Protein 5BVA (pdb70)

Secondary structure (P-SEA, 3-state):
ccccbbbccccaaaaaaaaaaaaabbbbbbbbccccccccccccccaaaaaaaaaaccaaaaaaabbbbbcbbbbbbccccbbbbbcccccccccaaaaaaaaaaaaaaaabbbbbcccccbbbbcccccccccccccbbbbbbccbbbcccccccccccccccccccccccbbbbbbcccccccccccccccccbbbbbcccccbbbbbbccccbbbbbbbbcaaaaacccccaaaaaaaaaacccaaaaaaacccccccbbbbbbbccccccccccccccccccccccccccccaaaaaaaaaaaaaaaaaaaaaacccccaaaaaaaaaaaaaaaaaaaaaaaaaacaaaaaaaaccaaaaaaaaaaaaccccccccccaaaaaaaaaaaaaaac

Sequence (398 aa):
THYDVVIIGSGPAGSLCGIECRKKGLSVLCIEKEQFPRFHIGESLTGNAGQIIRDLGLAEDMDAAGFPDKPGVNVIGSLSKNEFFIPILAPTWQVRRSDFDDMIKRKAVEHGVEYKLGMVTDVIKDGEKVVGALYKAGVEHQVRSKVLVDASGQNTFLSRKGVAGKRQIEFFSQQIASFAHYKGVERDLPPFSTNTTILYSKQYHWSWIIPISPDTDSLGVVIPKDLYYKECKNPDDAIAWGMDHISPELKRRFKNAERQGDSQSMADFSYRIEPFVGDGWMCIGDAHRFLDPIFSYGVSFAMKEGIRAAEAIAQVVAGQDWKAPFYAYRDWSNGGQQIAADLIRYFWIYPIFFGYQMQNPDLRDEVIRLLGGCCFDCEGWKAPAIFRNAIEEYDRKQ

Nearest PDB structures (foldseek):
  5bva-assembly1_A  TM=1.003E+00  e=3.932E-93  Streptomyces
  5bul-assembly1_A  TM=9.976E-01  e=1.226E-83  Streptomyces
  7fco-assembly1_B  TM=9.050E-01  e=9.499E-36  Streptomyces antibioticus
  8gu0-assembly1_B  TM=8.776E-01  e=1.333E-32  Floropilus chiversii
  3i3l-assembly1_A  TM=8.866E-01  e=2.018E-31  Streptomyces venezuelae

CATH classification: 3.50.50.60

Foldseek 3Di:
DEFQEEEEAQALLRLLLLLLLLVLVGAYEYEHQDDALDFDDFFDAAQLVAVVCVVLVCPVVCVVVFWDKAQWEWEAEAAPRFIDTAGGPHIDTGAGRRVVSVVSNVSSVVSPHHYDNWHWDAFDDDVLATFWTWIDDDDIDTYGHQAYEYAPAPVLVCQVRVNWFHKAWPQVQKKKKKKFKKFDFAADDPPRRAHWYKFFYAQQWIKIWGDHGPTMIMIMTMHHPVCCVPQPVFRVRRSVCCCVPGHVSNCVRCVPMGTDDDMHMDIQIWIAIPPQDDRRYGYAFNSGTHARCSLSQRSVRSSVLSNLVSVLSSVVSVPDGNPPSVVVSVVLSCQQVVLLNLVVVLCSVCVNVVSVCCVPVLLVVVVSCSSSSVRRDQVPRDNSVVSVVVVVVVVVVD

Structure (mmCIF, N/CA/C/O backbone):
data_5BVA
#
_entry.id   5BVA
#
_cell.length_a   82.975
_cell.length_b   90.481
_cell.length_c   57.919
_cell.angle_alpha   90.00
_cell.angle_beta   90.00
_cell.angle_gamma   90.00
#
_symmetry.space_group_name_H-M   'P 21 21 2'
#
loop_
_entity.id
_entity.type
_entity.pdbx_description
1 polymer 'flavin-dependent halogenase'
2 non-polymer 'FLAVIN-ADENINE DINUCLEOTIDE'
3 non-polymer 1,2-ETHANEDIOL
4 water water
#
loop_
_atom_site.group_PDB
_atom_site.id
_atom_site.type_symbol
_atom_site.label_atom_id
_atom_site.label_alt_id
_atom_site.label_comp_id
_atom_site.label_asym_id
_atom_site.label_entity_id
_atom_site.label_seq_id
_atom_site.pdbx_PDB_ins_code
_atom_site.Cartn_x
_atom_site.Cartn_y
_atom_site.Cartn_z
_atom_site.occupancy
_atom_site.B_iso_or_equiv
_atom_site.auth_seq_id
_atom_site.auth_comp_id
_atom_site.auth_asym_id
_atom_site.auth_atom_id
_atom_site.pdbx_PDB_model_num
ATOM 1 N N . THR A 1 8 ? 46.219 -6.819 30.019 1.00 47.10 5 THR A N 1
ATOM 2 C CA . THR A 1 8 ? 46.099 -5.363 30.098 1.00 43.60 5 THR A CA 1
ATOM 3 C C . THR A 1 8 ? 47.455 -4.660 29.949 1.00 43.80 5 THR A C 1
ATOM 4 O O . THR A 1 8 ? 48.447 -5.084 30.545 1.00 37.23 5 THR A O 1
ATOM 8 N N . HIS A 1 9 ? 47.474 -3.596 29.142 1.00 39.14 6 HIS A N 1
ATOM 9 C CA . HIS A 1 9 ? 48.701 -2.903 28.754 1.00 36.42 6 HIS A CA 1
ATOM 10 C C . HIS A 1 9 ? 48.681 -1.432 29.168 1.00 36.68 6 HIS A C 1
ATOM 11 O O . HIS A 1 9 ? 47.669 -0.745 29.019 1.00 37.21 6 HIS A O 1
ATOM 18 N N . TYR A 1 10 ? 49.815 -0.959 29.675 1.00 30.74 7 TYR A N 1
ATOM 19 C CA . TYR A 1 10 ? 50.028 0.454 29.940 1.00 27.75 7 TYR A CA 1
ATOM 20 C C . TYR A 1 10 ? 51.382 0.822 29.375 1.00 26.14 7 TYR A C 1
ATOM 21 O O . TYR A 1 10 ? 52.272 -0.028 29.298 1.00 27.94 7 TYR A O 1
ATOM 30 N N . ASP A 1 11 ? 51.556 2.081 28.987 1.00 23.11 8 ASP A N 1
ATOM 31 C CA . ASP A 1 11 ? 52.872 2.528 28.559 1.00 22.92 8 ASP A CA 1
ATOM 32 C C . ASP A 1 11 ? 53.826 2.400 29.735 1.00 23.42 8 ASP A C 1
ATOM 33 O O . ASP A 1 11 ? 54.963 1.954 29.592 1.00 23.61 8 ASP A O 1
ATOM 38 N N . VAL A 1 12 ? 53.347 2.799 30.908 1.00 22.95 9 VAL A N 1
ATOM 39 C CA . VAL A 1 12 ? 54.199 2.851 32.088 1.00 22.93 9 VAL A CA 1
ATOM 40 C C . VAL A 1 12 ? 53.510 2.240 33.291 1.00 20.73 9 VAL A C 1
ATOM 41 O O . VAL A 1 12 ? 52.380 2.583 33.610 1.00 22.57 9 VAL A O 1
ATOM 45 N N . VAL A 1 13 ? 54.211 1.354 33.979 1.00 21.96 10 VAL A N 1
ATOM 46 C CA . VAL A 1 13 ? 53.740 0.870 35.267 1.00 21.23 10 VAL A CA 1
ATOM 47 C C . VAL A 1 13 ? 54.747 1.312 36.316 1.00 18.07 10 VAL A C 1
ATOM 48 O O . VAL A 1 13 ? 55.939 1.103 36.157 1.00 18.27 10 VAL A O 1
ATOM 52 N N . ILE A 1 14 ? 54.255 1.940 37.372 1.00 18.09 11 ILE A N 1
ATOM 53 C CA . ILE A 1 14 ? 55.115 2.479 38.420 1.00 18.92 11 ILE A CA 1
ATOM 54 C C . ILE A 1 14 ? 54.885 1.750 39.729 1.00 19.71 11 ILE A C 1
ATOM 55 O O . ILE A 1 14 ? 53.750 1.648 40.200 1.00 20.49 11 ILE A O 1
ATOM 60 N N . ILE A 1 15 ? 55.966 1.246 40.316 1.00 17.12 12 ILE A N 1
ATOM 61 C CA . ILE A 1 15 ? 55.892 0.600 41.618 1.00 19.75 12 ILE A CA 1
ATOM 62 C C . ILE A 1 15 ? 56.099 1.631 42.703 1.00 19.36 12 ILE A C 1
ATOM 63 O O . ILE A 1 15 ? 57.208 2.119 42.878 1.00 19.60 12 ILE A O 1
ATOM 68 N N . GLY A 1 16 ? 55.043 1.976 43.430 1.00 19.38 13 GLY A N 1
ATOM 69 C CA . GLY A 1 16 ? 55.179 2.925 44.523 1.00 22.01 13 GLY A CA 1
ATOM 70 C C . GLY A 1 16 ? 54.753 4.348 44.223 1.00 21.23 13 GLY A C 1
ATOM 71 O O . GLY A 1 16 ? 55.040 4.879 43.147 1.00 21.95 13 GLY A O 1
ATOM 72 N N . SER A 1 17 ? 54.075 4.977 45.185 1.00 17.30 14 SER A N 1
ATOM 73 C CA . SER A 1 17 ? 53.591 6.345 45.001 1.00 20.22 14 SER A CA 1
ATOM 74 C C . SER A 1 17 ? 54.085 7.303 46.064 1.00 21.26 14 SER A C 1
ATOM 75 O O . SER A 1 17 ? 53.321 8.128 46.575 1.00 22.15 14 SER A O 1
ATOM 78 N N . GLY A 1 18 ? 55.362 7.202 46.400 1.00 18.54 15 GLY A N 1
ATOM 79 C CA . GLY A 1 18 ? 56.006 8.257 47.155 1.00 20.80 15 GLY A CA 1
ATOM 80 C C . GLY A 1 18 ? 56.262 9.415 46.205 1.00 20.96 15 GLY A C 1
ATOM 81 O O . GLY A 1 18 ? 55.741 9.440 45.093 1.00 17.51 15 GLY A O 1
ATOM 82 N N . PRO A 1 19 ? 57.068 10.389 46.640 1.00 17.03 16 PRO A N 1
ATOM 83 C CA . PRO A 1 19 ? 57.349 11.526 45.761 1.00 19.36 16 PRO A CA 1
ATOM 84 C C . PRO A 1 19 ? 57.945 11.122 44.403 1.00 18.74 16 PRO A C 1
ATOM 85 O O . PRO A 1 19 ? 57.567 11.719 43.413 1.00 17.21 16 PRO A O 1
ATOM 89 N N . ALA A 1 20 ? 58.837 10.139 44.346 1.00 15.28 17 ALA A N 1
ATOM 90 C CA . ALA A 1 20 ? 59.397 9.740 43.049 1.00 14.84 17 ALA A CA 1
ATOM 91 C C . ALA A 1 20 ? 58.309 9.198 42.108 1.00 18.86 17 ALA A C 1
ATOM 92 O O . ALA A 1 20 ? 58.193 9.644 40.963 1.00 14.35 17 ALA A O 1
ATOM 94 N N . GLY A 1 21 ? 57.523 8.233 42.594 1.00 18.27 18 GLY A N 1
ATOM 95 C CA . GLY A 1 21 ? 56.518 7.579 41.765 1.00 17.71 18 GLY A CA 1
ATOM 96 C C . GLY A 1 21 ? 55.405 8.523 41.344 1.00 18.72 18 GLY A C 1
ATOM 97 O O . GLY A 1 21 ? 54.940 8.511 40.198 1.00 18.77 18 GLY A O 1
ATOM 98 N N . SER A 1 22 ? 54.980 9.357 42.275 1.00 17.23 19 SER A N 1
ATOM 99 C CA . SER A 1 22 ? 53.936 10.331 41.998 1.00 19.79 19 SER A CA 1
ATOM 100 C C . SER A 1 22 ? 54.377 11.328 40.938 1.00 20.62 19 SER A C 1
ATOM 101 O O . SER A 1 22 ? 53.639 11.588 39.978 1.00 18.13 19 SER A O 1
ATOM 104 N N . LEU A 1 23 ? 55.582 11.879 41.086 1.00 16.24 20 LEU A N 1
ATOM 105 C CA . LEU A 1 23 ? 56.019 12.889 40.119 1.00 16.08 20 LEU A CA 1
ATOM 106 C C . LEU A 1 23 ? 56.289 12.276 38.748 1.00 18.76 20 LEU A C 1
ATOM 107 O O . LEU A 1 23 ? 56.024 12.889 37.708 1.00 18.09 20 LEU A O 1
ATOM 112 N N . CYS A 1 24 ? 56.815 11.065 38.740 1.00 16.36 21 CYS A N 1
ATOM 113 C CA . CYS A 1 24 ? 57.016 10.373 37.467 1.00 17.74 21 CYS A CA 1
ATOM 114 C C . CYS A 1 24 ? 55.676 10.160 36.754 1.00 20.48 21 CYS A C 1
ATOM 115 O O . CYS A 1 24 ? 55.550 10.415 35.559 1.00 21.08 21 CYS A O 1
ATOM 118 N N . GLY A 1 25 ? 54.674 9.698 37.486 1.00 20.65 22 GLY A N 1
ATOM 119 C CA . GLY A 1 25 ? 53.357 9.495 36.898 1.00 18.78 22 GLY A CA 1
ATOM 120 C C . GLY A 1 25 ? 52.773 10.785 36.320 1.00 19.25 22 GLY A C 1
ATOM 121 O O . GLY A 1 25 ? 52.292 10.818 35.181 1.00 20.20 22 GLY A O 1
ATOM 122 N N . ILE A 1 26 ? 52.803 11.850 37.105 1.00 20.37 23 ILE A N 1
ATOM 123 C CA . ILE A 1 26 ? 52.336 13.154 36.638 1.00 19.24 23 ILE A CA 1
ATOM 124 C C . ILE A 1 26 ? 53.042 13.572 35.346 1.00 22.49 23 ILE A C 1
ATOM 125 O O . ILE A 1 26 ? 52.404 14.004 34.377 1.00 22.81 23 ILE A O 1
ATOM 130 N N . GLU A 1 27 ? 54.363 13.434 35.323 1.00 19.30 24 GLU A N 1
ATOM 131 C CA . GLU A 1 27 ? 55.125 13.907 34.172 1.00 23.02 24 GLU A CA 1
ATOM 132 C C . GLU A 1 27 ? 54.872 13.033 32.941 1.00 23.97 24 GLU A C 1
ATOM 133 O O . GLU A 1 27 ? 54.765 13.540 31.827 1.00 23.97 24 GLU A O 1
ATOM 139 N N . CYS A 1 28 ? 54.756 11.722 33.150 1.00 19.42 25 CYS A N 1
ATOM 140 C CA . CYS A 1 28 ? 54.395 10.802 32.080 1.00 19.86 25 CYS A CA 1
ATOM 141 C C . CYS A 1 28 ? 53.021 11.125 31.508 1.00 22.13 25 CYS A C 1
ATOM 142 O O . CYS A 1 28 ? 52.808 11.033 30.298 1.00 22.19 25 CYS A O 1
ATOM 145 N N . ARG A 1 29 ? 52.083 11.493 32.377 1.00 21.96 26 ARG A N 1
ATOM 146 C CA . ARG A 1 29 ? 50.759 11.910 31.902 1.00 23.89 26 ARG A CA 1
ATOM 147 C C . ARG A 1 29 ? 50.858 13.176 31.047 1.00 24.31 26 ARG A C 1
ATOM 148 O O . ARG A 1 29 ? 50.192 13.284 30.018 1.00 22.71 26 ARG A O 1
ATOM 156 N N . LYS A 1 30 ? 51.689 14.126 31.462 1.00 23.51 27 LYS A N 1
ATOM 157 C CA . LYS A 1 30 ? 51.857 15.344 30.677 1.00 26.51 27 LYS A CA 1
ATOM 158 C C . LYS A 1 30 ? 52.421 15.032 29.290 1.00 30.78 27 LYS A C 1
ATOM 159 O O . LYS A 1 30 ? 52.214 15.806 28.348 1.00 28.87 27 LYS A O 1
ATOM 165 N N . LYS A 1 31 ? 53.127 13.904 29.165 1.00 26.68 28 LYS A N 1
ATOM 166 C CA . LYS A 1 31 ? 53.722 13.522 27.888 1.00 25.89 28 LYS A CA 1
ATOM 167 C C . LYS A 1 31 ? 52.753 12.675 27.093 1.00 27.72 28 LYS A C 1
ATOM 168 O O . LYS A 1 31 ? 53.097 12.207 26.009 1.00 31.52 28 LYS A O 1
ATOM 174 N N . GLY A 1 32 ? 51.560 12.449 27.637 1.00 25.67 29 GLY A N 1
ATOM 175 C CA . GLY A 1 32 ? 50.525 11.713 26.931 1.00 24.38 29 GLY A CA 1
ATOM 176 C C . GLY A 1 32 ? 50.643 10.205 27.024 1.00 28.99 29 GLY A C 1
ATOM 177 O O . GLY A 1 32 ? 50.120 9.482 26.173 1.00 27.76 29 GLY A O 1
ATOM 178 N N . LEU A 1 33 ? 51.331 9.716 28.054 1.00 23.54 30 LEU A N 1
ATOM 179 C CA . LEU A 1 33 ? 51.516 8.274 28.209 1.00 22.68 30 LEU A CA 1
ATOM 180 C C . LEU A 1 33 ? 50.435 7.731 29.123 1.00 22.86 30 LEU A C 1
ATOM 181 O O . LEU A 1 33 ? 49.968 8.448 30.004 1.00 23.72 30 LEU A O 1
ATOM 186 N N . SER A 1 34 ? 50.034 6.478 28.914 1.00 23.93 31 SER A N 1
ATOM 187 C CA . SER A 1 34 ? 49.144 5.800 29.862 1.00 27.52 31 SER A CA 1
ATOM 188 C C . SER A 1 34 ? 49.961 5.248 31.039 1.00 25.07 31 SER A C 1
ATOM 189 O O . SER A 1 34 ? 51.034 4.693 30.849 1.00 23.45 31 SER A O 1
ATOM 192 N N . VAL A 1 35 ? 49.450 5.409 32.253 1.00 23.88 32 VAL A N 1
ATOM 193 C CA . VAL A 1 35 ? 50.247 5.118 33.435 1.00 22.56 32 VAL A CA 1
ATOM 194 C C . VAL A 1 35 ? 49.428 4.404 34.490 1.00 22.16 32 VAL A C 1
ATOM 195 O O . VAL A 1 35 ? 48.322 4.838 34.827 1.00 22.14 32 VAL A O 1
ATOM 199 N N . LEU A 1 36 ? 49.977 3.305 34.996 1.00 20.26 33 LEU A N 1
ATOM 200 C CA . LEU A 1 36 ? 49.428 2.630 36.162 1.00 20.76 33 LEU A CA 1
ATOM 201 C C . LEU A 1 36 ? 50.407 2.728 37.326 1.00 18.37 33 LEU A C 1
ATOM 202 O O . LEU A 1 36 ? 51.575 2.388 37.187 1.00 21.40 33 LEU A O 1
ATOM 207 N N . CYS A 1 37 ? 49.940 3.204 38.472 1.00 21.95 34 CYS A N 1
ATOM 208 C CA . CYS A 1 37 ? 50.760 3.180 39.680 1.00 20.19 34 CYS A CA 1
ATOM 209 C C . CYS A 1 37 ? 50.207 2.159 40.681 1.00 22.83 34 CYS A C 1
ATOM 210 O O . CYS A 1 37 ? 49.028 2.214 41.043 1.00 25.79 34 CYS A O 1
ATOM 213 N N . ILE A 1 38 ? 51.055 1.227 41.110 1.00 19.96 35 ILE A N 1
ATOM 214 C CA . ILE A 1 38 ? 50.688 0.241 42.114 1.00 24.15 35 ILE A CA 1
ATOM 215 C C . ILE A 1 38 ? 51.357 0.584 43.440 1.00 22.50 35 ILE A C 1
ATOM 216 O O . ILE A 1 38 ? 52.578 0.604 43.530 1.00 22.42 35 ILE A O 1
ATOM 221 N N . GLU A 1 39 ? 50.554 0.866 44.460 1.00 23.33 36 GLU A N 1
ATOM 222 C CA . GLU A 1 39 ? 51.078 1.282 45.757 1.00 22.06 36 GLU A CA 1
ATOM 223 C C . GLU A 1 39 ? 50.501 0.378 46.848 1.00 25.70 36 GLU A C 1
ATOM 224 O O . GLU A 1 39 ? 49.292 0.218 46.933 1.00 25.41 36 GLU A O 1
ATOM 230 N N . LYS A 1 40 ? 51.369 -0.200 47.676 1.00 27.16 37 LYS A N 1
ATOM 231 C CA . LYS A 1 40 ? 50.950 -1.225 48.640 1.00 24.90 37 LYS A CA 1
ATOM 232 C C . LYS A 1 40 ? 50.307 -0.686 49.920 1.00 30.52 37 LYS A C 1
ATOM 233 O O . LYS A 1 40 ? 49.597 -1.415 50.609 1.00 30.83 37 LYS A O 1
ATOM 239 N N . GLU A 1 41 ? 50.558 0.577 50.246 1.00 28.40 38 GLU A N 1
ATOM 240 C CA . GLU A 1 41 ? 50.013 1.153 51.469 1.00 29.90 38 GLU A CA 1
ATOM 241 C C . GLU A 1 41 ? 48.828 2.051 51.176 1.00 32.90 38 GLU A C 1
ATOM 242 O O . GLU A 1 41 ? 48.809 2.757 50.173 1.00 32.85 38 GLU A O 1
ATOM 248 N N . GLN A 1 42 ? 47.841 2.021 52.064 1.00 29.58 39 GLN A N 1
ATOM 249 C CA . GLN A 1 42 ? 46.723 2.938 51.992 1.00 34.11 39 GLN A CA 1
ATOM 250 C C . GLN A 1 42 ? 47.192 4.305 52.460 1.00 31.86 39 GLN A C 1
ATOM 251 O O . GLN A 1 42 ? 47.729 4.438 53.557 1.00 30.10 39 GLN A O 1
ATOM 257 N N . PHE A 1 43 ? 47.014 5.326 51.627 1.00 30.04 40 PHE A N 1
ATOM 258 C CA . PHE A 1 43 ? 47.327 6.682 52.049 1.00 29.44 40 PHE A CA 1
ATOM 259 C C . PHE A 1 43 ? 46.110 7.232 52.782 1.00 31.25 40 PHE A C 1
ATOM 260 O O . PHE A 1 43 ? 44.986 6.813 52.506 1.00 38.18 40 PHE A O 1
ATOM 268 N N . PRO A 1 44 ? 46.324 8.168 53.713 1.00 29.83 41 PRO A N 1
ATOM 269 C CA . PRO A 1 44 ? 47.645 8.675 54.106 1.00 32.85 41 PRO A CA 1
ATOM 270 C C . PRO A 1 44 ? 48.376 7.708 55.033 1.00 33.80 41 PRO A C 1
ATOM 271 O O . PRO A 1 44 ? 47.718 7.033 55.827 1.00 26.18 41 PRO A O 1
ATOM 275 N N . ARG A 1 45 ? 49.707 7.652 54.934 1.00 26.59 42 ARG A N 1
ATOM 276 C CA . ARG A 1 45 ? 50.515 6.775 55.786 1.00 24.59 42 ARG A CA 1
ATOM 277 C C . ARG A 1 45 ? 51.777 7.498 56.280 1.00 31.01 42 ARG A C 1
ATOM 278 O O . ARG A 1 45 ? 52.384 8.296 55.546 1.00 23.74 42 ARG A O 1
ATOM 286 N N . PHE A 1 46 ? 52.147 7.246 57.535 1.00 25.71 43 PHE A N 1
ATOM 287 C CA . PHE A 1 46 ? 53.344 7.851 58.096 1.00 24.37 43 PHE A CA 1
ATOM 288 C C . PHE A 1 46 ? 54.589 7.555 57.265 1.00 19.59 43 PHE A C 1
ATOM 289 O O . PHE A 1 46 ? 54.779 6.446 56.780 1.00 22.34 43 PHE A O 1
ATOM 297 N N . HIS A 1 47 ? 55.449 8.554 57.129 1.00 19.09 44 HIS A N 1
ATOM 298 C CA . HIS A 1 47 ? 56.747 8.359 56.487 1.00 20.83 44 HIS A CA 1
ATOM 299 C C . HIS A 1 47 ? 57.685 9.423 57.055 1.00 21.40 44 HIS A C 1
ATOM 300 O O . HIS A 1 47 ? 57.270 10.572 57.296 1.00 19.59 44 HIS A O 1
ATOM 307 N N . ILE A 1 48 ? 58.936 9.052 57.312 1.00 20.85 45 ILE A N 1
ATOM 308 C CA . ILE A 1 48 ? 59.914 10.018 57.810 1.00 21.99 45 ILE A CA 1
ATOM 309 C C . ILE A 1 48 ? 60.476 10.815 56.618 1.00 21.47 45 ILE A C 1
ATOM 310 O O . ILE A 1 48 ? 60.367 10.378 55.478 1.00 22.84 45 ILE A O 1
ATOM 315 N N . GLY A 1 49 ? 61.061 11.982 56.877 1.00 20.26 46 GLY A N 1
ATOM 316 C CA . GLY A 1 49 ? 61.749 12.731 55.838 1.00 18.26 46 GLY A CA 1
ATOM 317 C C . GLY A 1 49 ? 60.981 13.990 55.498 1.00 18.49 46 GLY A C 1
ATOM 318 O O . GLY A 1 49 ? 60.290 14.050 54.483 1.00 18.00 46 GLY A O 1
ATOM 319 N N . GLU A 1 50 ? 61.135 15.007 56.340 1.00 16.98 47 GLU A N 1
ATOM 320 C CA . GLU A 1 50 ? 60.143 16.067 56.437 1.00 17.87 47 GLU A CA 1
ATOM 321 C C . GLU A 1 50 ? 60.582 17.419 55.923 1.00 18.64 47 GLU A C 1
ATOM 322 O O . GLU A 1 50 ? 59.746 18.287 55.646 1.00 20.30 47 GLU A O 1
ATOM 328 N N . SER A 1 51 ? 61.882 17.625 55.794 1.00 15.33 48 SER A N 1
ATOM 329 C CA . SER A 1 51 ? 62.357 18.956 55.445 1.00 17.93 48 SER A CA 1
ATOM 330 C C . SER A 1 51 ? 62.703 19.021 53.964 1.00 17.61 48 SER A C 1
ATOM 331 O O . SER A 1 51 ? 63.540 18.257 53.483 1.00 21.64 48 SER A O 1
ATOM 334 N N . LEU A 1 52 ? 62.061 19.934 53.239 1.00 17.37 49 LEU A N 1
ATOM 335 C CA . LEU A 1 52 ? 62.216 20.006 51.785 1.00 17.24 49 LEU A CA 1
ATOM 336 C C . LEU A 1 52 ? 63.226 21.066 51.351 1.00 19.37 49 LEU A C 1
ATOM 337 O O . LEU A 1 52 ? 63.530 21.997 52.094 1.00 18.93 49 LEU A O 1
ATOM 342 N N . THR A 1 53 ? 63.747 20.918 50.135 1.00 18.28 50 THR A N 1
ATOM 343 C CA . THR A 1 53 ? 64.682 21.893 49.571 1.00 20.68 50 THR A CA 1
ATOM 344 C C . THR A 1 53 ? 63.924 23.026 48.878 1.00 18.46 50 THR A C 1
ATOM 345 O O . THR A 1 53 ? 62.730 22.914 48.612 1.00 22.46 50 THR A O 1
ATOM 349 N N . GLY A 1 54 ? 64.642 24.095 48.548 1.00 22.47 51 GLY A N 1
ATOM 350 C CA . GLY A 1 54 ? 64.104 25.155 47.723 1.00 23.14 51 GLY A CA 1
ATOM 351 C C . GLY A 1 54 ? 63.573 24.656 46.391 1.00 24.06 51 GLY A C 1
ATOM 352 O O . GLY A 1 54 ? 62.524 25.104 45.932 1.00 22.78 51 GLY A O 1
ATOM 353 N N . ASN A 1 55 ? 64.300 23.742 45.751 1.00 24.10 52 ASN A N 1
ATOM 354 C CA . ASN A 1 55 ? 63.875 23.220 44.456 1.00 23.78 52 ASN A CA 1
ATOM 355 C C . ASN A 1 55 ? 62.597 22.388 44.562 1.00 22.25 52 ASN A C 1
ATOM 356 O O . ASN A 1 55 ? 61.740 22.430 43.681 1.00 20.54 52 ASN A O 1
ATOM 361 N N . ALA A 1 56 ? 62.467 21.627 45.644 1.00 19.01 53 ALA A N 1
ATOM 362 C CA . ALA A 1 56 ? 61.226 20.908 45.902 1.00 21.27 53 ALA A CA 1
ATOM 363 C C . ALA A 1 56 ? 60.052 21.889 45.985 1.00 17.33 53 ALA A C 1
ATOM 364 O O . ALA A 1 56 ? 58.974 21.637 45.457 1.00 19.30 53 ALA A O 1
ATOM 366 N N . GLY A 1 57 ? 60.269 23.017 46.647 1.00 20.81 54 GLY A N 1
ATOM 367 C CA . GLY A 1 57 ? 59.247 24.048 46.725 1.00 21.14 54 GLY A CA 1
ATOM 368 C C . GLY A 1 57 ? 58.833 24.553 45.348 1.00 21.32 54 GLY A C 1
ATOM 369 O O . GLY A 1 57 ? 57.650 24.787 45.092 1.00 23.84 54 GLY A O 1
ATOM 370 N N . GLN A 1 58 ? 59.803 24.689 44.446 1.00 20.84 55 GLN A N 1
ATOM 371 C CA . GLN A 1 58 ? 59.519 25.140 43.088 1.00 21.92 55 GLN A CA 1
ATOM 372 C C . GLN A 1 58 ? 58.636 24.152 42.335 1.00 23.20 55 GLN A C 1
ATOM 373 O O . GLN A 1 58 ? 57.685 24.532 41.641 1.00 22.08 55 GLN A O 1
ATOM 379 N N . ILE A 1 59 ? 58.939 22.869 42.481 1.00 21.91 56 ILE A N 1
ATOM 380 C CA . ILE A 1 59 ? 58.137 21.828 41.847 1.00 17.87 56 ILE A CA 1
ATOM 381 C C . ILE A 1 59 ? 56.719 21.846 42.402 1.00 21.33 56 ILE A C 1
ATOM 382 O O . ILE A 1 59 ? 55.730 21.754 41.666 1.00 20.74 56 ILE A O 1
ATOM 387 N N . ILE A 1 60 ? 56.621 21.983 43.714 1.00 21.99 57 ILE A N 1
ATOM 388 C CA . ILE A 1 60 ? 55.327 22.042 44.374 1.00 19.54 57 ILE A CA 1
ATOM 389 C C . ILE A 1 60 ? 54.497 23.227 43.880 1.00 21.02 57 ILE A C 1
ATOM 390 O O . ILE A 1 60 ? 53.302 23.100 43.652 1.00 20.74 57 ILE A O 1
ATOM 395 N N . ARG A 1 61 ? 55.143 24.377 43.724 1.00 22.29 58 ARG A N 1
ATOM 396 C CA . ARG A 1 61 ? 54.488 25.564 43.163 1.00 24.82 58 ARG A CA 1
ATOM 397 C C . ARG A 1 61 ? 54.022 25.290 41.734 1.00 27.33 58 ARG A C 1
ATOM 398 O O . ARG A 1 61 ? 52.888 25.604 41.363 1.00 27.50 58 ARG A O 1
ATOM 406 N N . ASP A 1 62 ? 54.902 24.700 40.929 1.00 25.06 59 ASP A N 1
ATOM 407 C CA . ASP A 1 62 ? 54.575 24.396 39.533 1.00 25.35 59 ASP A CA 1
ATOM 408 C C . ASP A 1 62 ? 53.384 23.440 39.437 1.00 26.92 59 ASP A C 1
ATOM 409 O O . ASP A 1 62 ? 52.634 23.485 38.469 1.00 28.20 59 ASP A O 1
ATOM 414 N N . LEU A 1 63 ? 53.207 22.576 40.438 1.00 21.37 60 LEU A N 1
ATOM 415 C CA . LEU A 1 63 ? 52.060 21.665 40.484 1.00 21.58 60 LEU A CA 1
ATOM 416 C C . LEU A 1 63 ? 50.768 22.338 40.942 1.00 23.57 60 LEU A C 1
ATOM 417 O O . LEU A 1 63 ? 49.708 21.702 40.984 1.00 26.31 60 LEU A O 1
ATOM 422 N N . GLY A 1 64 ? 50.855 23.610 41.299 1.00 24.49 61 GLY A N 1
ATOM 423 C CA . GLY A 1 64 ? 49.673 24.356 41.688 1.00 24.78 61 GLY A CA 1
ATOM 424 C C . GLY A 1 64 ? 49.268 24.127 43.139 1.00 28.21 61 GLY A C 1
ATOM 425 O O . GLY A 1 64 ? 48.114 24.348 43.512 1.00 24.15 61 GLY A O 1
ATOM 426 N N . LEU A 1 65 ? 50.214 23.700 43.972 1.00 24.92 62 LEU A N 1
ATOM 427 C CA . LEU A 1 65 ? 49.878 23.321 45.346 1.00 24.68 62 LEU A CA 1
ATOM 428 C C . LEU A 1 65 ? 50.324 24.294 46.443 1.00 21.25 62 LEU A C 1
ATOM 429 O O . LEU A 1 65 ? 50.150 23.999 47.619 1.00 24.42 62 LEU A O 1
ATOM 434 N N . ALA A 1 66 ? 50.905 25.432 46.079 1.00 20.60 63 ALA A N 1
ATOM 435 C CA . ALA A 1 66 ? 51.474 26.309 47.091 1.00 23.31 63 ALA A CA 1
ATOM 436 C C . ALA A 1 66 ? 50.451 26.700 48.159 1.00 29.42 63 ALA A C 1
ATOM 437 O O . ALA A 1 66 ? 50.730 26.610 49.355 1.00 23.95 63 ALA A O 1
ATOM 439 N N . GLU A 1 67 ? 49.273 27.142 47.727 1.00 27.34 64 GLU A N 1
ATOM 440 C CA . GLU A 1 67 ? 48.256 27.579 48.674 1.00 27.79 64 GLU A CA 1
ATOM 441 C C . GLU A 1 67 ? 47.797 26.406 49.535 1.00 26.68 64 GLU A C 1
ATOM 442 O O . GLU A 1 67 ? 47.568 26.567 50.739 1.00 22.79 64 GLU A O 1
ATOM 448 N N . ASP A 1 68 ? 47.702 25.218 48.935 1.00 23.45 65 ASP A N 1
ATOM 449 C CA . ASP A 1 68 ? 47.277 24.029 49.680 1.00 22.61 65 ASP A CA 1
ATOM 450 C C . ASP A 1 68 ? 48.292 23.625 50.759 1.00 22.62 65 ASP A C 1
ATOM 451 O O . ASP A 1 68 ? 47.911 23.131 51.811 1.00 21.24 65 ASP A O 1
ATOM 456 N N . MET A 1 69 ? 49.581 23.819 50.483 1.00 24.76 66 MET A N 1
ATOM 457 C CA . MET A 1 69 ? 50.629 23.549 51.483 1.00 20.26 66 MET A CA 1
ATOM 458 C C . MET A 1 69 ? 50.419 24.398 52.745 1.00 22.37 66 MET A C 1
ATOM 459 O O . MET A 1 69 ? 50.491 23.899 53.876 1.00 20.36 66 MET A O 1
ATOM 464 N N . ASP A 1 70 ? 50.143 25.680 52.538 1.00 17.40 67 ASP A N 1
ATOM 465 C CA . ASP A 1 70 ? 49.912 26.601 53.648 1.00 24.37 67 ASP A CA 1
ATOM 466 C C . ASP A 1 70 ? 48.663 26.213 54.434 1.00 23.03 67 ASP A C 1
ATOM 467 O O . ASP A 1 70 ? 48.646 26.263 55.665 1.00 22.44 67 ASP A O 1
ATOM 472 N N . ALA A 1 71 ? 47.618 25.825 53.715 1.00 20.68 68 ALA A N 1
ATOM 473 C CA . ALA A 1 71 ? 46.329 25.496 54.332 1.00 22.10 68 ALA A CA 1
ATOM 474 C C . ALA A 1 71 ? 46.362 24.155 55.071 1.00 22.01 68 ALA A C 1
ATOM 475 O O . ALA A 1 71 ? 45.519 23.887 55.927 1.00 20.43 68 ALA A O 1
ATOM 477 N N . ALA A 1 72 ? 47.339 23.314 54.730 1.00 21.98 69 ALA A N 1
ATOM 478 C CA . ALA A 1 72 ? 47.522 22.024 55.386 1.00 20.96 69 ALA A CA 1
ATOM 479 C C . ALA A 1 72 ? 48.402 22.201 56.626 1.00 21.07 69 ALA A C 1
ATOM 480 O O . ALA A 1 72 ? 48.688 21.254 57.355 1.00 22.48 69 ALA A O 1
ATOM 482 N N . GLY A 1 73 ? 48.861 23.421 56.847 1.00 22.20 70 GLY A N 1
ATOM 483 C CA . GLY A 1 73 ? 49.577 23.718 58.069 1.00 23.72 70 GLY A CA 1
ATOM 484 C C . GLY A 1 73 ? 51.051 23.361 58.019 1.00 22.20 70 GLY A C 1
ATOM 485 O O . GLY A 1 73 ? 51.691 23.263 59.070 1.00 23.89 70 GLY A O 1
ATOM 486 N N . PHE A 1 74 ? 51.593 23.171 56.818 1.00 19.05 71 PHE A N 1
ATOM 487 C CA . PHE A 1 74 ? 53.034 22.915 56.675 1.00 21.49 71 PHE A CA 1
ATOM 488 C C . PHE A 1 74 ? 53.803 24.222 56.850 1.00 20.45 71 PHE A C 1
ATOM 489 O O . PHE A 1 74 ? 53.582 25.168 56.111 1.00 23.51 71 PHE A O 1
ATOM 497 N N . PRO A 1 75 ? 54.722 24.282 57.831 1.00 19.88 72 PRO A N 1
ATOM 498 C CA . PRO A 1 75 ? 55.483 25.521 58.050 1.00 22.66 72 PRO A CA 1
ATOM 499 C C . PRO A 1 75 ? 56.346 25.904 56.850 1.00 22.83 72 PRO A C 1
ATOM 500 O O . PRO A 1 75 ? 56.907 25.027 56.192 1.00 19.62 72 PRO A O 1
ATOM 504 N N . ASP A 1 76 ? 56.445 27.201 56.578 1.00 22.10 73 ASP A N 1
ATOM 505 C CA . ASP A 1 76 ? 57.451 27.723 55.673 1.00 23.06 73 ASP A CA 1
ATOM 506 C C . ASP A 1 76 ? 58.851 27.383 56.221 1.00 25.90 73 ASP A C 1
ATOM 507 O O . ASP A 1 76 ? 59.054 27.297 57.437 1.00 22.39 73 ASP A O 1
ATOM 512 N N . LYS A 1 77 ? 59.803 27.154 55.321 1.00 21.20 74 LYS A N 1
ATOM 513 C CA . LYS A 1 77 ? 61.176 26.845 55.716 1.00 20.36 74 LYS A CA 1
ATOM 514 C C . LYS A 1 77 ? 62.132 27.927 55.231 1.00 20.67 74 LYS A C 1
ATOM 515 O O . LYS A 1 77 ? 62.432 27.989 54.050 1.00 22.11 74 LYS A O 1
ATOM 521 N N . PRO A 1 78 ? 62.607 28.795 56.142 1.00 21.02 75 PRO A N 1
ATOM 522 C CA . PRO A 1 78 ? 63.506 29.881 55.737 1.00 21.10 75 PRO A CA 1
ATOM 523 C C . PRO A 1 78 ? 64.933 29.422 55.492 1.00 24.35 75 PRO A C 1
ATOM 524 O O . PRO A 1 78 ? 65.696 30.141 54.854 1.00 22.68 75 PRO A O 1
ATOM 528 N N . GLY A 1 79 ? 65.294 28.240 55.985 1.00 22.78 76 GLY A N 1
ATOM 529 C CA . GLY A 1 79 ? 66.647 27.737 55.802 1.00 22.07 76 GLY A CA 1
ATOM 530 C C . GLY A 1 79 ? 66.967 26.723 56.877 1.00 22.24 76 GLY A C 1
ATOM 531 O O . GLY A 1 79 ? 66.070 26.228 57.562 1.00 19.81 76 GLY A O 1
ATOM 532 N N . VAL A 1 80 ? 68.247 26.433 57.052 1.00 25.27 77 VAL A N 1
ATOM 533 C CA . VAL A 1 80 ? 68.663 25.445 58.042 1.00 20.57 77 VAL A CA 1
ATOM 534 C C . VAL A 1 80 ? 69.781 26.033 58.899 1.00 20.07 77 VAL A C 1
ATOM 535 O O . VAL A 1 80 ? 70.689 26.673 58.377 1.00 21.76 77 VAL A O 1
ATOM 539 N N . ASN A 1 81 ? 69.698 25.839 60.208 1.00 21.40 78 ASN A N 1
ATOM 540 C CA . ASN A 1 81 ? 70.794 26.218 61.108 1.00 23.93 78 ASN A CA 1
ATOM 541 C C . ASN A 1 81 ? 71.608 24.997 61.475 1.00 23.13 78 ASN A C 1
ATOM 542 O O . ASN A 1 81 ? 71.074 24.042 62.025 1.00 23.82 78 ASN A O 1
ATOM 547 N N . VAL A 1 82 ? 72.901 25.034 61.197 1.00 25.35 79 VAL A N 1
ATOM 548 C CA . VAL A 1 82 ? 73.778 23.927 61.577 1.00 23.67 79 VAL A CA 1
ATOM 549 C C . VAL A 1 82 ? 74.643 24.359 62.752 1.00 25.78 79 VAL A C 1
ATOM 550 O O . VAL A 1 82 ? 75.410 25.320 62.646 1.00 29.86 79 VAL A O 1
ATOM 554 N N . ILE A 1 83 ? 74.499 23.662 63.874 1.00 24.32 80 ILE A N 1
ATOM 555 C CA . ILE A 1 83 ? 75.211 24.005 65.096 1.00 26.64 80 ILE A CA 1
ATOM 556 C C . ILE A 1 83 ? 76.084 22.852 65.586 1.00 26.06 80 ILE A C 1
ATOM 557 O O . ILE A 1 83 ? 75.591 21.756 65.815 1.00 23.37 80 ILE A O 1
ATOM 562 N N . GLY A 1 84 ? 77.378 23.103 65.756 1.00 25.75 81 GLY A N 1
ATOM 563 C CA . GLY A 1 84 ? 78.273 22.094 66.289 1.00 24.56 81 GLY A CA 1
ATOM 564 C C . GLY A 1 84 ? 78.433 22.310 67.777 1.00 30.65 81 GLY A C 1
ATOM 565 O O . GLY A 1 84 ? 78.900 23.363 68.209 1.00 31.26 81 GLY A O 1
ATOM 566 N N . SER A 1 85 ? 78.045 21.317 68.564 1.00 29.46 82 SER A N 1
ATOM 567 C CA . SER A 1 85 ? 78.078 21.439 70.021 1.00 36.74 82 SER A CA 1
ATOM 568 C C . SER A 1 85 ? 79.501 21.445 70.584 1.00 37.90 82 SER A C 1
ATOM 569 O O . SER A 1 85 ? 79.800 22.177 71.523 1.00 44.89 82 SER A O 1
ATOM 572 N N . LEU A 1 86 ? 80.378 20.625 70.020 1.00 39.59 83 LEU A N 1
ATOM 573 C CA . LEU A 1 86 ? 81.750 20.554 70.513 1.00 40.23 83 LEU A CA 1
ATOM 574 C C . LEU A 1 86 ? 82.566 21.821 70.198 1.00 42.67 83 LEU A C 1
ATOM 575 O O . LEU A 1 86 ? 83.349 22.287 71.028 1.00 43.54 83 LEU A O 1
ATOM 580 N N . SER A 1 87 ? 82.385 22.380 69.008 1.00 38.17 84 SER A N 1
ATOM 581 C CA . SER A 1 87 ? 83.241 23.475 68.566 1.00 39.63 84 SER A CA 1
ATOM 582 C C . SER A 1 87 ? 82.592 24.837 68.762 1.00 41.34 84 SER A C 1
ATOM 583 O O . SER A 1 87 ? 83.264 25.865 68.697 1.00 38.92 84 SER A O 1
ATOM 586 N N . LYS A 1 88 ? 81.285 24.840 68.991 1.00 37.80 85 LYS A N 1
ATOM 587 C CA . LYS A 1 88 ? 80.537 26.089 69.087 1.00 44.92 85 LYS A CA 1
ATOM 588 C C . LYS A 1 88 ? 80.571 26.851 67.766 1.00 43.21 85 LYS A C 1
ATOM 589 O O . LYS A 1 88 ? 80.455 28.073 67.735 1.00 51.44 85 LYS A O 1
ATOM 595 N N . ASN A 1 89 ? 80.750 26.120 66.675 1.00 38.24 86 ASN A N 1
ATOM 596 C CA . ASN A 1 89 ? 80.652 26.688 65.340 1.00 40.21 86 ASN A CA 1
ATOM 597 C C . ASN A 1 89 ? 79.191 26.536 64.935 1.00 41.78 86 ASN A C 1
ATOM 598 O O . ASN A 1 89 ? 78.562 25.516 65.222 1.00 32.37 86 ASN A O 1
ATOM 603 N N . GLU A 1 90 ? 78.626 27.561 64.315 1.00 30.05 87 GLU A N 1
ATOM 604 C CA . GLU A 1 90 ? 77.287 27.429 63.773 1.00 32.53 87 GLU A CA 1
ATOM 605 C C . GLU A 1 90 ? 77.221 28.241 62.500 1.00 32.17 87 GLU A C 1
ATOM 606 O O . GLU A 1 90 ? 77.872 29.283 62.382 1.00 32.92 87 GLU A O 1
ATOM 612 N N . PHE A 1 91 ? 76.470 27.752 61.526 1.00 28.05 88 PHE A N 1
ATOM 613 C CA . PHE A 1 91 ? 76.237 28.528 60.319 1.00 25.79 88 PHE A CA 1
ATOM 614 C C . PHE A 1 91 ? 74.796 28.353 59.849 1.00 28.63 88 PHE A C 1
ATOM 615 O O . PHE A 1 91 ? 74.143 27.374 60.192 1.00 24.22 88 PHE A O 1
ATOM 623 N N . PHE A 1 92 ? 74.298 29.339 59.111 1.00 26.69 89 PHE A N 1
ATOM 624 C CA . PHE A 1 92 ? 72.935 29.317 58.590 1.00 22.99 89 PHE A CA 1
ATOM 625 C C . PHE A 1 92 ? 72.991 29.346 57.076 1.00 24.90 89 PHE A C 1
ATOM 626 O O . PHE A 1 92 ? 73.708 30.162 56.488 1.00 27.26 89 PHE A O 1
ATOM 634 N N . ILE A 1 93 ? 72.243 28.453 56.440 1.00 21.96 90 ILE A N 1
ATOM 635 C CA . ILE A 1 93 ? 72.131 28.459 54.986 1.00 24.31 90 ILE A CA 1
ATOM 636 C C . ILE A 1 93 ? 70.716 28.851 54.585 1.00 23.78 90 ILE A C 1
A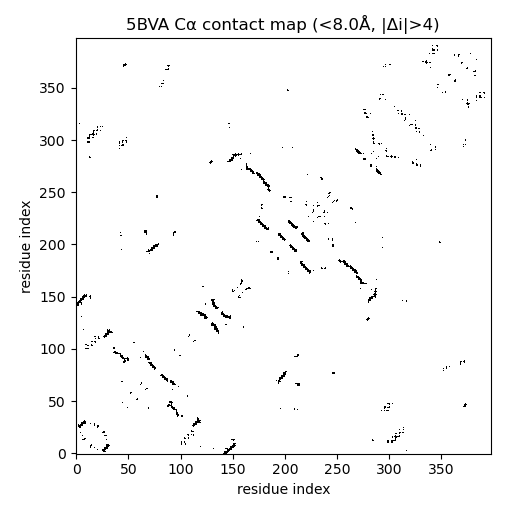TOM 637 O O . ILE A 1 93 ? 69.790 28.065 54.748 1.00 23.58 90 ILE A O 1
ATOM 642 N N . PRO A 1 94 ? 70.538 30.069 54.051 1.00 27.05 91 PRO A N 1
ATOM 643 C CA . PRO A 1 94 ? 69.183 30.485 53.676 1.00 25.21 91 PRO A CA 1
ATOM 644 C C . PRO A 1 94 ? 68.641 29.632 52.536 1.00 24.95 91 PRO A C 1
ATOM 645 O O . PRO A 1 94 ? 69.385 29.138 51.685 1.00 23.96 91 PRO A O 1
ATOM 649 N N . ILE A 1 95 ? 67.330 29.471 52.534 1.00 24.27 92 ILE A N 1
ATOM 650 C CA . ILE A 1 95 ? 66.650 28.686 51.534 1.00 23.54 92 ILE A CA 1
ATOM 651 C C . ILE A 1 95 ? 66.810 29.314 50.146 1.00 29.38 92 ILE A C 1
ATOM 652 O O . ILE A 1 95 ? 66.893 30.533 49.992 1.00 25.55 92 ILE A O 1
ATOM 657 N N . LEU A 1 96 ? 66.886 28.462 49.136 1.00 26.35 93 LEU A N 1
ATOM 658 C CA . LEU A 1 96 ? 67.066 28.913 47.764 1.00 27.51 93 LEU A CA 1
ATOM 659 C C . LEU A 1 96 ? 65.809 29.583 47.218 1.00 28.77 93 LEU A C 1
ATOM 660 O O . LEU A 1 96 ? 65.868 30.635 46.575 1.00 31.44 93 LEU A O 1
ATOM 665 N N . ALA A 1 97 ? 64.671 28.960 47.480 1.00 24.71 94 ALA A N 1
ATOM 666 C CA . ALA A 1 97 ? 63.386 29.466 47.038 1.00 25.93 94 ALA A CA 1
ATOM 667 C C . ALA A 1 97 ? 62.360 29.007 48.058 1.00 23.01 94 ALA A C 1
ATOM 668 O O . ALA A 1 97 ? 62.628 28.081 48.837 1.00 22.60 94 ALA A O 1
ATOM 670 N N . PRO A 1 98 ? 61.179 29.639 48.071 1.00 24.17 95 PRO A N 1
ATOM 671 C CA . PRO A 1 98 ? 60.208 29.296 49.118 1.00 22.10 95 PRO A CA 1
ATOM 672 C C . PRO A 1 98 ? 59.871 27.812 49.140 1.00 22.90 95 PRO A C 1
ATOM 673 O O . PRO A 1 98 ? 59.616 27.213 48.094 1.00 21.17 95 PRO A O 1
ATOM 677 N N . THR A 1 99 ? 59.834 27.230 50.330 1.00 18.30 96 THR A N 1
ATOM 678 C CA . THR A 1 99 ? 59.489 25.825 50.453 1.00 18.15 96 THR A CA 1
ATOM 679 C C . THR A 1 99 ? 58.946 25.544 51.844 1.00 20.54 96 THR A C 1
ATOM 680 O O . THR A 1 99 ? 58.724 26.478 52.618 1.00 20.12 96 THR A O 1
ATOM 684 N N . TRP A 1 100 ? 58.725 24.269 52.154 1.00 18.23 97 TRP A N 1
ATOM 685 C CA . TRP A 1 100 ? 58.000 23.876 53.362 1.00 19.88 97 TRP A CA 1
ATOM 686 C C . TRP A 1 100 ? 58.666 22.755 54.149 1.00 19.63 97 TRP A C 1
ATOM 687 O O . TRP A 1 100 ? 59.504 22.019 53.615 1.00 16.89 97 TRP A O 1
ATOM 698 N N . GLN A 1 101 ? 58.301 22.663 55.429 1.00 19.45 98 GLN A N 1
ATOM 699 C CA . GLN A 1 101 ? 58.527 21.466 56.239 1.00 19.85 98 GLN A CA 1
ATOM 700 C C . GLN A 1 101 ? 57.202 20.732 56.179 1.00 17.83 98 GLN A C 1
ATOM 701 O O . GLN A 1 101 ? 56.164 21.368 56.308 1.00 21.41 98 GLN A O 1
ATOM 707 N N . VAL A 1 102 ? 57.196 19.413 56.004 1.00 18.58 99 VAL A N 1
ATOM 708 C CA . VAL A 1 102 ? 55.915 18.724 55.858 1.00 17.05 99 VAL A CA 1
ATOM 709 C C . VAL A 1 102 ? 55.706 17.552 56.801 1.00 20.82 99 VAL A C 1
ATOM 710 O O . VAL A 1 102 ? 56.658 16.982 57.334 1.00 20.56 99 VAL A O 1
ATOM 714 N N . ARG A 1 103 ? 54.443 17.185 56.994 1.00 19.26 100 ARG A N 1
ATOM 715 C CA . ARG A 1 103 ? 54.132 15.885 57.551 1.00 20.52 100 ARG A CA 1
ATOM 716 C C . ARG A 1 103 ? 53.943 14.997 56.328 1.00 21.47 100 ARG A C 1
ATOM 717 O O . ARG A 1 103 ? 53.069 15.268 55.496 1.00 18.45 100 ARG A O 1
ATOM 725 N N . ARG A 1 104 ? 54.767 13.955 56.199 1.00 19.89 101 ARG A N 1
ATOM 726 C CA . ARG A 1 104 ? 54.809 13.197 54.942 1.00 18.06 101 ARG A CA 1
ATOM 727 C C . ARG A 1 104 ? 53.515 12.442 54.635 1.00 21.34 101 ARG A C 1
ATOM 728 O O . ARG A 1 104 ? 53.170 12.241 53.469 1.00 20.21 101 ARG A O 1
ATOM 736 N N . SER A 1 105 ? 52.790 12.030 55.667 1.00 21.71 102 SER A N 1
ATOM 737 C CA . SER A 1 105 ? 51.548 11.303 55.440 1.00 21.95 102 SER A CA 1
ATOM 738 C C . SER A 1 105 ? 50.572 12.182 54.632 1.00 22.45 102 SER A C 1
ATOM 739 O O . SER A 1 105 ? 50.010 11.746 53.626 1.00 24.26 102 SER A O 1
ATOM 742 N N . ASP A 1 106 ? 50.403 13.425 55.066 1.00 23.15 103 ASP A N 1
ATOM 743 C CA . ASP A 1 106 ? 49.504 14.364 54.398 1.00 24.62 103 ASP A CA 1
ATOM 744 C C . ASP A 1 106 ? 50.086 14.827 53.065 1.00 21.89 103 ASP A C 1
ATOM 745 O O . ASP A 1 106 ? 49.382 14.888 52.057 1.00 20.87 103 ASP A O 1
ATOM 750 N N . PHE A 1 107 ? 51.379 15.121 53.059 1.00 18.43 104 PHE A N 1
ATOM 751 C CA . PHE A 1 107 ? 52.050 15.606 51.853 1.00 20.48 104 PHE A CA 1
ATOM 752 C C . PHE A 1 107 ? 51.982 14.595 50.718 1.00 22.09 104 PHE A C 1
ATOM 753 O O . PHE A 1 107 ? 51.633 14.935 49.582 1.00 18.91 104 PHE A O 1
ATOM 761 N N . ASP A 1 108 ? 52.331 13.351 51.019 1.00 17.97 105 ASP A N 1
ATOM 762 C CA . ASP A 1 108 ? 52.374 12.326 49.995 1.00 20.03 105 ASP A CA 1
ATOM 763 C C . ASP A 1 108 ? 50.956 12.095 49.465 1.00 21.36 105 ASP A C 1
ATOM 764 O O . ASP A 1 108 ? 50.762 11.777 48.304 1.00 20.06 105 ASP A O 1
ATOM 769 N N . ASP A 1 109 ? 49.970 12.227 50.346 1.00 19.77 106 ASP A N 1
ATOM 770 C CA . ASP A 1 109 ? 48.570 12.089 49.953 1.00 24.27 106 ASP A CA 1
ATOM 771 C C . ASP A 1 109 ? 48.157 13.173 48.948 1.00 23.34 106 ASP A C 1
ATOM 772 O O . ASP A 1 109 ? 47.452 12.896 47.975 1.00 22.45 106 ASP A O 1
ATOM 777 N N . MET A 1 110 ? 48.575 14.413 49.212 1.00 20.45 107 MET A N 1
ATOM 778 C CA . MET A 1 110 ? 48.256 15.546 48.343 1.00 22.55 107 MET A CA 1
ATOM 779 C C . MET A 1 110 ? 48.900 15.409 46.972 1.00 25.21 107 MET A C 1
ATOM 780 O O . MET A 1 110 ? 48.292 15.739 45.946 1.00 23.65 107 MET A O 1
ATOM 785 N N . ILE A 1 111 ? 50.137 14.926 46.950 1.00 20.74 108 ILE A N 1
ATOM 786 C CA . ILE A 1 111 ? 50.825 14.715 45.683 1.00 22.58 108 ILE A CA 1
ATOM 787 C C . ILE A 1 111 ? 50.204 13.564 44.902 1.00 23.59 108 ILE A C 1
ATOM 788 O O . ILE A 1 111 ? 50.021 13.654 43.684 1.00 19.70 108 ILE A O 1
ATOM 793 N N . LYS A 1 112 ? 49.893 12.472 45.591 1.00 20.01 109 LYS A N 1
ATOM 794 C CA . LYS A 1 112 ? 49.247 11.337 44.928 1.00 20.97 109 LYS A CA 1
ATOM 795 C C . LYS A 1 112 ? 47.926 11.793 44.318 1.00 23.62 109 LYS A C 1
ATOM 796 O O . LYS A 1 112 ? 47.577 11.369 43.214 1.00 22.90 109 LYS A O 1
ATOM 802 N N . ARG A 1 113 ? 47.212 12.668 45.027 1.00 21.56 110 ARG A N 1
ATOM 803 C CA . ARG A 1 113 ? 45.941 13.197 44.534 1.00 25.80 110 ARG A CA 1
ATOM 804 C C . ARG A 1 113 ? 46.128 13.962 43.232 1.00 26.53 110 ARG A C 1
ATOM 805 O O . ARG A 1 113 ? 45.295 13.878 42.338 1.00 25.64 110 ARG A O 1
ATOM 813 N N . LYS A 1 114 ? 47.219 14.716 43.129 1.00 22.92 111 LYS A N 1
ATOM 814 C CA . LYS A 1 114 ? 47.512 15.432 41.901 1.00 25.08 111 LYS A CA 1
ATOM 815 C C . LYS A 1 114 ? 47.787 14.479 40.761 1.00 24.09 111 LYS A C 1
ATOM 816 O O . LYS A 1 114 ? 47.430 14.751 39.622 1.00 23.55 111 LYS A O 1
ATOM 822 N N . ALA A 1 115 ? 48.444 13.363 41.060 1.00 21.58 112 ALA A N 1
ATOM 823 C CA . ALA A 1 115 ? 48.728 12.383 40.027 1.00 19.33 112 ALA A CA 1
ATOM 824 C C . ALA A 1 115 ? 47.422 11.757 39.523 1.00 25.67 112 ALA A C 1
ATOM 825 O O . ALA A 1 115 ? 47.252 11.513 38.326 1.00 22.86 112 ALA A O 1
ATOM 827 N N . VAL A 1 116 ? 46.480 11.535 40.433 1.00 23.64 113 VAL A N 1
ATOM 828 C CA . VAL A 1 116 ? 45.159 11.061 40.016 1.00 23.16 113 VAL A CA 1
ATOM 829 C C . VAL A 1 116 ? 44.423 12.116 39.168 1.00 25.23 113 VAL A C 1
ATOM 830 O O . VAL A 1 116 ? 43.787 11.776 38.171 1.00 25.38 113 VAL A O 1
ATOM 834 N N . GLU A 1 117 ? 44.510 13.388 39.553 1.00 25.21 114 GLU A N 1
ATOM 835 C CA . GLU A 1 117 ? 43.889 14.457 38.771 1.00 27.31 114 GLU A CA 1
ATOM 836 C C . GLU A 1 117 ? 44.494 14.540 37.367 1.00 30.21 114 GLU A C 1
ATOM 837 O O . GLU A 1 117 ? 43.852 14.993 36.418 1.00 25.43 114 GLU A O 1
ATOM 843 N N . HIS A 1 118 ? 45.740 14.107 37.244 1.00 25.27 115 HIS A N 1
ATOM 844 C CA . HIS A 1 118 ? 46.406 14.084 35.945 1.00 27.46 115 HIS A CA 1
ATOM 845 C C . HIS A 1 118 ? 46.068 12.839 35.157 1.00 22.49 115 HIS A C 1
ATOM 846 O O . HIS A 1 118 ? 46.491 12.696 34.019 1.00 23.93 115 HIS A O 1
ATOM 853 N N . GLY A 1 119 ? 45.328 11.922 35.775 1.00 21.64 116 GLY A N 1
ATOM 854 C CA . GLY A 1 119 ? 44.860 10.750 35.075 1.00 21.21 116 GLY A CA 1
ATOM 855 C C . GLY A 1 119 ? 45.697 9.492 35.213 1.00 23.11 116 GLY A C 1
ATOM 856 O O . GLY A 1 119 ? 45.547 8.561 34.421 1.00 24.47 116 GLY A O 1
ATOM 857 N N . VAL A 1 120 ? 46.590 9.455 36.198 1.00 22.82 117 VAL A N 1
ATOM 858 C CA . VAL A 1 120 ? 47.300 8.216 36.491 1.00 21.69 117 VAL A CA 1
ATOM 859 C C . VAL A 1 120 ? 46.292 7.279 37.113 1.00 21.22 117 VAL A C 1
ATOM 860 O O . VAL A 1 120 ? 45.537 7.688 38.000 1.00 25.63 117 VAL A O 1
ATOM 864 N N . GLU A 1 121 ? 46.280 6.034 36.661 1.00 23.89 118 GLU A N 1
ATOM 865 C CA . GLU A 1 121 ? 45.414 5.034 37.256 1.00 27.58 118 GLU A CA 1
ATOM 866 C C . GLU A 1 121 ? 46.138 4.402 38.433 1.00 27.75 118 GLU A C 1
ATOM 867 O O . GLU A 1 121 ? 47.331 4.098 38.361 1.00 27.49 118 GLU A O 1
ATOM 873 N N . TYR A 1 122 ? 45.409 4.204 39.518 1.00 24.49 119 TYR A N 1
ATOM 874 C CA . TYR A 1 122 ? 45.996 3.662 40.728 1.00 27.25 119 TYR A CA 1
ATOM 875 C C . TYR A 1 122 ? 45.388 2.333 41.129 1.00 33.41 119 TYR A C 1
ATOM 876 O O . TYR A 1 122 ? 44.186 2.099 40.943 1.00 28.28 119 TYR A O 1
ATOM 885 N N . LYS A 1 123 ? 46.235 1.457 41.657 1.00 28.85 120 LYS A N 1
ATOM 886 C CA . LYS A 1 123 ? 45.785 0.243 42.323 1.00 32.70 120 LYS A CA 1
ATOM 887 C C . LYS A 1 123 ? 46.443 0.155 43.689 1.00 31.65 120 LYS A C 1
ATOM 888 O O . LYS A 1 123 ? 47.616 0.486 43.838 1.00 27.78 120 LYS A O 1
ATOM 894 N N . LEU A 1 124 ? 45.665 -0.234 44.694 1.00 30.58 121 LEU A N 1
ATOM 895 C CA . LEU A 1 124 ? 46.213 -0.599 45.993 1.00 29.71 121 LEU A CA 1
ATOM 896 C C . LEU A 1 124 ? 46.646 -2.047 45.880 1.00 33.11 121 LEU A C 1
ATOM 897 O O . LEU A 1 124 ? 45.818 -2.947 45.752 1.00 35.60 121 LEU A O 1
ATOM 902 N N . GLY A 1 125 ? 47.947 -2.281 45.902 1.00 28.27 122 GLY A N 1
ATOM 903 C CA . GLY A 1 125 ? 48.452 -3.614 45.672 1.00 26.88 122 GLY A CA 1
ATOM 904 C C . GLY A 1 125 ? 49.942 -3.690 45.889 1.00 30.94 122 GLY A C 1
ATOM 905 O O . GLY A 1 125 ? 50.636 -2.671 45.928 1.00 26.65 122 GLY A O 1
ATOM 906 N N . MET A 1 126 ? 50.449 -4.904 46.019 1.00 27.30 123 MET A N 1
ATOM 907 C CA . MET A 1 126 ? 51.882 -5.077 46.174 1.00 30.48 123 MET A CA 1
ATOM 908 C C . MET A 1 126 ? 52.501 -5.741 44.962 1.00 29.61 123 MET A C 1
ATOM 909 O O . MET A 1 126 ? 52.105 -6.830 44.562 1.00 28.22 123 MET A O 1
ATOM 914 N N . VAL A 1 127 ? 53.489 -5.080 44.374 1.00 26.23 124 VAL A N 1
ATOM 915 C CA . VAL A 1 127 ? 54.192 -5.688 43.263 1.00 26.27 124 VAL A CA 1
ATOM 916 C C . VAL A 1 127 ? 55.124 -6.755 43.825 1.00 26.11 124 VAL A C 1
ATOM 917 O O . VAL A 1 127 ? 55.800 -6.534 44.839 1.00 27.58 124 VAL A O 1
ATOM 921 N N . THR A 1 128 ? 55.141 -7.915 43.177 1.00 30.52 125 THR A N 1
ATOM 922 C CA . THR A 1 128 ? 55.803 -9.093 43.727 1.00 31.18 125 THR A CA 1
ATOM 923 C C . THR A 1 128 ? 56.805 -9.703 42.765 1.00 30.42 125 THR A C 1
ATOM 924 O O . THR A 1 128 ? 57.715 -10.419 43.184 1.00 31.15 125 THR A O 1
ATOM 928 N N . ASP A 1 129 ? 56.647 -9.432 41.475 1.00 28.40 126 ASP A N 1
ATOM 929 C CA . ASP A 1 129 ? 57.557 -10.012 40.501 1.00 31.13 126 ASP A CA 1
ATOM 930 C C . ASP A 1 129 ? 57.565 -9.223 39.197 1.00 29.17 126 ASP A C 1
ATOM 931 O O . ASP A 1 129 ? 56.702 -8.391 38.973 1.00 29.24 126 ASP A O 1
ATOM 936 N N . VAL A 1 130 ? 58.533 -9.500 38.331 1.00 30.05 127 VAL A N 1
ATOM 937 C CA . VAL A 1 130 ? 58.536 -8.908 36.997 1.00 32.70 127 VAL A CA 1
ATOM 938 C C . VAL A 1 130 ? 58.136 -9.968 35.978 1.00 34.12 127 VAL A C 1
ATOM 939 O O . VAL A 1 130 ? 58.202 -11.165 36.265 1.00 35.16 127 VAL A O 1
ATOM 943 N N . ILE A 1 131 ? 57.710 -9.534 34.798 1.00 29.70 128 ILE A N 1
ATOM 944 C CA . ILE A 1 131 ? 57.537 -10.453 33.682 1.00 29.53 128 ILE A CA 1
ATOM 945 C C . ILE A 1 131 ? 58.625 -10.177 32.664 1.00 34.73 128 ILE A C 1
ATOM 946 O O . ILE A 1 131 ? 58.873 -9.025 32.325 1.00 29.98 128 ILE A O 1
ATOM 951 N N . LYS A 1 132 ? 59.285 -11.223 32.180 1.00 32.86 129 LYS A N 1
ATOM 952 C CA . LYS A 1 132 ? 60.407 -11.028 31.273 1.00 38.39 129 LYS A CA 1
ATOM 953 C C . LYS A 1 132 ? 60.208 -11.722 29.929 1.00 42.96 129 LYS A C 1
ATOM 954 O O . LYS A 1 132 ? 59.612 -12.795 29.847 1.00 45.61 129 LYS A O 1
ATOM 960 N N . ASP A 1 133 ? 60.703 -11.084 28.879 1.00 39.48 130 ASP A N 1
ATOM 961 C CA . ASP A 1 133 ? 60.779 -11.684 27.559 1.00 44.13 130 ASP A CA 1
ATOM 962 C C . ASP A 1 133 ? 62.264 -11.738 27.199 1.00 47.27 130 ASP A C 1
ATOM 963 O O . ASP A 1 133 ? 62.834 -10.773 26.677 1.00 44.32 130 ASP A O 1
ATOM 968 N N . GLY A 1 134 ? 62.900 -12.860 27.515 1.00 46.23 131 GLY A N 1
ATOM 969 C CA . GLY A 1 134 ? 64.342 -12.945 27.416 1.00 45.83 131 GLY A CA 1
ATOM 970 C C . GLY A 1 134 ? 64.950 -12.143 28.548 1.00 47.63 131 GLY A C 1
ATOM 971 O O . GLY A 1 134 ? 64.719 -12.443 29.717 1.00 48.73 131 GLY A O 1
ATOM 972 N N . GLU A 1 135 ? 65.721 -11.116 28.211 1.00 47.26 132 GLU A N 1
ATOM 973 C CA . GLU A 1 135 ? 66.305 -10.248 29.232 1.00 48.50 132 GLU A CA 1
ATOM 974 C C . GLU A 1 135 ? 65.465 -8.984 29.447 1.00 45.74 132 GLU A C 1
ATOM 975 O O . GLU A 1 135 ? 65.647 -8.256 30.428 1.00 43.82 132 GLU A O 1
ATOM 981 N N . LYS A 1 136 ? 64.538 -8.747 28.525 1.00 39.64 133 LYS A N 1
ATOM 982 C CA . LYS A 1 136 ? 63.687 -7.567 28.550 1.00 34.57 133 LYS A CA 1
ATOM 983 C C . LYS A 1 136 ? 62.574 -7.699 29.592 1.00 34.22 133 LYS A C 1
ATOM 984 O O . LYS A 1 136 ? 61.902 -8.730 29.671 1.00 34.75 133 LYS A O 1
ATOM 990 N N . VAL A 1 137 ? 62.406 -6.670 30.422 1.00 30.63 134 VAL A N 1
ATOM 991 C CA . VAL A 1 137 ? 61.247 -6.587 31.307 1.00 27.86 134 VAL A CA 1
ATOM 992 C C . VAL A 1 137 ? 60.054 -6.087 30.502 1.00 29.32 134 VAL A C 1
ATOM 993 O O . VAL A 1 137 ? 60.160 -5.099 29.762 1.00 24.39 134 VAL A O 1
ATOM 997 N N . VAL A 1 138 ? 58.915 -6.762 30.647 1.00 27.40 135 VAL A N 1
ATOM 998 C CA . VAL A 1 138 ? 57.739 -6.427 29.851 1.00 29.07 135 VAL A CA 1
ATOM 999 C C . VAL A 1 138 ? 56.478 -6.274 30.684 1.00 27.54 135 VAL A C 1
ATOM 1000 O O . VAL A 1 138 ? 55.400 -6.052 30.147 1.00 29.39 135 VAL A O 1
ATOM 1004 N N . GLY A 1 139 ? 56.602 -6.385 31.998 1.00 25.45 136 GLY A N 1
ATOM 1005 C CA . GLY A 1 139 ? 55.449 -6.200 32.849 1.00 25.04 136 GLY A CA 1
ATOM 1006 C C . GLY A 1 139 ? 55.739 -6.643 34.265 1.00 26.69 136 GLY A C 1
ATOM 1007 O O . GLY A 1 139 ? 56.893 -6.849 34.630 1.00 26.90 136 GLY A O 1
ATOM 1008 N N . ALA A 1 140 ? 54.690 -6.784 35.065 1.00 25.87 137 ALA A N 1
ATOM 1009 C CA . ALA A 1 140 ? 54.856 -7.158 36.461 1.00 27.81 137 ALA A CA 1
ATOM 1010 C C . ALA A 1 140 ? 53.689 -8.003 36.953 1.00 29.39 137 ALA A C 1
ATOM 1011 O O . ALA A 1 140 ? 52.613 -8.016 36.348 1.00 29.96 137 ALA A O 1
ATOM 1013 N N . LEU A 1 141 ? 53.926 -8.695 38.062 1.00 28.13 138 LEU A N 1
ATOM 1014 C CA . LEU A 1 141 ? 52.878 -9.363 38.815 1.00 30.97 138 LEU A CA 1
ATOM 1015 C C . LEU A 1 141 ? 52.680 -8.599 40.112 1.00 26.87 138 LEU A C 1
ATOM 1016 O O . LEU A 1 141 ? 53.648 -8.155 40.726 1.00 29.48 138 LEU A O 1
ATOM 1021 N N . TYR A 1 142 ? 51.428 -8.409 40.514 1.00 26.48 139 TYR A N 1
ATOM 1022 C CA . TYR A 1 142 ? 51.137 -7.782 41.793 1.00 28.32 139 TYR A CA 1
ATOM 1023 C C . TYR A 1 142 ? 49.954 -8.460 42.495 1.00 33.85 139 TYR A C 1
ATOM 1024 O O . TYR A 1 142 ? 49.127 -9.105 41.853 1.00 32.19 139 TYR A O 1
ATOM 1033 N N . LYS A 1 143 ? 49.893 -8.304 43.815 1.00 35.27 140 LYS A N 1
ATOM 1034 C CA . LYS A 1 143 ? 48.818 -8.878 44.625 1.00 38.33 140 LYS A CA 1
ATOM 1035 C C . LYS A 1 143 ? 47.874 -7.787 45.145 1.00 39.56 140 LYS A C 1
ATOM 1036 O O . LYS A 1 143 ? 48.315 -6.749 45.645 1.00 39.51 140 LYS A O 1
ATOM 1042 N N . ALA A 1 144 ? 46.572 -8.019 45.024 1.00 40.79 141 ALA A N 1
ATOM 1043 C CA . ALA A 1 144 ? 45.584 -7.035 45.449 1.00 41.16 141 ALA A CA 1
ATOM 1045 N N . GLY A 1 146 ? 43.188 -9.766 46.628 1.00 53.30 143 GLY A N 1
ATOM 1046 C CA . GLY A 1 146 ? 43.298 -11.150 47.060 1.00 56.94 143 GLY A CA 1
ATOM 1047 C C . GLY A 1 146 ? 43.615 -12.119 45.932 1.00 54.18 143 GLY A C 1
ATOM 1048 O O . GLY A 1 146 ? 43.461 -13.333 46.071 1.00 55.19 143 GLY A O 1
ATOM 1049 N N . VAL A 1 147 ? 44.052 -11.580 44.801 1.00 47.42 144 VAL A N 1
ATOM 1050 C CA . VAL A 1 147 ? 44.517 -12.407 43.703 1.00 47.80 144 VAL A CA 1
ATOM 1051 C C . VAL A 1 147 ? 45.794 -11.818 43.110 1.00 49.00 144 VAL A C 1
ATOM 1052 O O . VAL A 1 147 ? 46.039 -10.613 43.208 1.00 43.55 144 VAL A O 1
ATOM 1056 N N . GLU A 1 148 ? 46.614 -12.681 42.521 1.00 46.19 145 GLU A N 1
ATOM 1057 C CA . GLU A 1 148 ? 47.780 -12.246 41.771 1.00 44.23 145 GLU A CA 1
ATOM 1058 C C . GLU A 1 148 ? 47.360 -11.796 40.371 1.00 45.12 145 GLU A C 1
ATOM 1059 O O . GLU A 1 148 ? 46.790 -12.573 39.607 1.00 41.19 145 GLU A O 1
ATOM 1065 N N . HIS A 1 149 ? 47.633 -10.534 40.048 1.00 37.51 146 HIS A N 1
ATOM 1066 C CA . HIS A 1 149 ? 47.319 -9.995 38.734 1.00 36.93 146 HIS A CA 1
ATOM 1067 C C . HIS A 1 149 ? 48.574 -9.855 37.883 1.00 38.65 146 HIS A C 1
ATOM 1068 O O . HIS A 1 149 ? 49.688 -9.796 38.397 1.00 34.51 146 HIS A O 1
ATOM 1075 N N . GLN A 1 150 ? 48.378 -9.776 36.576 1.00 32.61 147 GLN A N 1
ATOM 1076 C CA . GLN A 1 150 ? 49.467 -9.550 35.646 1.00 35.80 147 GLN A CA 1
ATOM 1077 C C . GLN A 1 150 ? 49.189 -8.244 34.902 1.00 32.12 147 GLN A C 1
ATOM 1078 O O . GLN A 1 150 ? 48.046 -7.968 34.553 1.00 33.96 147 GLN A O 1
ATOM 1084 N N . VAL A 1 151 ? 50.217 -7.424 34.692 1.00 27.74 148 VAL A N 1
ATOM 1085 C CA . VAL A 1 151 ? 50.062 -6.223 33.871 1.00 27.91 148 VAL A CA 1
ATOM 1086 C C . VAL A 1 151 ? 51.252 -6.094 32.930 1.00 29.90 148 VAL A C 1
ATOM 1087 O O . VAL A 1 151 ? 52.370 -6.468 33.276 1.00 29.42 148 VAL A O 1
ATOM 1091 N N . ARG A 1 152 ? 51.002 -5.598 31.725 1.00 31.81 149 ARG A N 1
ATOM 1092 C CA . ARG A 1 152 ? 52.066 -5.420 30.752 1.00 31.21 149 ARG A CA 1
ATOM 1093 C C . ARG A 1 152 ? 52.423 -3.944 30.619 1.00 30.55 149 ARG A C 1
ATOM 1094 O O . ARG A 1 152 ? 51.550 -3.078 30.661 1.00 33.06 149 ARG A O 1
ATOM 1102 N N . SER A 1 153 ? 53.711 -3.674 30.449 1.00 26.55 150 SER A N 1
ATOM 1103 C CA . SER A 1 153 ? 54.200 -2.315 30.392 1.00 27.43 150 SER A CA 1
ATOM 1104 C C . SER A 1 153 ? 55.365 -2.230 29.425 1.00 24.99 150 SER A C 1
ATOM 1105 O O . SER A 1 153 ? 56.142 -3.172 29.300 1.00 25.20 150 SER A O 1
ATOM 1108 N N . LYS A 1 154 ? 55.481 -1.098 28.741 1.00 24.54 151 LYS A N 1
ATOM 1109 C CA . LYS A 1 154 ? 56.665 -0.815 27.945 1.00 22.63 151 LYS A CA 1
ATOM 1110 C C . LYS A 1 154 ? 57.836 -0.412 28.837 1.00 25.17 151 LYS A C 1
ATOM 1111 O O . LYS A 1 154 ? 58.973 -0.802 28.570 1.00 24.41 151 LYS A O 1
ATOM 1117 N N . VAL A 1 155 ? 57.563 0.360 29.894 1.00 21.88 152 VAL A N 1
ATOM 1118 C CA . VAL A 1 155 ? 58.577 0.603 30.924 1.00 22.62 152 VAL A CA 1
ATOM 1119 C C . VAL A 1 155 ? 58.037 0.366 32.329 1.00 21.51 152 VAL A C 1
ATOM 1120 O O . VAL A 1 155 ? 57.005 0.921 32.721 1.00 21.64 152 VAL A O 1
ATOM 1124 N N . LEU A 1 156 ? 58.754 -0.454 33.083 1.00 18.41 153 LEU A N 1
ATOM 1125 C CA . LEU A 1 156 ? 58.429 -0.681 34.486 1.00 16.94 153 LEU A CA 1
ATOM 1126 C C . LEU A 1 156 ? 59.302 0.235 35.332 1.00 15.85 153 LEU A C 1
ATOM 1127 O O . LEU A 1 156 ? 60.515 0.084 35.343 1.00 19.41 153 LEU A O 1
ATOM 1132 N N . VAL A 1 157 ? 58.694 1.181 36.044 1.00 17.62 154 VAL A N 1
ATOM 1133 C CA . VAL A 1 157 ? 59.465 2.113 36.843 1.00 17.08 154 VAL A CA 1
ATOM 1134 C C . VAL A 1 157 ? 59.475 1.733 38.325 1.00 17.92 154 VAL A C 1
ATOM 1135 O O . VAL A 1 157 ? 58.433 1.656 38.969 1.00 17.30 154 VAL A O 1
ATOM 1139 N N . ASP A 1 158 ? 60.657 1.524 38.874 1.00 18.32 155 ASP A N 1
ATOM 1140 C CA . ASP A 1 158 ? 60.749 1.156 40.283 1.00 18.83 155 ASP A CA 1
ATOM 1141 C C . ASP A 1 158 ? 60.907 2.401 41.153 1.00 17.25 155 ASP A C 1
ATOM 1142 O O . ASP A 1 158 ? 61.951 3.032 41.161 1.00 17.86 155 ASP A O 1
ATOM 1147 N N . ALA A 1 159 ? 59.848 2.754 41.867 1.00 15.94 156 ALA A N 1
ATOM 1148 C CA . ALA A 1 159 ? 59.847 3.930 42.735 1.00 15.34 156 ALA A CA 1
ATOM 1149 C C . ALA A 1 159 ? 59.512 3.448 44.141 1.00 15.34 156 ALA A C 1
ATOM 1150 O O . ALA A 1 159 ? 58.807 4.118 44.903 1.00 15.73 156 ALA A O 1
ATOM 1152 N N . SER A 1 160 ? 60.051 2.275 44.471 1.00 15.08 157 SER A N 1
ATOM 1153 C CA . SER A 1 160 ? 59.714 1.581 45.700 1.00 18.23 157 SER A CA 1
ATOM 1154 C C . SER A 1 160 ? 60.482 2.103 46.921 1.00 20.54 157 SER A C 1
ATOM 1155 O O . SER A 1 160 ? 60.321 1.583 48.032 1.00 19.47 157 SER A O 1
ATOM 1158 N N . GLY A 1 161 ? 61.292 3.140 46.725 1.00 17.58 158 GLY A N 1
ATOM 1159 C CA . GLY A 1 161 ? 62.059 3.715 47.815 1.00 16.63 158 GLY A CA 1
ATOM 1160 C C . GLY A 1 161 ? 63.014 2.720 48.462 1.00 18.80 158 GLY A C 1
ATOM 1161 O O . GLY A 1 161 ? 63.607 1.893 47.787 1.00 17.57 158 GLY A O 1
ATOM 1162 N N . GLN A 1 162 ? 63.129 2.804 49.787 1.00 21.57 159 GLN A N 1
ATOM 1163 C CA . GLN A 1 162 ? 64.009 1.950 50.594 1.00 25.51 159 GLN A CA 1
ATOM 1164 C C . GLN A 1 162 ? 63.759 0.452 50.412 1.00 25.54 159 GLN A C 1
ATOM 1165 O O . GLN A 1 162 ? 64.639 -0.362 50.677 1.00 27.55 159 GLN A O 1
ATOM 1171 N N . ASN A 1 163 ? 62.560 0.079 49.980 1.00 22.91 160 ASN A N 1
ATOM 1172 C CA . ASN A 1 163 ? 62.280 -1.325 49.694 1.00 26.67 160 ASN A CA 1
ATOM 1173 C C . ASN A 1 163 ? 63.090 -1.863 48.507 1.00 27.28 160 ASN A C 1
ATOM 1174 O O . ASN A 1 163 ? 63.217 -3.072 48.331 1.00 29.03 160 ASN A O 1
ATOM 1179 N N . THR A 1 164 ? 63.619 -0.947 47.697 1.00 24.24 161 THR A N 1
ATOM 1180 C CA . THR A 1 164 ? 64.449 -1.278 46.536 1.00 21.10 161 THR A CA 1
ATOM 1181 C C . THR A 1 164 ? 64.040 -2.581 45.846 1.00 23.82 161 THR A C 1
ATOM 1182 O O . THR A 1 164 ? 64.834 -3.504 45.688 1.00 23.24 161 THR A O 1
ATOM 1186 N N . PHE A 1 165 ? 62.790 -2.628 45.412 1.00 22.75 162 PHE A N 1
ATOM 1187 C CA . PHE A 1 165 ? 62.238 -3.830 44.805 1.00 22.63 162 PHE A CA 1
ATOM 1188 C C . PHE A 1 165 ? 63.098 -4.497 43.722 1.00 27.12 162 PHE A C 1
ATOM 1189 O O . PHE A 1 165 ? 63.435 -5.682 43.848 1.00 28.43 162 PHE A O 1
ATOM 1197 N N . LEU A 1 166 ? 63.445 -3.769 42.655 1.00 21.62 163 LEU A N 1
ATOM 1198 C CA . LEU A 1 166 ? 64.163 -4.388 41.535 1.00 23.24 163 LEU A CA 1
ATOM 1199 C C . LEU A 1 166 ? 65.545 -4.892 41.920 1.00 22.77 163 LEU A C 1
ATOM 1200 O O . LEU A 1 166 ? 66.038 -5.855 41.328 1.00 25.55 163 LEU A O 1
ATOM 1205 N N . SER A 1 167 ? 66.172 -4.243 42.901 1.00 22.27 164 SER A N 1
ATOM 1206 C CA . SER A 1 167 ? 67.466 -4.714 43.403 1.00 22.99 164 SER A CA 1
ATOM 1207 C C . SER A 1 167 ? 67.297 -6.001 44.207 1.00 27.24 164 SER A C 1
ATOM 1208 O O . SER A 1 167 ? 68.090 -6.942 44.069 1.00 29.52 164 SER A O 1
ATOM 1211 N N . ARG A 1 168 ? 66.272 -6.033 45.054 1.00 26.15 165 ARG A N 1
ATOM 1212 C CA . ARG A 1 168 ? 65.986 -7.215 45.870 1.00 33.33 165 ARG A CA 1
ATOM 1213 C C . ARG A 1 168 ? 65.582 -8.377 44.972 1.00 32.09 165 ARG A C 1
ATOM 1214 O O . ARG A 1 168 ? 65.778 -9.539 45.320 1.00 32.59 165 ARG A O 1
ATOM 1222 N N . LYS A 1 169 ? 65.000 -8.060 43.820 1.00 26.62 166 LYS A N 1
ATOM 1223 C CA . LYS A 1 169 ? 64.527 -9.081 42.903 1.00 27.68 166 LYS A CA 1
ATOM 1224 C C . LYS A 1 169 ? 65.657 -9.596 42.015 1.00 33.05 166 LYS A C 1
ATOM 1225 O O . LYS A 1 169 ? 65.548 -10.675 41.435 1.00 33.52 166 LYS A O 1
ATOM 1231 N N . GLY A 1 170 ? 66.743 -8.830 41.922 1.00 29.70 167 GLY A N 1
ATOM 1232 C CA . GLY A 1 170 ? 67.917 -9.243 41.171 1.00 30.95 167 GLY A CA 1
ATOM 1233 C C . GLY A 1 170 ? 67.889 -8.765 39.736 1.00 30.72 167 GLY A C 1
ATOM 1234 O O . GLY A 1 170 ? 68.707 -9.175 38.912 1.00 30.87 167 GLY A O 1
ATOM 1235 N N . VAL A 1 171 ? 66.931 -7.900 39.430 1.00 28.46 168 VAL A N 1
ATOM 1236 C CA . VAL A 1 171 ? 66.860 -7.283 38.115 1.00 23.73 168 VAL A CA 1
ATOM 1237 C C . VAL A 1 171 ? 67.849 -6.117 38.046 1.00 27.51 168 VAL A C 1
ATOM 1238 O O . VAL A 1 171 ? 68.636 -6.013 37.103 1.00 26.17 168 VAL A O 1
ATOM 1242 N N . ALA A 1 172 ? 67.819 -5.251 39.060 1.00 24.96 169 ALA A N 1
ATOM 1243 C CA . ALA A 1 172 ? 68.816 -4.188 39.184 1.00 23.14 169 ALA A CA 1
ATOM 1244 C C . ALA A 1 172 ? 70.030 -4.711 39.920 1.00 25.14 169 ALA A C 1
ATOM 1245 O O . ALA A 1 172 ? 69.987 -5.793 40.515 1.00 30.54 169 ALA A O 1
ATOM 1247 N N . GLY A 1 173 ? 71.104 -3.927 39.911 1.00 22.82 170 GLY A N 1
ATOM 1248 C CA . GLY A 1 173 ? 72.338 -4.323 40.564 1.00 26.99 170 GLY A CA 1
ATOM 1249 C C . GLY A 1 173 ? 72.225 -4.450 42.068 1.00 28.87 170 GLY A C 1
ATOM 1250 O O . GLY A 1 173 ? 71.189 -4.151 42.673 1.00 23.08 170 GLY A O 1
ATOM 1251 N N . LYS A 1 174 ? 73.311 -4.894 42.686 1.00 27.07 171 LYS A N 1
ATOM 1252 C CA . LYS A 1 174 ? 73.317 -5.097 44.125 1.00 30.63 171 LYS A CA 1
ATOM 1253 C C . LYS A 1 174 ? 73.421 -3.771 44.850 1.00 25.99 171 LYS A C 1
ATOM 1254 O O . LYS A 1 174 ? 74.006 -2.817 44.351 1.00 27.31 171 LYS A O 1
ATOM 1260 N N . ARG A 1 175 ? 72.877 -3.731 46.050 1.00 27.33 172 ARG A N 1
ATOM 1261 C CA . ARG A 1 175 ? 72.984 -2.555 46.888 1.00 30.83 172 ARG A CA 1
ATOM 1262 C C . ARG A 1 175 ? 74.422 -2.402 47.404 1.00 34.22 172 ARG A C 1
ATOM 1263 O O . ARG A 1 175 ? 74.900 -3.250 48.152 1.00 40.16 172 ARG A O 1
ATOM 1271 N N . GLN A 1 176 ? 75.115 -1.345 46.980 1.00 30.58 173 GLN A N 1
ATOM 1272 C CA . GLN A 1 176 ? 76.455 -1.028 47.482 1.00 31.24 173 GLN A CA 1
ATOM 1273 C C . GLN A 1 176 ? 76.377 -0.073 48.672 1.00 30.79 173 GLN A C 1
ATOM 1274 O O . GLN A 1 176 ? 76.116 1.122 48.496 1.00 27.08 173 GLN A O 1
ATOM 1280 N N . ILE A 1 177 ? 76.635 -0.589 49.871 1.00 31.25 174 ILE A N 1
ATOM 1281 C CA . ILE A 1 177 ? 76.492 0.191 51.100 1.00 26.27 174 ILE A CA 1
ATOM 1282 C C . ILE A 1 177 ? 77.788 0.898 51.464 1.00 31.16 174 ILE A C 1
ATOM 1283 O O . ILE A 1 177 ? 78.884 0.336 51.344 1.00 30.21 174 ILE A O 1
ATOM 1288 N N . GLU A 1 178 ? 77.664 2.141 51.909 1.00 26.91 175 GLU A N 1
ATOM 1289 C CA . GLU A 1 178 ? 78.805 2.891 52.374 1.00 20.31 175 GLU A CA 1
ATOM 1290 C C . GLU A 1 178 ? 79.025 2.549 53.842 1.00 26.57 175 GLU A C 1
ATOM 1291 O O . GLU A 1 178 ? 78.413 3.134 54.738 1.00 20.28 175 GLU A O 1
ATOM 1297 N N . PHE A 1 179 ? 79.907 1.588 54.089 1.00 26.16 176 PHE A N 1
ATOM 1298 C CA . PHE A 1 179 ? 79.993 0.994 55.415 1.00 24.37 176 PHE A CA 1
ATOM 1299 C C . PHE A 1 179 ? 80.534 1.964 56.442 1.00 22.68 176 PHE A C 1
ATOM 1300 O O . PHE A 1 179 ? 80.102 1.956 57.589 1.00 24.41 176 PHE A O 1
ATOM 1308 N N . PHE A 1 180 ? 81.426 2.854 56.027 1.00 24.93 177 PHE A N 1
ATOM 1309 C CA . PHE A 1 180 ? 82.087 3.700 57.004 1.00 27.69 177 PHE A CA 1
ATOM 1310 C C . PHE A 1 180 ? 81.177 4.759 57.627 1.00 27.30 177 PHE A C 1
ATOM 1311 O O . PHE A 1 180 ? 81.503 5.319 58.662 1.00 28.02 177 PHE A O 1
ATOM 1319 N N . SER A 1 181 ? 80.024 5.020 57.017 1.00 25.49 178 SER A N 1
ATOM 1320 C CA . SER A 1 181 ? 79.150 6.079 57.523 1.00 22.52 178 SER A CA 1
ATOM 1321 C C . SER A 1 181 ? 77.787 5.575 58.001 1.00 21.30 178 SER A C 1
ATOM 1322 O O . SER A 1 181 ? 76.837 6.350 58.125 1.00 21.76 178 SER A O 1
ATOM 1325 N N . GLN A 1 182 ? 77.690 4.281 58.272 1.00 22.65 179 GLN A N 1
ATOM 1326 C CA . GLN A 1 182 ? 76.425 3.686 58.674 1.00 19.93 179 GLN A CA 1
ATOM 1327 C C . GLN A 1 182 ? 75.919 4.237 59.988 1.00 22.26 179 GLN A C 1
ATOM 1328 O O . GLN A 1 182 ? 76.628 4.219 60.995 1.00 18.26 179 GLN A O 1
ATOM 1334 N N . GLN A 1 183 ? 74.679 4.718 59.980 1.00 21.23 180 GLN A N 1
ATOM 1335 C CA . GLN A 1 183 ? 74.091 5.319 61.167 1.00 20.64 180 GLN A CA 1
ATOM 1336 C C . GLN A 1 183 ? 72.705 4.739 61.380 1.00 21.14 180 GLN A C 1
ATOM 1337 O O . GLN A 1 183 ? 72.131 4.150 60.471 1.00 22.20 180 GLN A O 1
ATOM 1343 N N . ILE A 1 184 ? 72.185 4.879 62.595 1.00 19.23 181 ILE A N 1
ATOM 1344 C CA . ILE A 1 184 ? 70.796 4.531 62.878 1.00 20.13 181 ILE A CA 1
ATOM 1345 C C . ILE A 1 184 ? 70.086 5.788 63.363 1.00 18.12 181 ILE A C 1
ATOM 1346 O O . ILE A 1 184 ? 70.578 6.471 64.256 1.00 15.41 181 ILE A O 1
ATOM 1351 N N . ALA A 1 185 ? 68.924 6.088 62.784 1.00 18.18 182 ALA A N 1
ATOM 1352 C CA . ALA A 1 185 ? 68.176 7.272 63.169 1.00 15.67 182 ALA A CA 1
ATOM 1353 C C . ALA A 1 185 ? 67.022 6.887 64.102 1.00 16.12 182 ALA A C 1
ATOM 1354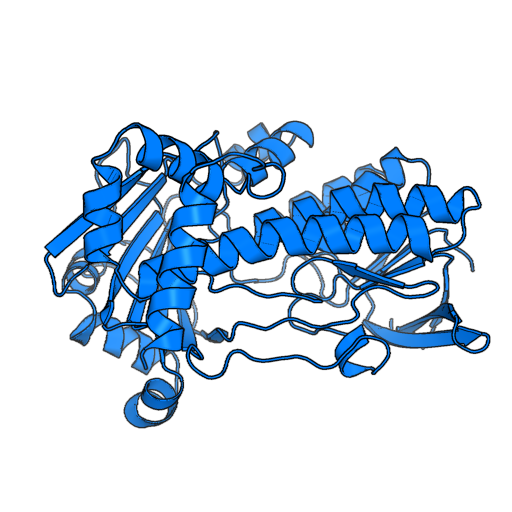 O O . ALA A 1 185 ? 66.356 5.893 63.879 1.00 17.86 182 ALA A O 1
ATOM 1356 N N . SER A 1 186 ? 66.807 7.672 65.152 1.00 15.11 183 SER A N 1
ATOM 1357 C CA . SER A 1 186 ? 65.705 7.428 66.071 1.00 16.80 183 SER A CA 1
ATOM 1358 C C . SER A 1 186 ? 64.932 8.729 66.162 1.00 15.84 183 SER A C 1
ATOM 1359 O O . SER A 1 186 ? 65.535 9.790 66.283 1.00 16.92 183 SER A O 1
ATOM 1362 N N . PHE A 1 187 ? 63.610 8.667 66.080 1.00 16.37 184 PHE A N 1
ATOM 1363 C CA . PHE A 1 187 ? 62.858 9.914 66.004 1.00 17.16 184 PHE A CA 1
ATOM 1364 C C . PHE A 1 187 ? 61.470 9.777 66.599 1.00 17.47 184 PHE A C 1
ATOM 1365 O O . PHE A 1 187 ? 60.943 8.673 66.741 1.00 17.61 184 PHE A O 1
ATOM 1373 N N . ALA A 1 188 ? 60.886 10.925 66.905 1.00 18.75 185 ALA A N 1
ATOM 1374 C CA . ALA A 1 188 ? 59.540 10.986 67.432 1.00 21.98 185 ALA A CA 1
ATOM 1375 C C . ALA A 1 188 ? 59.041 12.401 67.230 1.00 21.50 185 ALA A C 1
ATOM 1376 O O . ALA A 1 188 ? 59.837 13.321 67.025 1.00 18.74 185 ALA A O 1
ATOM 1378 N N . HIS A 1 189 ? 57.726 12.575 67.315 1.00 21.99 186 HIS A N 1
ATOM 1379 C CA . HIS A 1 189 ? 57.124 13.904 67.268 1.00 23.95 186 HIS A CA 1
ATOM 1380 C C . HIS A 1 189 ? 56.810 14.410 68.678 1.00 21.98 186 HIS A C 1
ATOM 1381 O O . HIS A 1 189 ? 56.418 13.636 69.548 1.00 23.94 186 HIS A O 1
ATOM 1388 N N . TYR A 1 190 ? 57.001 15.710 68.890 1.00 20.76 187 TYR A N 1
ATOM 1389 C CA . TYR A 1 190 ? 56.752 16.349 70.176 1.00 25.34 187 TYR A CA 1
ATOM 1390 C C . TYR A 1 190 ? 55.925 17.619 70.015 1.00 26.21 187 TYR A C 1
ATOM 1391 O O . TYR A 1 190 ? 56.082 18.345 69.032 1.00 23.83 187 TYR A O 1
ATOM 1400 N N . LYS A 1 191 ? 55.094 17.916 71.010 1.00 26.83 188 LYS A N 1
ATOM 1401 C CA . LYS A 1 191 ? 54.503 19.247 71.118 1.00 26.65 188 LYS A CA 1
ATOM 1402 C C . LYS A 1 191 ? 55.225 20.021 72.215 1.00 30.14 188 LYS A C 1
ATOM 1403 O O . LYS A 1 191 ? 55.864 19.425 73.088 1.00 30.59 188 LYS A O 1
ATOM 1409 N N . GLY A 1 192 ? 55.130 21.347 72.156 1.00 31.07 189 GLY A N 1
ATOM 1410 C CA . GLY A 1 192 ? 55.657 22.199 73.205 1.00 30.65 189 GLY A CA 1
ATOM 1411 C C . GLY A 1 192 ? 57.152 22.443 73.160 1.00 30.11 189 GLY A C 1
ATOM 1412 O O . GLY A 1 192 ? 57.747 22.817 74.166 1.00 28.94 189 GLY A O 1
ATOM 1413 N N . VAL A 1 193 ? 57.771 22.209 72.006 1.00 25.56 190 VAL A N 1
ATOM 1414 C CA . VAL A 1 193 ? 59.190 22.477 71.861 1.00 25.98 190 VAL A CA 1
ATOM 1415 C C . VAL A 1 193 ? 59.364 23.981 71.801 1.00 29.42 190 VAL A C 1
ATOM 1416 O O . VAL A 1 193 ? 58.494 24.677 71.289 1.00 27.76 190 VAL A O 1
ATOM 1420 N N . GLU A 1 194 ? 60.475 24.480 72.331 1.00 25.02 191 GLU A N 1
ATOM 1421 C CA . GLU A 1 194 ? 60.760 25.902 72.290 1.00 32.12 191 GLU A CA 1
ATOM 1422 C C . GLU A 1 194 ? 61.382 26.254 70.940 1.00 30.53 191 GLU A C 1
ATOM 1423 O O . GLU A 1 194 ? 62.446 25.755 70.584 1.00 32.14 191 GLU A O 1
ATOM 1429 N N . ARG A 1 195 ? 60.696 27.100 70.183 1.00 31.07 192 ARG A N 1
ATOM 1430 C CA . ARG A 1 195 ? 61.163 27.479 68.860 1.00 30.12 192 ARG A CA 1
ATOM 1431 C C . ARG A 1 195 ? 61.971 28.767 68.887 1.00 33.84 192 ARG A C 1
ATOM 1432 O O . ARG A 1 195 ? 61.824 29.588 69.797 1.00 32.74 192 ARG A O 1
ATOM 1440 N N . ASP A 1 196 ? 62.825 28.934 67.880 1.00 28.21 193 ASP A N 1
ATOM 1441 C CA . ASP A 1 196 ? 63.590 30.148 67.718 1.00 31.58 193 ASP A CA 1
ATOM 1442 C C . ASP A 1 196 ? 62.649 31.318 67.481 1.00 31.35 193 ASP A C 1
ATOM 1443 O O . ASP A 1 196 ? 61.449 31.130 67.287 1.00 28.09 193 ASP A O 1
ATOM 1448 N N . LEU A 1 197 ? 63.213 32.520 67.484 1.00 32.04 194 LEU A N 1
ATOM 1449 C CA . LEU A 1 197 ? 62.453 33.750 67.310 1.00 33.46 194 LEU A CA 1
ATOM 1450 C C . LEU A 1 197 ? 62.082 33.989 65.857 1.00 34.29 194 LEU A C 1
ATOM 1451 O O . LEU A 1 197 ? 62.902 33.788 64.961 1.00 29.95 194 LEU A O 1
ATOM 1456 N N . PRO A 1 198 ? 60.840 34.434 65.620 1.00 30.09 195 PRO A N 1
ATOM 1457 C CA . PRO A 1 198 ? 60.457 34.925 64.296 1.00 31.34 195 PRO A CA 1
ATOM 1458 C C . PRO A 1 198 ? 61.466 35.980 63.884 1.00 34.26 195 PRO A C 1
ATOM 1459 O O . PRO A 1 198 ? 61.923 36.714 64.762 1.00 36.53 195 PRO A O 1
ATOM 1463 N N . PRO A 1 199 ? 61.807 36.071 62.584 1.00 31.14 196 PRO A N 1
ATOM 1464 C CA . PRO A 1 199 ? 61.209 35.362 61.445 1.00 35.04 196 PRO A CA 1
ATOM 1465 C C . PRO A 1 199 ? 61.845 34.001 61.127 1.00 33.62 196 PRO A C 1
ATOM 1466 O O . PRO A 1 199 ? 61.676 33.508 60.005 1.00 33.28 196 PRO A O 1
ATOM 1470 N N . PHE A 1 200 ? 62.562 33.410 62.077 1.00 32.01 197 PHE A N 1
ATOM 1471 C CA . PHE A 1 200 ? 63.195 32.120 61.830 1.00 27.64 197 PHE A CA 1
ATOM 1472 C C . PHE A 1 200 ? 62.677 31.026 62.736 1.00 28.44 197 PHE A C 1
ATOM 1473 O O . PHE A 1 200 ? 63.402 30.081 63.046 1.00 29.96 197 PHE A O 1
ATOM 1481 N N . SER A 1 201 ? 61.426 31.127 63.166 1.00 24.48 198 SER A N 1
ATOM 1482 C CA . SER A 1 201 ? 60.916 30.145 64.104 1.00 23.90 198 SER A CA 1
ATOM 1483 C C . SER A 1 201 ? 60.742 28.754 63.495 1.00 25.55 198 SER A C 1
ATOM 1484 O O . SER A 1 201 ? 60.605 27.779 64.227 1.00 22.54 198 SER A O 1
ATOM 1487 N N . THR A 1 202 ? 60.735 28.661 62.167 1.00 24.52 199 THR A N 1
ATOM 1488 C CA . THR A 1 202 ? 60.496 27.369 61.523 1.00 26.15 199 THR A CA 1
ATOM 1489 C C . THR A 1 202 ? 61.641 26.913 60.608 1.00 23.90 199 THR A C 1
ATOM 1490 O O . THR A 1 202 ? 61.431 26.100 59.697 1.00 22.58 199 THR A O 1
ATOM 1494 N N . ASN A 1 203 ? 62.841 27.439 60.860 1.00 20.93 200 ASN A N 1
ATOM 1495 C CA . ASN A 1 203 ? 64.072 26.907 60.276 1.00 23.12 200 ASN A CA 1
ATOM 1496 C C . ASN A 1 203 ? 64.179 25.439 60.645 1.00 22.50 200 ASN A C 1
ATOM 1497 O O . ASN A 1 203 ? 63.591 24.995 61.635 1.00 23.04 200 ASN A O 1
ATOM 1502 N N . THR A 1 204 ? 64.913 24.681 59.842 1.00 19.97 201 THR A N 1
ATOM 1503 C CA . THR A 1 204 ? 65.330 23.344 60.254 1.00 19.40 201 THR A CA 1
ATOM 1504 C C . THR A 1 204 ? 66.539 23.539 61.171 1.00 17.72 201 THR A C 1
ATOM 1505 O O . THR A 1 204 ? 67.364 24.407 60.916 1.00 22.00 201 THR A O 1
ATOM 1509 N N . THR A 1 205 ? 66.632 22.777 62.258 1.00 18.86 202 THR A N 1
ATOM 1510 C CA . THR A 1 205 ? 67.828 22.871 63.090 1.00 18.42 202 THR A CA 1
ATOM 1511 C C . THR A 1 205 ? 68.596 21.557 63.047 1.00 19.43 202 THR A C 1
ATOM 1512 O O . THR A 1 205 ? 68.014 20.511 63.271 1.00 19.02 202 THR A O 1
ATOM 1516 N N . ILE A 1 206 ? 69.890 21.616 62.749 1.00 16.08 203 ILE A N 1
ATOM 1517 C CA . ILE A 1 206 ? 70.748 20.438 62.815 1.00 20.75 203 ILE A CA 1
ATOM 1518 C C . ILE A 1 206 ? 71.771 20.661 63.917 1.00 20.02 203 ILE A C 1
ATOM 1519 O O . ILE A 1 206 ? 72.471 21.679 63.938 1.00 25.79 203 ILE A O 1
ATOM 1524 N N . LEU A 1 207 ? 71.863 19.723 64.843 1.00 19.28 204 LEU A N 1
ATOM 1525 C CA . LEU A 1 207 ? 72.884 19.819 65.884 1.00 22.46 204 LEU A CA 1
ATOM 1526 C C . LEU A 1 207 ? 73.790 18.612 65.744 1.00 23.78 204 LEU A C 1
ATOM 1527 O O . LEU A 1 207 ? 73.310 17.487 65.629 1.00 22.37 204 LEU A O 1
ATOM 1532 N N . TYR A 1 208 ? 75.097 18.831 65.745 1.00 24.86 205 TYR A N 1
ATOM 1533 C CA . TYR A 1 208 ? 76.013 17.706 65.601 1.00 21.71 205 TYR A CA 1
ATOM 1534 C C . TYR A 1 208 ? 77.156 17.821 66.613 1.00 24.66 205 TYR A C 1
ATOM 1535 O O . TYR A 1 208 ? 77.523 18.918 67.026 1.00 22.79 205 TYR A O 1
ATOM 1544 N N . SER A 1 209 ? 77.711 16.680 67.009 1.00 26.97 206 SER A N 1
ATOM 1545 C CA . SER A 1 209 ? 78.871 16.674 67.887 1.00 23.78 206 SER A CA 1
ATOM 1546 C C . SER A 1 209 ? 80.009 15.955 67.156 1.00 27.87 206 SER A C 1
ATOM 1547 O O . SER A 1 209 ? 80.634 16.523 66.267 1.00 31.55 206 SER A O 1
ATOM 1550 N N . LYS A 1 210 ? 80.270 14.702 67.505 1.00 27.91 207 LYS A N 1
ATOM 1551 C CA . LYS A 1 210 ? 81.289 13.939 66.789 1.00 25.83 207 LYS A CA 1
ATOM 1552 C C . LYS A 1 210 ? 80.815 13.591 65.382 1.00 28.75 207 LYS A C 1
ATOM 1553 O O . LYS A 1 210 ? 79.634 13.703 65.069 1.00 23.55 207 LYS A O 1
ATOM 1559 N N . GLN A 1 211 ? 81.741 13.164 64.534 1.00 24.21 208 GLN A N 1
ATOM 1560 C CA . GLN A 1 211 ? 81.385 12.762 63.181 1.00 24.47 208 GLN A CA 1
ATOM 1561 C C . GLN A 1 211 ? 80.279 11.706 63.240 1.00 21.20 208 GLN A C 1
ATOM 1562 O O . GLN A 1 211 ? 80.370 10.752 64.013 1.00 23.41 208 GLN A O 1
ATOM 1568 N N . TYR A 1 212 ? 79.216 11.902 62.466 1.00 20.92 209 TYR A N 1
ATOM 1569 C CA . TYR A 1 212 ? 78.098 10.949 62.409 1.00 19.29 209 TYR A CA 1
ATOM 1570 C C . TYR A 1 212 ? 77.294 10.854 63.704 1.00 19.46 209 TYR A C 1
ATOM 1571 O O . TYR A 1 212 ? 76.594 9.868 63.945 1.00 20.04 209 TYR A O 1
ATOM 1580 N N . HIS A 1 213 ? 77.403 11.879 64.540 1.00 17.89 210 HIS A N 1
ATOM 1581 C CA . HIS A 1 213 ? 76.544 12.007 65.703 1.00 17.85 210 HIS A CA 1
ATOM 1582 C C . HIS A 1 213 ? 75.781 13.311 65.524 1.00 21.14 210 HIS A C 1
ATOM 1583 O O . HIS A 1 213 ? 76.375 14.381 65.566 1.00 21.16 210 HIS A O 1
ATOM 1590 N N . TRP A 1 214 ? 74.475 13.238 65.302 1.00 17.05 211 TRP A N 1
ATOM 1591 C CA . TRP A 1 214 ? 73.749 14.480 65.055 1.00 16.03 211 TRP A CA 1
ATOM 1592 C C . TRP A 1 214 ? 72.263 14.362 65.373 1.00 18.45 211 TRP A C 1
ATOM 1593 O O . TRP 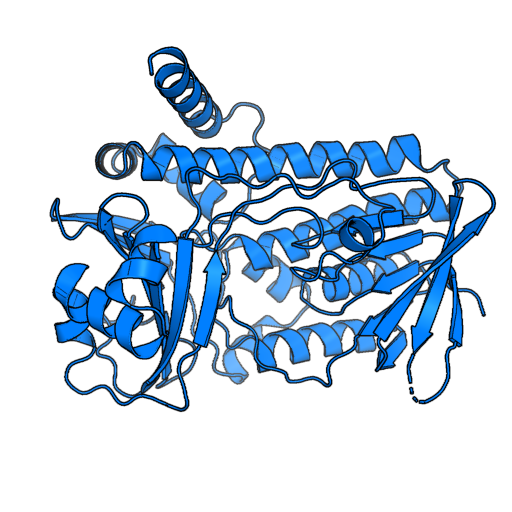A 1 214 ? 71.774 13.297 65.715 1.00 15.99 211 TRP A O 1
ATOM 1604 N N . SER A 1 215 ? 71.554 15.476 65.277 1.00 15.36 212 SER A N 1
ATOM 1605 C CA . SER A 1 215 ? 70.144 15.470 65.612 1.00 16.08 212 SER A CA 1
ATOM 1606 C C . SER A 1 215 ? 69.458 16.545 64.777 1.00 17.58 212 SER A C 1
ATOM 1607 O O . SER A 1 215 ? 70.105 17.519 64.373 1.00 17.32 212 SER A O 1
ATOM 1610 N N . TRP A 1 216 ? 68.166 16.352 64.503 1.00 16.32 213 TRP A N 1
ATOM 1611 C CA . TRP A 1 216 ? 67.380 17.363 63.809 1.00 17.44 213 TRP A CA 1
ATOM 1612 C C . TRP A 1 216 ? 66.218 17.800 64.668 1.00 19.02 213 TRP A C 1
ATOM 1613 O O . TRP A 1 216 ? 65.729 17.048 65.505 1.00 17.01 213 TRP A O 1
ATOM 1624 N N . ILE A 1 217 ? 65.780 19.031 64.450 1.00 17.15 214 ILE A N 1
ATOM 1625 C CA . ILE A 1 217 ? 64.509 19.475 64.973 1.00 19.44 214 ILE A CA 1
ATOM 1626 C C . ILE A 1 217 ? 63.828 20.151 63.800 1.00 16.72 214 ILE A C 1
ATOM 1627 O O . ILE A 1 217 ? 64.358 21.110 63.257 1.00 15.82 214 ILE A O 1
ATOM 1632 N N . ILE A 1 218 ? 62.686 19.618 63.390 1.00 17.13 215 ILE A N 1
ATOM 1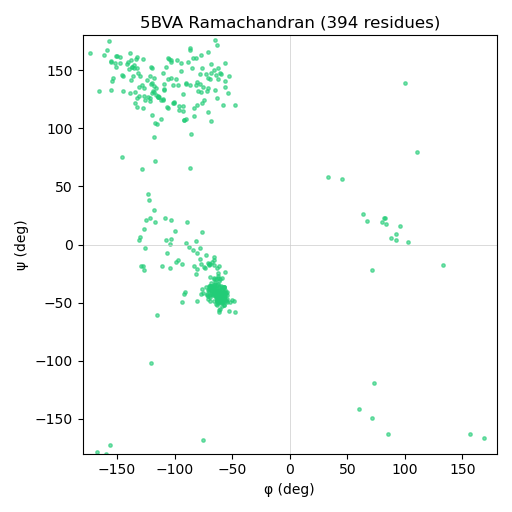633 C CA . ILE A 1 218 ? 61.957 20.155 62.249 1.00 17.87 215 ILE A CA 1
ATOM 1634 C C .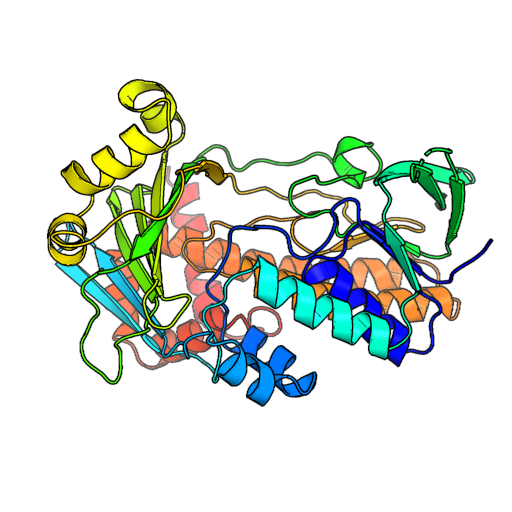 ILE A 1 218 ? 60.501 20.447 62.618 1.00 18.32 215 ILE A C 1
ATOM 1635 O O . ILE A 1 218 ? 59.755 19.548 62.982 1.00 17.59 215 ILE A O 1
ATOM 1640 N N . PRO A 1 219 ? 60.097 21.719 62.545 1.00 20.29 216 PRO A N 1
ATOM 1641 C CA . PRO A 1 219 ? 58.684 22.007 62.816 1.00 21.68 216 PRO A CA 1
ATOM 1642 C C . PRO A 1 219 ? 57.826 21.493 61.656 1.00 21.06 216 PRO A C 1
ATOM 1643 O O . PRO A 1 219 ? 58.175 21.732 60.499 1.00 22.20 216 PRO A O 1
ATOM 1647 N N . ILE A 1 220 ? 56.751 20.771 61.955 1.00 19.92 217 ILE A N 1
ATOM 1648 C CA . ILE A 1 220 ? 55.940 20.155 60.912 1.00 19.49 217 ILE A CA 1
ATOM 1649 C C . ILE A 1 220 ? 54.457 20.528 60.999 1.00 22.69 217 ILE A C 1
ATOM 1650 O O . ILE A 1 220 ? 53.661 20.134 60.157 1.00 21.54 217 ILE A O 1
ATOM 1655 N N . SER A 1 221 ? 54.093 21.294 62.018 1.00 22.57 218 SER A N 1
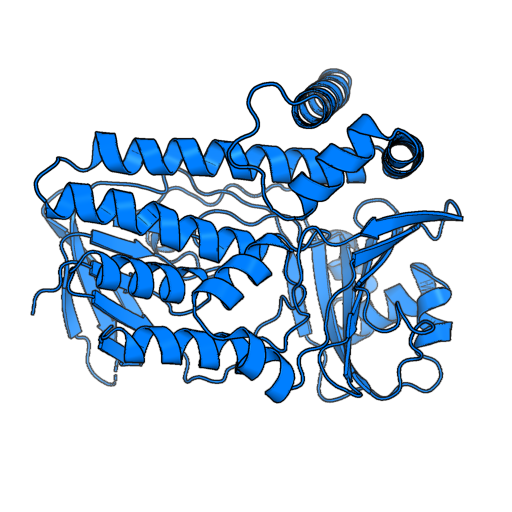ATOM 1656 C CA . SER A 1 221 ? 52.724 21.809 62.125 1.00 19.99 218 SER A CA 1
ATOM 1657 C C . SER A 1 221 ? 52.770 23.009 63.057 1.00 21.11 218 SER A C 1
ATOM 1658 O O . SER A 1 221 ? 53.842 23.381 63.514 1.00 25.67 218 SER A O 1
ATOM 1661 N N . PRO A 1 222 ? 51.617 23.658 63.317 1.00 24.79 219 PRO A N 1
ATOM 1662 C CA . PRO A 1 222 ? 51.657 24.835 64.198 1.00 25.80 219 PRO A CA 1
ATOM 1663 C C . PRO A 1 222 ? 52.212 24.560 65.603 1.00 23.68 219 PRO A C 1
ATOM 1664 O O . PRO A 1 222 ? 52.795 25.462 66.200 1.00 29.59 219 PRO A O 1
ATOM 1668 N N . ASP A 1 223 ? 52.066 23.348 66.120 1.00 23.40 220 ASP A N 1
ATOM 1669 C CA . ASP A 1 223 ? 52.564 23.077 67.472 1.00 29.27 220 ASP A CA 1
ATOM 1670 C C . ASP A 1 223 ? 53.434 21.828 67.593 1.00 29.42 220 ASP A C 1
ATOM 1671 O O . ASP A 1 223 ? 53.811 21.443 68.699 1.00 27.53 220 ASP A O 1
ATOM 1676 N N . THR A 1 224 ? 53.757 21.199 66.466 1.00 28.56 221 THR A N 1
ATOM 1677 C CA . THR A 1 224 ? 54.455 19.911 66.507 1.00 25.34 221 THR A CA 1
ATOM 1678 C C . THR A 1 224 ? 55.818 19.998 65.839 1.00 23.04 221 THR A C 1
ATOM 1679 O O . THR A 1 224 ? 55.951 20.618 64.791 1.00 22.48 221 THR A O 1
ATOM 1683 N N . ASP A 1 225 ? 56.828 19.400 66.473 1.00 21.83 222 ASP A N 1
ATOM 1684 C CA . ASP A 1 225 ? 58.191 19.388 65.939 1.00 23.96 222 ASP A CA 1
ATOM 1685 C C . ASP A 1 225 ? 58.657 17.930 65.819 1.00 22.87 222 ASP A C 1
ATOM 1686 O O . ASP A 1 225 ? 58.353 17.093 66.669 1.00 22.29 222 ASP A O 1
ATOM 1691 N N . SER A 1 226 ? 59.389 17.637 64.752 1.00 21.42 223 SER A N 1
ATOM 1692 C CA . SER A 1 226 ? 59.975 16.321 64.567 1.00 19.18 223 SER A CA 1
ATOM 1693 C C . SER A 1 226 ? 61.380 16.347 65.151 1.00 18.08 223 SER A C 1
ATOM 1694 O O . SER A 1 226 ? 62.142 17.257 64.853 1.00 18.60 223 SER A O 1
ATOM 1697 N N . LEU A 1 227 ? 61.711 15.368 66.001 1.00 18.67 224 LEU A N 1
ATOM 1698 C CA . LEU A 1 227 ? 63.044 15.268 66.571 1.00 17.50 224 LEU A CA 1
ATOM 1699 C C . LEU A 1 227 ? 63.653 13.969 66.078 1.00 16.84 224 LEU A C 1
ATOM 1700 O O . LEU A 1 227 ? 62.987 12.951 66.077 1.00 18.54 224 LEU A O 1
ATOM 1705 N N . GLY A 1 228 ? 64.907 14.020 65.639 1.00 17.36 225 GLY A N 1
ATOM 1706 C CA . GLY A 1 228 ? 65.654 12.812 65.356 1.00 15.07 225 GLY A CA 1
ATOM 1707 C C . GLY A 1 228 ? 67.011 12.877 66.041 1.00 16.91 225 GLY A C 1
ATOM 1708 O O . GLY A 1 228 ? 67.594 13.951 66.174 1.00 14.73 225 GLY A O 1
ATOM 1709 N N . VAL A 1 229 ? 67.489 11.729 66.499 1.00 14.68 226 VAL A N 1
ATOM 1710 C CA . VAL A 1 229 ? 68.866 11.585 66.967 1.00 15.37 226 VAL A CA 1
ATOM 1711 C C . VAL A 1 229 ? 69.484 10.464 66.142 1.00 13.52 226 VAL A C 1
ATOM 1712 O O . VAL A 1 229 ? 68.913 9.385 66.040 1.00 13.76 226 VAL A O 1
ATOM 1716 N N . VAL A 1 230 ? 70.630 10.742 65.529 1.00 17.13 227 VAL A N 1
ATOM 1717 C CA . VAL A 1 230 ? 71.225 9.851 64.548 1.00 17.53 227 VAL A CA 1
ATOM 1718 C C . VAL A 1 230 ? 72.656 9.576 65.019 1.00 16.26 227 VAL A C 1
ATOM 1719 O O . VAL A 1 230 ? 73.412 10.510 65.274 1.00 16.58 227 VAL A O 1
ATOM 1723 N N . ILE A 1 231 ? 73.009 8.304 65.186 1.00 17.26 228 ILE A N 1
ATOM 1724 C CA . ILE A 1 231 ? 74.333 7.984 65.716 1.00 18.69 228 ILE A CA 1
ATOM 1725 C C . ILE A 1 231 ? 74.894 6.805 64.948 1.00 18.82 228 ILE A C 1
ATOM 1726 O O . ILE A 1 231 ? 74.160 6.108 64.261 1.00 15.78 228 ILE A O 1
ATOM 1731 N N . PRO A 1 232 ? 76.206 6.565 65.068 1.00 18.61 229 PRO A N 1
ATOM 1732 C CA . PRO A 1 232 ? 76.761 5.425 64.343 1.00 17.92 229 PRO A CA 1
ATOM 1733 C C . PRO A 1 232 ? 76.114 4.111 64.756 1.00 19.99 229 PRO A C 1
ATOM 1734 O O . PRO A 1 232 ? 75.739 3.913 65.926 1.00 19.05 229 PRO A O 1
ATOM 1738 N N . LYS A 1 233 ? 76.009 3.210 63.786 1.00 21.31 230 LYS A N 1
ATOM 1739 C CA . LYS A 1 233 ? 75.400 1.895 63.967 1.00 21.21 230 LYS A CA 1
ATOM 1740 C C . LYS A 1 233 ? 75.956 1.153 65.183 1.00 24.86 230 LYS A C 1
ATOM 1741 O O . LYS A 1 233 ? 75.212 0.636 65.997 1.00 22.08 230 LYS A O 1
ATOM 1747 N N . ASP A 1 234 ? 77.273 1.114 65.316 1.00 25.72 231 ASP A N 1
ATOM 1748 C CA . ASP A 1 234 ? 77.857 0.387 66.441 1.00 28.63 231 ASP A CA 1
ATOM 1749 C C . ASP A 1 234 ? 77.464 0.968 67.796 1.00 26.46 231 ASP A C 1
ATOM 1750 O O . ASP A 1 234 ? 77.113 0.218 68.708 1.00 27.18 231 ASP A O 1
ATOM 1755 N N . LEU A 1 235 ? 77.506 2.290 67.928 1.00 24.04 232 LEU A N 1
ATOM 1756 C CA . LEU A 1 235 ? 77.085 2.932 69.170 1.00 24.60 232 LEU A CA 1
ATOM 1757 C C . LEU A 1 235 ? 75.633 2.580 69.510 1.00 28.22 232 LEU A C 1
ATOM 1758 O O . LEU A 1 235 ? 75.296 2.316 70.674 1.00 27.15 232 LEU A O 1
ATOM 1763 N N . TYR A 1 236 ? 74.771 2.584 68.494 1.00 23.61 233 TYR A N 1
ATOM 1764 C CA . TYR A 1 236 ? 73.364 2.271 68.712 1.00 26.64 233 TYR A CA 1
ATOM 1765 C C . TYR A 1 236 ? 73.191 0.872 69.289 1.00 29.60 233 TYR A C 1
ATOM 1766 O O . TYR A 1 236 ? 72.471 0.681 70.266 1.00 30.64 233 TYR A O 1
ATOM 1775 N N . TYR A 1 237 ? 73.851 -0.105 68.678 1.00 26.94 234 TYR A N 1
ATOM 1776 C CA . TYR A 1 237 ? 73.668 -1.497 69.083 1.00 30.90 234 TYR A CA 1
ATOM 1777 C C . TYR A 1 237 ? 74.424 -1.862 70.352 1.00 35.99 234 TYR A C 1
ATOM 1778 O O . TYR A 1 237 ? 74.180 -2.915 70.933 1.00 39.28 234 TYR A O 1
ATOM 1787 N N . LYS A 1 238 ? 75.327 -0.992 70.789 1.00 31.34 235 LYS A N 1
ATOM 1788 C CA . LYS A 1 238 ? 76.049 -1.224 72.031 1.00 36.30 235 LYS A CA 1
ATOM 1789 C C . LYS A 1 238 ? 75.393 -0.556 73.237 1.00 41.30 235 LYS A C 1
ATOM 1790 O O . LYS A 1 238 ? 75.196 -1.196 74.273 1.00 39.47 235 LYS A O 1
ATOM 1796 N N . GLU A 1 239 ? 75.065 0.730 73.105 1.00 34.56 236 GLU A N 1
ATOM 1797 C CA . GLU A 1 239 ? 74.577 1.520 74.233 1.00 38.58 236 GLU A CA 1
ATOM 1798 C C . GLU A 1 239 ? 73.071 1.802 74.259 1.00 38.66 236 GLU A C 1
ATOM 1799 O O . GLU A 1 239 ? 72.531 2.127 75.314 1.00 43.50 236 GLU A O 1
ATOM 1805 N N . CYS A 1 240 ? 72.386 1.693 73.123 1.00 35.20 237 CYS A N 1
ATOM 1806 C CA . CYS A 1 240 ? 70.972 2.091 73.089 1.00 30.63 237 CYS A CA 1
ATOM 1807 C C . CYS A 1 240 ? 70.013 0.944 72.816 1.00 32.04 237 CYS A C 1
ATOM 1808 O O . CYS A 1 240 ? 69.135 0.640 73.631 1.00 31.59 237 CYS A O 1
ATOM 1811 N N . LYS A 1 241 ? 70.183 0.325 71.652 1.00 35.53 238 LYS A N 1
ATOM 1812 C CA . LYS A 1 241 ? 69.395 -0.836 71.230 1.00 36.01 238 LYS A CA 1
ATOM 1813 C C . LYS A 1 241 ? 67.933 -0.528 70.862 1.00 36.19 238 LYS A C 1
ATOM 1814 O O . LYS A 1 241 ? 67.297 -1.299 70.134 1.00 38.96 238 LYS A O 1
ATOM 1820 N N . ASN A 1 242 ? 67.401 0.588 71.356 1.00 34.00 239 ASN A N 1
ATOM 1821 C CA . ASN A 1 242 ? 66.028 0.989 71.018 1.00 31.35 239 ASN A CA 1
ATOM 1822 C C . ASN A 1 242 ? 65.871 2.503 70.959 1.00 30.20 239 ASN A C 1
ATOM 1823 O O . ASN A 1 242 ? 66.638 3.226 71.585 1.00 31.45 239 ASN A O 1
ATOM 1828 N N . PRO A 1 243 ? 64.866 2.985 70.210 1.00 26.02 240 PRO A N 1
ATOM 1829 C CA . PRO A 1 243 ? 64.791 4.410 69.867 1.00 25.43 240 PRO A CA 1
ATOM 1830 C C . PRO A 1 243 ? 64.672 5.338 71.062 1.00 22.20 240 PRO A C 1
ATOM 1831 O O . PRO A 1 243 ? 65.258 6.405 71.027 1.00 20.29 240 PRO A O 1
ATOM 1835 N N . ASP A 1 244 ? 63.935 4.945 72.098 1.00 24.93 241 ASP A N 1
ATOM 1836 C CA . ASP A 1 244 ? 63.805 5.791 73.283 1.00 27.49 241 ASP A CA 1
ATOM 1837 C C . ASP A 1 244 ? 65.156 6.074 73.937 1.00 21.75 241 ASP A C 1
ATOM 1838 O O . ASP A 1 244 ? 65.463 7.207 74.294 1.00 25.68 241 ASP A O 1
ATOM 1843 N N . ASP A 1 245 ? 65.968 5.035 74.073 1.00 24.83 242 ASP A N 1
ATOM 1844 C CA . ASP A 1 245 ? 67.303 5.170 74.641 1.00 25.38 242 ASP A CA 1
ATOM 1845 C C . ASP A 1 245 ? 68.248 5.970 73.752 1.00 21.63 242 ASP A C 1
ATOM 1846 O O . ASP A 1 245 ? 69.082 6.728 74.250 1.00 21.16 242 ASP A O 1
ATOM 1851 N N . ALA A 1 246 ? 68.127 5.808 72.438 1.00 21.05 243 ALA A N 1
ATOM 1852 C CA . ALA A 1 246 ? 68.963 6.593 71.527 1.00 20.62 243 ALA A CA 1
ATOM 1853 C C . ALA A 1 246 ? 68.636 8.091 71.584 1.00 19.68 243 ALA A C 1
ATOM 1854 O O . ALA A 1 246 ? 69.531 8.937 71.578 1.00 21.21 243 ALA A O 1
ATOM 1856 N N . ILE A 1 247 ? 67.352 8.422 71.649 1.00 20.73 244 ILE A N 1
ATOM 1857 C CA . ILE A 1 247 ? 66.963 9.820 71.733 1.00 20.84 244 ILE A CA 1
ATOM 1858 C C . ILE A 1 247 ? 67.483 10.397 73.039 1.00 18.86 244 ILE A C 1
ATOM 1859 O O . ILE A 1 247 ? 68.032 11.489 73.069 1.00 21.39 244 ILE A O 1
ATOM 1864 N N . ALA A 1 248 ? 67.328 9.644 74.124 1.00 21.45 245 ALA A N 1
ATOM 1865 C CA . ALA A 1 248 ? 67.808 10.113 75.420 1.00 21.13 245 ALA A CA 1
ATOM 1866 C C . ALA A 1 248 ? 69.323 10.290 75.407 1.00 22.32 245 ALA A C 1
ATOM 1867 O O . ALA A 1 248 ? 69.849 11.195 76.044 1.00 26.93 245 ALA A O 1
ATOM 1869 N N . TRP A 1 249 ? 70.019 9.424 74.675 1.00 22.65 246 TRP A N 1
ATOM 1870 C CA . TRP A 1 249 ? 71.460 9.554 74.516 1.00 23.17 246 TRP A CA 1
ATOM 1871 C C . TRP A 1 249 ? 71.806 10.884 73.869 1.00 23.39 246 TRP A C 1
ATOM 1872 O O . TRP A 1 249 ? 72.741 11.556 74.277 1.00 25.44 246 TRP A O 1
ATOM 1883 N N . GLY A 1 250 ? 71.045 11.273 72.853 1.00 23.31 247 GLY A N 1
ATOM 1884 C CA . GLY A 1 250 ? 71.329 12.521 72.182 1.00 24.10 247 GLY A CA 1
ATOM 1885 C C . GLY A 1 250 ? 71.046 13.691 73.105 1.00 22.57 247 GLY A C 1
ATOM 1886 O O . GLY A 1 250 ? 71.764 14.686 73.111 1.00 26.40 247 GLY A O 1
ATOM 1887 N N . MET A 1 251 ? 69.970 13.580 73.875 1.00 24.75 248 MET A N 1
ATOM 1888 C CA . MET A 1 251 ? 69.648 14.593 74.867 1.00 28.56 248 MET A CA 1
ATOM 1889 C C . MET A 1 251 ? 70.820 14.778 75.827 1.00 28.04 248 MET A C 1
ATOM 1890 O O . MET A 1 251 ? 71.199 15.899 76.162 1.00 28.95 248 MET A O 1
ATOM 1895 N N . ASP A 1 252 ? 71.396 13.665 76.265 1.00 28.79 249 ASP A N 1
ATOM 1896 C CA . ASP A 1 252 ? 72.440 13.709 77.288 1.00 31.75 249 ASP A CA 1
ATOM 1897 C C . ASP A 1 252 ? 73.825 14.040 76.728 1.00 34.22 249 ASP A C 1
ATOM 1898 O O . ASP A 1 252 ? 74.679 14.565 77.449 1.00 33.58 249 ASP A O 1
ATOM 1903 N N . HIS A 1 253 ? 74.053 13.748 75.446 1.00 30.68 250 HIS A N 1
ATOM 1904 C CA . HIS A 1 253 ? 75.425 13.732 74.923 1.00 29.25 250 HIS A CA 1
ATOM 1905 C C . HIS A 1 253 ? 75.700 14.519 73.651 1.00 30.54 250 HIS A C 1
ATOM 1906 O O . HIS A 1 253 ? 76.858 14.785 73.348 1.00 33.63 250 HIS A O 1
ATOM 1913 N N . ILE A 1 254 ? 74.670 14.868 72.883 1.00 24.60 251 ILE A N 1
ATOM 1914 C CA . ILE A 1 254 ? 74.935 15.521 71.605 1.00 28.21 251 ILE A CA 1
ATOM 1915 C C . ILE A 1 254 ? 74.958 17.044 71.710 1.00 26.19 251 ILE A C 1
ATOM 1916 O O . ILE A 1 254 ? 75.837 17.702 71.152 1.00 27.90 251 ILE A O 1
ATOM 1921 N N . SER A 1 255 ? 74.017 17.608 72.453 1.00 29.81 252 SER A N 1
ATOM 1922 C CA . SER A 1 255 ? 73.946 19.056 72.547 1.00 30.03 252 SER A CA 1
ATOM 1923 C C . SER A 1 255 ? 73.047 19.499 73.688 1.00 32.34 252 SER A C 1
ATOM 1924 O O . SER A 1 255 ? 71.928 19.002 73.838 1.00 27.87 252 SER A O 1
ATOM 1927 N N . PRO A 1 256 ? 73.536 20.442 74.498 1.00 30.76 253 PRO A N 1
ATOM 1928 C CA . PRO A 1 256 ? 72.709 21.018 75.566 1.00 36.28 253 PRO A CA 1
ATOM 1929 C C . PRO A 1 256 ? 71.486 21.762 75.009 1.00 32.95 253 PRO A C 1
ATOM 1930 O O . PRO A 1 256 ? 70.501 21.962 75.734 1.00 32.39 253 PRO A O 1
ATOM 1934 N N . GLU A 1 257 ? 71.535 22.149 73.736 1.00 34.00 254 GLU A N 1
ATOM 1935 C CA . GLU A 1 257 ? 70.368 22.751 73.082 1.00 31.48 254 GLU A CA 1
ATOM 1936 C C . GLU A 1 257 ? 69.149 21.838 73.138 1.00 32.67 254 GLU A C 1
ATOM 1937 O O . GLU A 1 257 ? 68.011 22.307 73.278 1.00 30.55 254 GLU A O 1
ATOM 1943 N N . LEU A 1 258 ? 69.372 20.532 73.016 1.00 32.48 255 LEU A N 1
ATOM 1944 C CA . LEU A 1 258 ? 68.249 19.598 73.032 1.00 29.64 255 LEU A CA 1
ATOM 1945 C C . LEU A 1 258 ? 67.476 19.676 74.332 1.00 35.59 255 LEU A C 1
ATOM 1946 O O . LEU A 1 258 ? 66.264 19.911 74.323 1.00 34.27 255 LEU A O 1
ATOM 1951 N N . LYS A 1 259 ? 68.161 19.490 75.455 1.00 31.21 256 LYS A N 1
ATOM 1952 C CA . LYS A 1 259 ? 67.481 19.582 76.741 1.00 33.97 256 LYS A CA 1
ATOM 1953 C C . LYS A 1 259 ? 66.791 20.926 76.898 1.00 32.61 256 LYS A C 1
ATOM 1954 O O . LYS A 1 259 ? 65.654 20.997 77.366 1.00 34.38 256 LYS A O 1
ATOM 1960 N N . ARG A 1 260 ? 67.464 21.994 76.492 1.00 31.02 257 ARG A N 1
ATOM 1961 C CA . ARG A 1 260 ? 66.858 23.303 76.646 1.00 32.21 257 ARG A CA 1
ATOM 1962 C C . ARG A 1 260 ? 65.565 23.380 75.847 1.00 31.06 257 ARG A C 1
ATOM 1963 O O . ARG A 1 260 ? 64.501 23.636 76.401 1.00 30.55 257 ARG A O 1
ATOM 1971 N N . ARG A 1 261 ? 65.654 23.124 74.548 1.00 28.42 258 ARG A N 1
ATOM 1972 C CA . ARG A 1 261 ? 64.487 23.246 73.681 1.00 30.58 258 ARG A CA 1
ATOM 1973 C C . ARG A 1 261 ? 63.363 22.281 74.059 1.00 29.70 258 ARG A C 1
ATOM 1974 O O . ARG A 1 261 ? 62.185 22.574 73.840 1.00 29.34 258 ARG A O 1
ATOM 1982 N N . PHE A 1 262 ? 63.718 21.133 74.630 1.00 30.02 259 PHE A N 1
ATOM 1983 C CA . PHE A 1 262 ? 62.719 20.111 74.941 1.00 28.89 259 PHE A CA 1
ATOM 1984 C C . PHE A 1 262 ? 62.258 20.065 76.401 1.00 32.61 259 PHE A C 1
ATOM 1985 O O . PHE A 1 262 ? 61.553 19.141 76.808 1.00 35.37 259 PHE A O 1
ATOM 1993 N N . LYS A 1 263 ? 62.623 21.090 77.162 1.00 34.57 260 LYS A N 1
ATOM 1994 C CA . LYS A 1 263 ? 62.367 21.120 78.605 1.00 38.57 260 LYS A CA 1
ATOM 1995 C C . LYS A 1 263 ? 60.898 20.925 78.956 1.00 37.07 260 LYS A C 1
ATOM 1996 O O . LYS A 1 263 ? 60.563 20.129 79.834 1.00 40.63 260 LYS A O 1
ATOM 2002 N N . ASN A 1 264 ? 60.027 21.656 78.269 1.00 34.74 261 ASN A N 1
ATOM 2003 C CA . ASN A 1 264 ? 58.591 21.572 78.522 1.00 38.72 261 ASN A CA 1
ATOM 2004 C C . ASN A 1 264 ? 57.845 20.854 77.397 1.00 36.15 261 ASN A C 1
ATOM 2005 O O . ASN A 1 264 ? 56.641 21.043 77.216 1.00 36.97 261 ASN A O 1
ATOM 2010 N N . ALA A 1 265 ? 58.562 20.030 76.640 1.00 33.15 262 ALA A N 1
ATOM 2011 C CA . ALA A 1 265 ? 57.966 19.363 75.488 1.00 30.57 262 ALA A CA 1
ATOM 2012 C C . ALA A 1 265 ? 57.343 18.047 75.889 1.00 33.30 262 ALA A C 1
ATOM 2013 O O . ALA A 1 265 ? 57.721 17.446 76.897 1.00 32.71 262 ALA A O 1
ATOM 2015 N N . GLU A 1 266 ? 56.398 17.596 75.074 1.00 27.68 263 GLU A N 1
ATOM 2016 C CA . GLU A 1 266 ? 55.613 16.414 75.370 1.00 29.83 263 GLU A CA 1
ATOM 2017 C C . GLU A 1 266 ? 55.527 15.533 74.134 1.00 29.90 263 GLU A C 1
ATOM 2018 O O . GLU A 1 266 ? 55.050 15.982 73.086 1.00 26.69 263 GLU A O 1
ATOM 2024 N N . ARG A 1 267 ? 55.979 14.282 74.248 1.00 28.94 264 ARG A N 1
ATOM 2025 C CA . ARG A 1 267 ? 56.025 13.400 73.090 1.00 27.61 264 ARG A CA 1
ATOM 2026 C C . ARG A 1 267 ? 54.631 12.983 72.653 1.00 33.87 264 ARG A C 1
ATOM 2027 O O . ARG A 1 267 ? 53.746 12.768 73.484 1.00 29.00 264 ARG A O 1
ATOM 2035 N N . GLN A 1 268 ? 54.447 12.873 71.337 1.00 31.02 265 GLN A N 1
ATOM 2036 C CA . GLN A 1 268 ? 53.167 12.501 70.740 1.00 29.76 265 GLN A CA 1
ATOM 2037 C C . GLN A 1 268 ? 53.330 11.167 70.039 1.00 33.66 265 GLN A C 1
ATOM 2038 O O . GLN A 1 268 ? 53.910 11.100 68.954 1.00 33.41 265 GLN A O 1
ATOM 2044 N N . GLY A 1 269 ? 52.838 10.098 70.652 1.00 33.98 266 GLY A N 1
ATOM 2045 C CA . GLY A 1 269 ? 52.973 8.784 70.059 1.00 34.65 266 GLY A CA 1
ATOM 2046 C C . GLY A 1 269 ? 54.300 8.146 70.407 1.00 36.58 266 GLY A C 1
ATOM 2047 O O . GLY A 1 269 ? 54.971 8.564 71.350 1.00 37.94 266 GLY A O 1
ATOM 2048 N N . ASP A 1 270 ? 54.682 7.124 69.653 1.00 33.34 267 ASP A N 1
ATOM 2049 C CA . ASP A 1 270 ? 55.879 6.363 69.985 1.00 38.83 267 ASP A CA 1
ATOM 2050 C C . ASP A 1 270 ? 57.055 6.717 69.089 1.00 29.11 267 ASP A C 1
ATOM 2051 O O . ASP A 1 270 ? 56.883 7.214 67.981 1.00 31.50 267 ASP A O 1
ATOM 2056 N N . SER A 1 271 ? 58.255 6.455 69.583 1.00 31.48 268 SER A N 1
ATOM 2057 C CA . SER A 1 271 ? 59.453 6.699 68.801 1.00 29.42 268 SER A CA 1
ATOM 2058 C C . SER A 1 271 ? 59.724 5.511 67.886 1.00 31.17 268 SER A C 1
ATOM 2059 O O . SER A 1 271 ? 59.199 4.410 68.108 1.00 29.92 268 SER A O 1
ATOM 2062 N N . GLN A 1 272 ? 60.527 5.734 66.846 1.00 22.96 269 GLN A N 1
ATOM 2063 C CA . GLN A 1 272 ? 60.894 4.659 65.934 1.00 23.94 269 GLN A CA 1
ATOM 2064 C C . GLN A 1 272 ? 62.363 4.776 65.611 1.00 24.36 269 GLN A C 1
ATOM 2065 O O . GLN A 1 272 ? 62.918 5.853 65.734 1.00 20.16 269 GLN A O 1
ATOM 2071 N N . SER A 1 273 ? 62.964 3.672 65.169 1.00 21.76 270 SER A N 1
ATOM 2072 C CA . SER A 1 273 ? 64.337 3.667 64.669 1.00 21.89 270 SER A CA 1
ATOM 2073 C C . SER A 1 273 ? 64.377 3.196 63.219 1.00 26.86 270 SER A C 1
ATOM 2074 O O . SER A 1 273 ? 63.530 2.415 62.773 1.00 27.14 270 SER A O 1
ATOM 2077 N N . MET A 1 274 ? 65.377 3.660 62.488 1.00 25.40 271 MET A N 1
ATOM 2078 C CA . MET A 1 274 ? 65.475 3.373 61.073 1.00 29.71 271 MET A CA 1
ATOM 2079 C C . MET A 1 274 ? 66.930 3.429 60.607 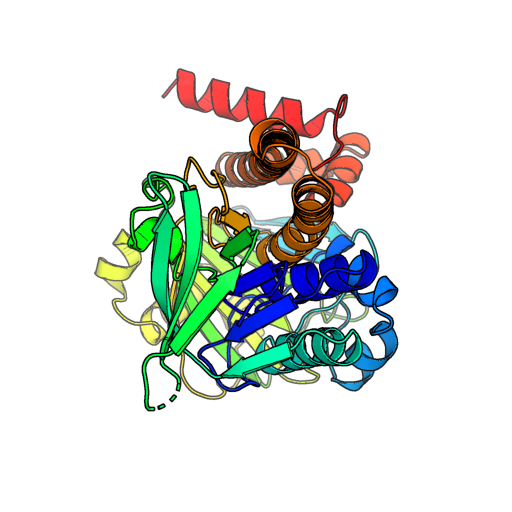1.00 29.97 271 MET A C 1
ATOM 2080 O O . MET A 1 274 ? 67.696 4.274 61.061 1.00 22.20 271 MET A O 1
ATOM 2085 N N . ALA A 1 275 ? 67.307 2.553 59.680 1.00 32.53 272 ALA A N 1
ATOM 2086 C CA . ALA A 1 275 ? 68.665 2.597 59.135 1.00 29.29 272 ALA A CA 1
ATOM 2087 C C . ALA A 1 275 ? 68.918 3.887 58.364 1.00 31.90 272 ALA A C 1
ATOM 2088 O O . ALA A 1 275 ? 68.087 4.312 57.562 1.00 36.90 272 ALA A O 1
ATOM 2090 N N . ASP A 1 276 ? 70.059 4.516 58.633 1.00 25.78 273 ASP A N 1
ATOM 2091 C CA . ASP A 1 276 ? 70.553 5.632 57.843 1.00 24.88 273 ASP A CA 1
ATOM 2092 C C . ASP A 1 276 ? 71.878 5.197 57.208 1.00 26.51 273 ASP A C 1
ATOM 2093 O O . ASP A 1 276 ? 72.954 5.635 57.636 1.00 24.36 273 ASP A O 1
ATOM 2098 N N . PHE A 1 277 ? 71.787 4.304 56.217 1.00 18.60 274 PHE A N 1
ATOM 2099 C CA . PHE A 1 277 ? 72.958 3.824 55.500 1.00 21.35 274 PHE A CA 1
ATOM 2100 C C . PHE A 1 277 ? 72.895 4.391 54.098 1.00 17.61 274 PHE A C 1
ATOM 2101 O O . PHE A 1 277 ? 71.915 4.176 53.402 1.00 20.46 274 PHE A O 1
ATOM 2109 N N . SER A 1 278 ? 73.937 5.093 53.675 1.00 17.24 275 SER A N 1
ATOM 2110 C CA . SER A 1 278 ? 74.046 5.509 52.280 1.00 18.55 275 SER A CA 1
ATOM 2111 C C . SER A 1 278 ? 74.285 4.290 51.381 1.00 20.71 275 SER A C 1
ATOM 2112 O O . SER A 1 278 ? 75.013 3.367 51.753 1.00 20.60 275 SER A O 1
ATOM 2115 N N . TYR A 1 279 ? 73.687 4.291 50.197 1.00 18.18 276 TYR A N 1
ATOM 2116 C CA . TYR A 1 279 ? 73.884 3.185 49.256 1.00 17.50 276 TYR A CA 1
ATOM 2117 C C . TYR A 1 279 ? 73.635 3.637 47.831 1.00 20.43 276 TYR A C 1
ATOM 2118 O O . TYR A 1 279 ? 72.964 4.648 47.602 1.00 17.52 276 TYR A O 1
ATOM 2127 N N . ARG A 1 280 ? 74.192 2.903 46.876 1.00 18.29 277 ARG A N 1
ATOM 2128 C CA . ARG A 1 280 ? 73.776 3.050 45.484 1.00 19.68 277 ARG A CA 1
ATOM 2129 C C . ARG A 1 280 ? 73.703 1.695 44.808 1.00 23.40 277 ARG A C 1
ATOM 2130 O O . ARG A 1 280 ? 74.397 0.754 45.189 1.00 22.94 277 ARG A O 1
ATOM 2138 N N . ILE A 1 281 ? 72.821 1.614 43.822 1.00 19.90 278 ILE A N 1
ATOM 2139 C CA . ILE A 1 281 ? 72.516 0.386 43.130 1.00 19.52 278 ILE A CA 1
ATOM 2140 C C . ILE A 1 281 ? 72.830 0.612 41.668 1.00 24.08 278 ILE A C 1
ATOM 2141 O O . ILE A 1 281 ? 72.363 1.580 41.072 1.00 21.81 278 ILE A O 1
ATOM 2146 N N . GLU A 1 282 ? 73.652 -0.262 41.095 1.00 20.86 279 GLU A N 1
ATOM 2147 C CA . GLU A 1 282 ? 74.089 -0.105 39.717 1.00 23.02 279 GLU A CA 1
ATOM 2148 C C . GLU A 1 282 ? 74.212 -1.483 39.090 1.00 25.24 279 GLU A C 1
ATOM 2149 O O . GLU A 1 282 ? 74.803 -2.364 39.695 1.00 23.72 279 GLU A O 1
ATOM 2155 N N . PRO A 1 283 ? 73.653 -1.681 37.886 1.00 25.02 280 PRO A N 1
ATOM 2156 C CA . PRO A 1 283 ? 72.869 -0.745 37.067 1.00 21.75 280 PRO A CA 1
ATOM 2157 C C . PRO A 1 283 ? 71.519 -0.423 37.696 1.00 23.01 280 PRO A C 1
ATOM 2158 O O . PRO A 1 283 ? 71.009 -1.222 38.477 1.00 20.67 280 PRO A O 1
ATOM 2162 N N . PHE A 1 284 ? 70.950 0.734 37.361 1.00 18.80 281 PHE A N 1
ATOM 2163 C CA . PHE A 1 284 ? 69.620 1.072 37.841 1.00 17.56 281 PHE A CA 1
ATOM 2164 C C . PHE A 1 284 ? 68.722 1.436 36.664 1.00 17.56 281 PHE A C 1
ATOM 2165 O O . PHE A 1 284 ? 67.620 1.966 36.834 1.00 16.71 281 PHE A O 1
ATOM 2173 N N . VAL A 1 285 ? 69.205 1.110 35.461 1.00 16.60 282 VAL A N 1
ATOM 2174 C CA . VAL A 1 285 ? 68.397 1.176 34.247 1.00 20.85 282 VAL A CA 1
ATOM 2175 C C . VAL A 1 285 ? 68.675 -0.065 33.410 1.00 19.81 282 VAL A C 1
ATOM 2176 O O . VAL A 1 285 ? 69.755 -0.652 33.496 1.00 19.49 282 VAL A O 1
ATOM 2180 N N . GLY A 1 286 ? 67.695 -0.467 32.616 1.00 22.40 283 GLY A N 1
ATOM 2181 C CA . GLY A 1 286 ? 67.826 -1.668 31.811 1.00 20.99 283 GLY A CA 1
ATOM 2182 C C . GLY A 1 286 ? 66.733 -1.756 30.777 1.00 23.28 283 GLY A C 1
ATOM 2183 O O . GLY A 1 286 ? 65.898 -0.862 30.674 1.00 18.49 283 GLY A O 1
ATOM 2184 N N . ASP A 1 287 ? 66.739 -2.840 30.002 1.00 20.87 284 ASP A N 1
ATOM 2185 C CA . ASP A 1 287 ? 65.761 -3.009 28.941 1.00 24.81 284 ASP A CA 1
ATOM 2186 C C . ASP A 1 287 ? 64.355 -3.217 29.497 1.00 25.55 284 ASP A C 1
ATOM 2187 O O . ASP A 1 287 ? 64.036 -4.296 30.007 1.00 24.97 284 ASP A O 1
ATOM 2192 N N . GLY A 1 288 ? 63.517 -2.185 29.387 1.00 22.83 285 GLY A N 1
ATOM 2193 C CA . GLY A 1 288 ? 62.153 -2.240 29.884 1.00 22.60 285 GLY A CA 1
ATOM 2194 C C . GLY A 1 288 ? 61.953 -1.832 31.341 1.00 20.29 285 GLY A C 1
ATOM 2195 O O . GLY A 1 288 ? 60.849 -1.977 31.876 1.00 22.49 285 GLY A O 1
ATOM 2196 N N . TRP A 1 289 ? 62.999 -1.347 32.000 1.00 19.29 286 TRP A N 1
ATOM 2197 C CA . TRP A 1 289 ? 62.877 -0.951 33.412 1.00 19.79 286 TRP A CA 1
ATOM 2198 C C . TRP A 1 289 ? 63.847 0.156 33.810 1.00 19.85 286 TRP A C 1
ATOM 2199 O O . TRP A 1 289 ? 64.889 0.330 33.181 1.00 20.32 286 TRP A O 1
ATOM 2210 N N . MET A 1 290 ? 63.503 0.894 34.866 1.00 17.59 287 MET A N 1
ATOM 2211 C CA . MET A 1 290 ? 64.426 1.851 35.462 1.00 18.21 287 MET A CA 1
ATOM 2212 C C . MET A 1 290 ? 64.058 2.096 36.920 1.00 17.12 287 MET A C 1
ATOM 2213 O O . MET A 1 290 ? 62.910 1.888 37.314 1.00 18.74 287 MET A O 1
ATOM 2218 N N . CYS A 1 291 ? 65.023 2.545 37.719 1.00 17.95 288 CYS A N 1
ATOM 2219 C CA . CYS A 1 291 ? 64.738 2.946 39.103 1.00 15.79 288 CYS A CA 1
ATOM 2220 C C . CYS A 1 291 ? 64.871 4.457 39.233 1.00 18.86 288 CYS A C 1
ATOM 2221 O O . CYS A 1 291 ? 65.713 5.074 38.576 1.00 17.51 288 CYS A O 1
ATOM 2224 N N . ILE A 1 292 ? 64.056 5.034 40.109 1.00 15.89 289 ILE A N 1
ATOM 2225 C CA . ILE A 1 292 ? 64.130 6.444 40.445 1.00 14.50 289 ILE A CA 1
ATOM 2226 C C . ILE A 1 292 ? 64.023 6.575 41.962 1.00 17.03 289 ILE A C 1
ATOM 2227 O O . ILE A 1 292 ? 63.451 5.713 42.624 1.00 17.46 289 ILE A O 1
ATOM 2232 N N . GLY A 1 293 ? 64.574 7.653 42.512 1.00 16.24 290 GLY A N 1
ATOM 2233 C CA . GLY A 1 293 ? 64.467 7.911 43.938 1.00 14.26 290 GLY A CA 1
ATOM 2234 C C . GLY A 1 293 ? 65.312 6.958 44.778 1.00 17.79 290 GLY A C 1
ATOM 2235 O O . GLY A 1 293 ? 66.353 6.482 44.347 1.00 16.72 290 GLY A O 1
ATOM 2236 N N . ASP A 1 294 ? 64.849 6.680 45.987 1.00 16.13 291 ASP A N 1
ATOM 2237 C CA . ASP A 1 294 ? 65.589 5.809 46.900 1.00 18.08 291 ASP A CA 1
ATOM 2238 C C . ASP A 1 294 ? 65.690 4.365 46.417 1.00 17.77 291 ASP A C 1
ATOM 2239 O O . ASP A 1 294 ? 66.481 3.586 46.952 1.00 17.47 291 ASP A O 1
ATOM 2244 N N . ALA A 1 295 ? 64.888 4.015 45.418 1.00 17.18 292 ALA A N 1
ATOM 2245 C CA . ALA A 1 295 ? 64.921 2.673 44.857 1.00 19.96 292 ALA A CA 1
ATOM 2246 C C . ALA A 1 295 ? 66.283 2.355 44.263 1.00 18.30 292 ALA A C 1
ATOM 2247 O O . ALA A 1 295 ? 66.624 1.189 44.084 1.00 22.26 292 ALA A O 1
ATOM 2249 N N . HIS A 1 296 ? 67.086 3.377 43.979 1.00 15.68 293 HIS A N 1
ATOM 2250 C CA . HIS A 1 296 ? 68.466 3.103 43.583 1.00 17.47 293 HIS A CA 1
ATOM 2251 C C . HIS A 1 296 ? 69.560 3.840 44.367 1.00 18.16 293 HIS A C 1
ATOM 2252 O O . HIS A 1 296 ? 70.709 3.420 44.341 1.00 19.35 293 HIS A O 1
ATOM 2259 N N . ARG A 1 297 ? 69.228 4.917 45.071 1.00 16.56 294 ARG A N 1
ATOM 2260 C CA . ARG A 1 297 ? 70.283 5.684 45.726 1.00 18.43 294 ARG A CA 1
ATOM 2261 C C . ARG A 1 297 ? 69.785 6.473 46.929 1.00 21.38 294 ARG A C 1
ATOM 2262 O O . ARG A 1 297 ? 68.750 7.120 46.858 1.00 17.90 294 ARG A O 1
ATOM 2270 N N . PHE A 1 298 ? 70.516 6.394 48.042 1.00 16.70 295 PHE A N 1
ATOM 2271 C CA . PHE A 1 298 ? 70.107 7.077 49.269 1.00 17.73 295 PHE A CA 1
ATOM 2272 C C . PHE A 1 298 ? 71.292 7.835 49.849 1.00 20.12 295 PHE A C 1
ATOM 2273 O O . PHE A 1 298 ? 72.374 7.257 50.049 1.00 19.33 295 PHE A O 1
ATOM 2281 N N . LEU A 1 299 ? 71.105 9.129 50.097 1.00 16.59 296 LEU A N 1
ATOM 2282 C CA . LEU A 1 299 ? 72.147 9.948 50.698 1.00 19.31 296 LEU A CA 1
ATOM 2283 C C . LEU A 1 299 ? 71.823 10.293 52.152 1.00 21.45 296 LEU A C 1
ATOM 2284 O O . LEU A 1 299 ? 70.649 10.369 52.544 1.00 18.51 296 LEU A O 1
ATOM 2289 N N . ASP A 1 300 ? 72.874 10.516 52.937 1.00 17.96 297 ASP A N 1
ATOM 2290 C CA . ASP A 1 300 ? 72.744 10.948 54.329 1.00 17.53 297 ASP A CA 1
ATOM 2291 C C . ASP A 1 300 ? 71.766 12.100 54.421 1.00 20.95 297 ASP A C 1
ATOM 2292 O O . ASP A 1 300 ? 71.988 13.157 53.823 1.00 20.86 297 ASP A O 1
ATOM 2297 N N . PRO A 1 301 ? 70.685 11.914 55.185 1.00 18.56 298 PRO A N 1
ATOM 2298 C CA . PRO A 1 301 ? 69.644 12.943 55.242 1.00 19.49 298 PRO A CA 1
ATOM 2299 C C . PRO A 1 301 ? 70.000 14.153 56.101 1.00 22.20 298 PRO A C 1
ATOM 2300 O O . PRO A 1 301 ? 69.117 14.966 56.362 1.00 23.29 298 PRO A O 1
ATOM 2304 N N . ILE A 1 302 ? 71.249 14.290 56.534 1.00 19.78 299 ILE A 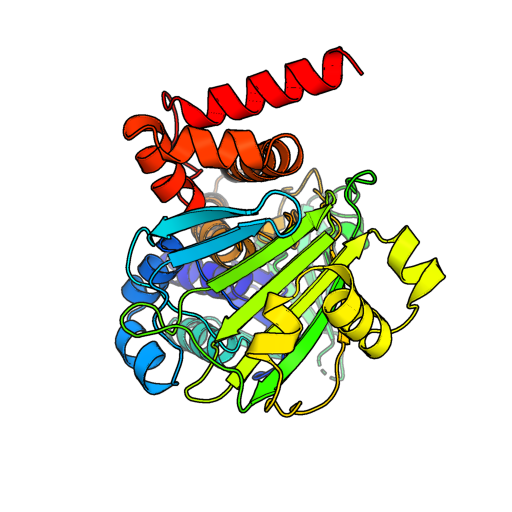N 1
ATOM 2305 C CA . ILE A 1 302 ? 71.591 15.476 57.297 1.00 20.98 299 ILE A CA 1
ATOM 2306 C C . ILE A 1 302 ? 71.267 16.748 56.486 1.00 21.80 299 ILE A C 1
ATOM 2307 O O . ILE A 1 302 ? 70.797 17.742 57.040 1.00 23.23 299 ILE A O 1
ATOM 2312 N N . PHE A 1 303 ? 71.476 16.701 55.175 1.00 19.05 300 PHE A N 1
ATOM 2313 C CA . PHE A 1 303 ? 71.098 17.823 54.318 1.00 21.97 300 PHE A CA 1
ATOM 2314 C C . PHE A 1 303 ? 69.819 17.641 53.488 1.00 24.98 300 PHE A C 1
ATOM 2315 O O . PHE A 1 303 ? 69.598 18.341 52.497 1.00 25.85 300 PHE A O 1
ATOM 2323 N N . SER A 1 304 ? 68.967 16.723 53.918 1.00 25.07 301 SER A N 1
ATOM 2324 C CA . SER A 1 304 ? 67.600 16.656 53.407 1.00 24.39 301 SER A CA 1
ATOM 2325 C C . SER A 1 304 ? 67.471 16.769 51.886 1.00 22.57 301 SER A C 1
ATOM 2326 O O . SER A 1 304 ? 66.747 17.636 51.394 1.00 26.49 301 SER A O 1
ATOM 2329 N N . TYR A 1 305 ? 68.141 15.897 51.137 1.00 19.46 302 TYR A N 1
ATOM 2330 C CA . TYR A 1 305 ? 68.014 15.915 49.681 1.00 19.13 302 TYR A CA 1
ATOM 2331 C C . TYR A 1 305 ? 66.943 14.960 49.158 1.00 21.50 302 TYR A C 1
ATOM 2332 O O . TYR A 1 305 ? 66.522 15.061 48.004 1.00 19.13 302 TYR A O 1
ATOM 2341 N N . GLY A 1 306 ? 66.525 14.020 50.000 1.00 16.36 303 GLY A N 1
ATOM 2342 C CA . GLY A 1 306 ? 65.785 12.856 49.536 1.00 17.30 303 GLY A CA 1
ATOM 2343 C C . GLY A 1 306 ? 64.549 13.116 48.692 1.00 17.26 303 GLY A C 1
ATOM 2344 O O . GLY A 1 306 ? 64.438 12.606 47.573 1.00 15.50 303 GLY A O 1
ATOM 2345 N N . VAL A 1 307 ? 63.605 13.886 49.231 1.00 15.40 304 VAL A N 1
ATOM 2346 C CA . VAL A 1 307 ? 62.343 14.102 48.534 1.00 14.24 304 VAL A CA 1
ATOM 2347 C C . VAL A 1 307 ? 62.604 14.931 47.280 1.00 16.28 304 VAL A C 1
ATOM 2348 O O . VAL A 1 307 ? 62.074 14.646 46.207 1.00 16.04 304 VAL A O 1
ATOM 2352 N N . SER A 1 308 ? 63.458 15.936 47.419 1.00 13.95 305 SER A N 1
ATOM 2353 C CA . SER A 1 308 ? 63.806 16.795 46.298 1.00 17.86 305 SER A CA 1
ATOM 2354 C C . SER A 1 308 ? 64.384 15.991 45.118 1.00 17.32 305 SER A C 1
ATOM 2355 O O . SER A 1 308 ? 63.980 16.168 43.963 1.00 15.92 305 SER A O 1
ATOM 2358 N N . PHE A 1 309 ? 65.319 15.095 45.414 1.00 14.32 306 PHE A N 1
ATOM 2359 C CA . PHE A 1 309 ? 65.913 14.248 44.383 1.00 17.97 306 PHE A CA 1
ATOM 2360 C C . PHE A 1 309 ? 64.943 13.213 43.833 1.00 17.24 306 PHE A C 1
ATOM 2361 O O . PHE A 1 309 ? 64.973 12.895 42.642 1.00 16.14 306 PHE A O 1
ATOM 2369 N N . ALA A 1 310 ? 64.075 12.694 44.693 1.00 15.80 307 ALA A N 1
ATOM 2370 C CA . ALA A 1 310 ? 63.065 11.738 44.254 1.00 14.00 307 ALA A CA 1
ATOM 2371 C C . ALA A 1 310 ? 62.183 12.387 43.177 1.00 14.73 307 ALA A C 1
ATOM 2372 O O . ALA A 1 310 ? 61.908 11.805 42.121 1.00 17.03 307 ALA A O 1
ATOM 2374 N N . MET A 1 311 ? 61.721 13.596 43.460 1.00 14.98 308 MET A N 1
ATOM 2375 C CA . MET A 1 311 ? 60.878 14.309 42.509 1.00 14.78 308 MET A CA 1
ATOM 2376 C C . MET A 1 311 ? 61.618 14.641 41.202 1.00 14.44 308 MET A C 1
ATOM 2377 O O . MET A 1 311 ? 61.068 14.467 40.109 1.00 15.45 308 MET A O 1
ATOM 2382 N N . LYS A 1 312 ? 62.862 15.096 41.317 1.00 13.41 309 LYS A N 1
ATOM 2383 C CA . LYS A 1 312 ? 63.641 15.463 40.142 1.00 15.42 309 LYS A CA 1
ATOM 2384 C C . LYS A 1 312 ? 63.878 14.261 39.245 1.00 17.31 309 LYS A C 1
ATOM 2385 O O . LYS A 1 312 ? 63.822 14.377 38.016 1.00 15.83 309 LYS A O 1
ATOM 2391 N N . GLU A 1 313 ? 64.172 13.110 39.851 1.00 16.30 310 GLU A N 1
ATOM 2392 C CA . GLU A 1 313 ? 64.418 11.900 39.062 1.00 15.91 310 GLU A CA 1
ATOM 2393 C C . GLU A 1 313 ? 63.151 11.362 38.407 1.00 15.74 310 GLU A C 1
ATOM 2394 O O . GLU A 1 313 ? 63.190 10.863 37.280 1.00 18.53 310 GLU A O 1
ATOM 2400 N N . GLY A 1 314 ? 62.024 11.478 39.092 1.00 14.36 311 GLY A N 1
ATOM 2401 C CA . GLY A 1 314 ? 60.757 11.080 38.496 1.00 14.45 311 GLY A CA 1
ATOM 2402 C C . GLY A 1 314 ? 60.475 11.937 37.263 1.00 19.10 311 GLY A C 1
ATOM 2403 O O . GLY A 1 314 ? 60.064 11.445 36.213 1.00 14.93 311 GLY A O 1
ATOM 2404 N N . ILE A 1 315 ? 60.717 13.235 37.392 1.00 17.41 312 ILE A N 1
ATOM 2405 C CA . ILE A 1 315 ? 60.504 14.161 36.283 1.00 18.45 312 ILE A CA 1
ATOM 2406 C C . ILE A 1 315 ? 61.428 13.862 35.096 1.00 18.55 312 ILE A C 1
ATOM 2407 O O . ILE A 1 315 ? 60.972 13.752 33.966 1.00 18.39 312 ILE A O 1
ATOM 2412 N N . ARG A 1 316 ? 62.717 13.695 35.365 1.00 15.85 313 ARG A N 1
ATOM 2413 C CA . ARG A 1 316 ? 63.686 13.412 34.305 1.00 15.90 313 ARG A CA 1
ATOM 2414 C C . ARG A 1 316 ? 63.499 12.022 33.680 1.00 19.45 313 ARG A C 1
ATOM 2415 O O . ARG A 1 316 ? 63.662 11.844 32.481 1.00 18.11 313 ARG A O 1
ATOM 2423 N N . ALA A 1 317 ? 63.125 11.036 34.488 1.00 15.88 314 ALA A N 1
ATOM 2424 C CA . ALA A 1 317 ? 62.796 9.721 33.950 1.00 20.29 314 ALA A CA 1
ATOM 2425 C C . ALA A 1 317 ? 61.670 9.762 32.923 1.00 19.71 314 ALA A C 1
ATOM 2426 O O . ALA A 1 317 ? 61.711 9.040 31.927 1.00 18.24 314 ALA A O 1
ATOM 2428 N N . ALA A 1 318 ? 60.650 10.584 33.171 1.00 19.86 315 ALA A N 1
ATOM 2429 C CA . ALA A 1 318 ? 59.514 10.648 32.251 1.00 21.02 315 ALA A CA 1
ATOM 2430 C C . ALA A 1 318 ? 59.951 11.047 30.840 1.00 19.63 315 ALA A C 1
ATOM 2431 O O . ALA A 1 318 ? 59.408 10.564 29.842 1.00 19.85 315 ALA A O 1
ATOM 2433 N N . GLU A 1 319 ? 60.929 11.929 30.765 1.00 20.27 316 GLU A N 1
ATOM 2434 C CA . GLU A 1 319 ? 61.484 12.332 29.474 1.00 22.52 316 GLU A CA 1
ATOM 2435 C C . GLU A 1 319 ? 62.121 11.135 28.765 1.00 25.18 316 GLU A C 1
ATOM 2436 O O . GLU A 1 319 ? 61.882 10.905 27.576 1.00 21.76 316 GLU A O 1
ATOM 2442 N N . ALA A 1 320 ? 62.928 10.368 29.492 1.00 20.09 317 ALA A N 1
ATOM 2443 C CA . ALA A 1 320 ? 63.520 9.158 28.920 1.00 20.65 317 ALA A CA 1
ATOM 2444 C C . ALA A 1 320 ? 62.457 8.141 28.510 1.00 20.52 317 ALA A C 1
ATOM 2445 O O . ALA A 1 320 ? 62.529 7.530 27.432 1.00 21.83 317 ALA A O 1
ATOM 2447 N N . ILE A 1 321 ? 61.471 7.949 29.378 1.00 17.75 318 ILE A N 1
ATOM 2448 C CA . ILE A 1 321 ? 60.420 6.967 29.117 1.00 19.34 318 ILE A CA 1
ATOM 2449 C C . ILE A 1 321 ? 59.672 7.337 27.837 1.00 22.61 318 ILE A C 1
ATOM 2450 O O . ILE A 1 321 ? 59.383 6.488 26.998 1.00 22.44 318 ILE A O 1
ATOM 2455 N N . ALA A 1 322 ? 59.357 8.615 27.689 1.00 19.45 319 ALA A N 1
ATOM 2456 C CA . ALA A 1 322 ? 58.623 9.077 26.522 1.00 22.41 319 ALA A CA 1
ATOM 2457 C C . ALA A 1 322 ? 59.390 8.764 25.223 1.00 23.13 319 ALA A C 1
ATOM 2458 O O . ALA A 1 322 ? 58.789 8.449 24.184 1.00 23.64 319 ALA A O 1
ATOM 2460 N N . GLN A 1 323 ? 60.717 8.847 25.283 1.00 24.08 320 GLN A N 1
ATOM 2461 C CA . GLN A 1 323 ? 61.549 8.598 24.106 1.00 23.22 320 GLN A CA 1
ATOM 2462 C C . GLN A 1 323 ? 61.504 7.129 23.693 1.00 28.43 320 GLN A C 1
ATOM 2463 O O . GLN A 1 323 ? 61.513 6.794 22.505 1.00 24.47 320 GLN A O 1
ATOM 2469 N N . VAL A 1 324 ? 61.455 6.252 24.687 1.00 23.07 321 VAL A N 1
ATOM 2470 C CA . VAL A 1 324 ? 61.427 4.823 24.437 1.00 26.90 321 VAL A CA 1
ATOM 2471 C C . VAL A 1 324 ? 60.038 4.396 23.945 1.00 27.79 321 VAL A C 1
ATOM 2472 O O . VAL A 1 324 ? 59.906 3.593 23.015 1.00 26.47 321 VAL A O 1
ATOM 2476 N N . VAL A 1 325 ? 58.997 4.942 24.562 1.00 24.21 322 VAL A N 1
ATOM 2477 C CA . VAL A 1 325 ? 57.640 4.632 24.121 1.00 25.76 322 VAL A CA 1
ATOM 2478 C C . VAL A 1 325 ? 57.414 5.155 22.699 1.00 28.92 322 VAL A C 1
ATOM 2479 O O . VAL A 1 325 ? 56.691 4.548 21.906 1.00 26.21 322 VAL A O 1
ATOM 2483 N N . ALA A 1 326 ? 58.066 6.265 22.371 1.00 22.57 323 ALA A N 1
ATOM 2484 C CA . ALA A 1 326 ? 57.973 6.839 21.028 1.00 28.21 323 ALA A CA 1
ATOM 2485 C C . ALA A 1 326 ? 58.733 6.038 19.966 1.00 30.71 323 ALA A C 1
ATOM 2486 O O . ALA A 1 326 ? 58.623 6.325 18.775 1.00 36.41 323 ALA A O 1
ATOM 2488 N N . GLY A 1 327 ? 59.516 5.051 20.384 1.00 27.67 324 GLY A N 1
ATOM 2489 C CA . GLY A 1 327 ? 60.155 4.165 19.423 1.00 29.34 324 GLY A CA 1
ATOM 2490 C C . GLY A 1 327 ? 61.632 3.856 19.600 1.00 29.45 324 GLY A C 1
ATOM 2491 O O . GLY A 1 327 ? 62.132 2.889 19.028 1.00 32.25 324 GLY A O 1
ATOM 2492 N N . GLN A 1 328 ? 62.339 4.661 20.388 1.00 27.83 325 GLN A N 1
ATOM 2493 C CA . GLN A 1 328 ? 63.769 4.435 20.602 1.00 25.38 325 GLN A CA 1
ATOM 2494 C C . GLN A 1 328 ? 64.086 3.182 21.399 1.00 26.38 325 GLN A C 1
ATOM 2495 O O . GLN A 1 328 ? 63.346 2.780 22.296 1.00 25.20 325 GLN A O 1
ATOM 2501 N N . ASP A 1 329 ? 65.219 2.578 21.081 1.00 26.45 326 ASP A N 1
ATOM 2502 C CA . ASP A 1 329 ? 65.776 1.544 21.928 1.00 27.57 326 ASP A CA 1
ATOM 2503 C C . ASP A 1 329 ? 66.098 2.162 23.301 1.00 28.73 326 ASP A C 1
ATOM 2504 O O . ASP A 1 329 ? 66.394 3.361 23.394 1.00 23.64 326 ASP A O 1
ATOM 2509 N N . TRP A 1 330 ? 66.061 1.347 24.356 1.00 26.91 327 TRP A N 1
ATOM 2510 C CA . TRP A 1 330 ? 66.220 1.851 25.729 1.00 25.49 327 TRP A CA 1
ATOM 2511 C C . TRP A 1 330 ? 67.551 2.536 26.050 1.00 25.06 327 TRP A C 1
ATOM 2512 O O . TRP A 1 330 ? 67.601 3.431 26.886 1.00 23.71 327 TRP A O 1
ATOM 2523 N N . LYS A 1 331 ? 68.633 2.105 25.413 1.00 22.20 328 LYS A N 1
ATOM 2524 C CA . LYS A 1 331 ? 69.964 2.485 25.864 1.00 25.68 328 LYS A CA 1
ATOM 2525 C C . LYS A 1 331 ? 70.271 3.978 25.851 1.00 26.69 328 LYS A C 1
ATOM 2526 O O . LYS A 1 331 ? 70.654 4.541 26.874 1.00 24.38 328 LYS A O 1
ATOM 2532 N N . ALA A 1 332 ? 70.157 4.622 24.697 1.00 24.38 329 ALA A N 1
ATOM 2533 C CA . ALA A 1 332 ? 70.517 6.035 24.649 1.00 28.78 329 ALA A CA 1
ATOM 2534 C C . ALA A 1 332 ? 69.691 6.869 25.645 1.00 25.51 329 ALA A C 1
ATOM 2535 O O . ALA A 1 332 ? 70.247 7.642 26.421 1.00 27.38 329 ALA A O 1
ATOM 2537 N N . PRO A 1 333 ? 68.362 6.702 25.634 1.00 26.98 330 PRO A N 1
ATOM 2538 C CA . PRO A 1 333 ? 67.533 7.490 26.556 1.00 23.01 330 PRO A CA 1
ATOM 2539 C C . PRO A 1 333 ? 67.789 7.171 28.045 1.00 22.98 330 PRO A C 1
ATOM 2540 O O . PRO A 1 333 ? 67.882 8.084 28.863 1.00 20.52 330 PRO A O 1
ATOM 2544 N N . PHE A 1 334 ? 67.894 5.888 28.385 1.00 19.85 331 PHE A N 1
ATOM 2545 C CA . PHE A 1 334 ? 68.088 5.485 29.777 1.00 21.72 331 PHE A CA 1
ATOM 2546 C C . PHE A 1 334 ? 69.496 5.805 30.262 1.00 21.80 331 PHE A C 1
ATOM 2547 O O . PHE A 1 334 ? 69.689 6.175 31.411 1.00 20.14 331 PHE A O 1
ATOM 2555 N N . TYR A 1 335 ? 70.494 5.667 29.389 1.00 20.40 332 TYR A N 1
ATOM 2556 C CA . TYR A 1 335 ? 71.850 6.014 29.796 1.00 20.52 332 TYR A CA 1
ATOM 2557 C C . TYR A 1 335 ? 72.013 7.518 29.985 1.00 20.12 332 TYR A C 1
ATOM 2558 O O . TYR A 1 335 ? 72.832 7.962 30.786 1.00 19.18 332 TYR A O 1
ATOM 2567 N N . ALA A 1 336 ? 71.222 8.299 29.260 1.00 21.62 333 ALA A N 1
ATOM 2568 C CA . ALA A 1 336 ? 71.229 9.754 29.437 1.00 19.78 333 ALA A CA 1
ATOM 2569 C C . ALA A 1 336 ? 70.661 10.119 30.811 1.00 19.71 333 ALA A C 1
ATOM 2570 O O . ALA A 1 336 ? 71.192 10.978 31.512 1.00 18.05 333 ALA A O 1
ATOM 2572 N N . TYR A 1 337 ? 69.585 9.449 31.194 1.00 19.50 334 TYR A N 1
ATOM 2573 C CA . TYR A 1 337 ? 68.990 9.643 32.512 1.00 19.86 334 TYR A CA 1
ATOM 2574 C C . TYR A 1 337 ? 69.999 9.229 33.586 1.00 18.69 334 TYR A C 1
ATOM 2575 O O . TYR A 1 337 ? 70.278 9.969 34.543 1.00 17.73 334 TYR A O 1
ATOM 2584 N N . ARG A 1 338 ? 70.544 8.032 33.419 1.00 16.57 335 ARG A N 1
ATOM 2585 C CA . ARG A 1 338 ? 71.554 7.524 34.335 1.00 16.30 335 ARG A CA 1
ATOM 2586 C C . ARG A 1 338 ? 72.703 8.508 34.545 1.00 18.69 335 ARG A C 1
ATOM 2587 O O . ARG A 1 338 ? 73.105 8.782 35.678 1.00 17.46 335 ARG A O 1
ATOM 2595 N N . ASP A 1 339 ? 73.259 9.028 33.455 1.00 17.68 336 ASP A N 1
ATOM 2596 C CA . ASP A 1 339 ? 74.408 9.920 33.565 1.00 18.45 336 ASP A CA 1
ATOM 2597 C C . ASP A 1 339 ? 74.035 11.215 34.280 1.00 20.45 336 ASP A C 1
ATOM 2598 O O . ASP A 1 339 ? 74.807 11.752 35.080 1.00 21.09 336 ASP A O 1
ATOM 2603 N N . TRP A 1 340 ? 72.841 11.715 33.985 1.00 18.46 337 TRP A N 1
ATOM 2604 C CA . TRP A 1 340 ? 72.358 12.947 34.594 1.00 18.93 337 TRP A CA 1
ATOM 2605 C C . TRP A 1 340 ? 72.155 12.748 36.100 1.00 17.79 337 TRP A C 1
ATOM 2606 O O . TRP A 1 340 ? 72.512 13.612 36.909 1.00 16.00 337 TRP A O 1
ATOM 2617 N N . SER A 1 341 ? 71.587 11.602 36.470 1.00 17.43 338 SER A N 1
ATOM 2618 C CA . SER A 1 341 ? 71.355 11.292 37.879 1.00 16.39 338 SER A CA 1
ATOM 2619 C C . SER A 1 341 ? 72.662 11.137 38.644 1.00 19.05 338 SER A C 1
ATOM 2620 O O . SER A 1 341 ? 72.847 11.731 39.714 1.00 19.52 338 SER A O 1
ATOM 2623 N N . ASN A 1 342 ? 73.578 10.345 38.093 1.00 19.19 339 ASN A N 1
ATOM 2624 C CA . ASN A 1 342 ? 74.873 10.165 38.740 1.00 20.51 339 ASN A CA 1
ATOM 2625 C C . ASN A 1 342 ? 75.582 11.500 38.947 1.00 21.00 339 ASN A C 1
ATOM 2626 O O . ASN A 1 342 ? 76.191 11.739 39.991 1.00 21.05 339 ASN A O 1
ATOM 2631 N N . GLY A 1 343 ? 75.496 12.379 37.954 1.00 22.30 340 GLY A N 1
ATOM 2632 C CA . GLY A 1 343 ? 76.171 13.661 38.053 1.00 19.03 340 GLY A CA 1
ATOM 2633 C C . GLY A 1 343 ? 75.724 14.410 39.286 1.00 23.06 340 GLY A C 1
ATOM 2634 O O . GLY A 1 343 ? 76.543 14.849 40.093 1.00 22.59 340 GLY A O 1
ATOM 2635 N N . GLY A 1 344 ? 74.414 14.540 39.445 1.00 17.01 341 GLY A N 1
ATOM 2636 C CA . GLY A 1 344 ? 73.870 15.344 40.523 1.00 19.04 341 GLY A CA 1
ATOM 2637 C C . GLY A 1 344 ? 74.062 14.692 41.869 1.00 19.18 341 GLY A C 1
ATOM 2638 O O . GLY A 1 344 ? 74.486 15.318 42.844 1.00 19.21 341 GLY A O 1
ATOM 2639 N N . GLN A 1 345 ? 73.733 13.417 41.923 1.00 18.18 342 GLN A N 1
ATOM 2640 C CA . GLN A 1 345 ? 73.805 12.670 43.161 1.00 19.70 342 GLN A CA 1
ATOM 2641 C C . GLN A 1 345 ? 75.238 12.629 43.695 1.00 17.05 342 GLN A C 1
ATOM 2642 O O . GLN A 1 345 ? 75.447 12.683 44.895 1.00 19.19 342 GLN A O 1
ATOM 2648 N N . GLN A 1 346 ? 76.229 12.560 42.817 1.00 16.39 343 GLN A N 1
ATOM 2649 C CA . GLN A 1 346 ? 77.619 12.531 43.295 1.00 18.45 343 GLN A CA 1
ATOM 2650 C C . GLN A 1 346 ? 78.036 13.875 43.896 1.00 19.97 343 GLN A C 1
ATOM 2651 O O . GLN A 1 346 ? 78.788 13.930 44.862 1.00 18.99 343 GLN A O 1
ATOM 2657 N N . ILE A 1 347 ? 77.559 14.964 43.313 1.00 19.61 344 ILE A N 1
ATOM 2658 C CA . ILE A 1 347 ? 77.871 16.275 43.871 1.00 18.37 344 ILE A CA 1
ATOM 2659 C C . ILE A 1 347 ? 77.292 16.411 45.274 1.00 20.15 344 ILE A C 1
ATOM 2660 O O . ILE A 1 347 ? 77.961 16.867 46.198 1.00 18.02 344 ILE A O 1
ATOM 2665 N N . ALA A 1 348 ? 76.036 16.003 45.429 1.00 18.71 345 ALA A N 1
ATOM 2666 C CA . ALA A 1 348 ? 75.392 16.014 46.736 1.00 15.93 345 ALA A CA 1
ATOM 2667 C C . ALA A 1 348 ? 76.140 15.125 47.734 1.00 15.55 345 ALA A C 1
ATOM 2668 O O . ALA A 1 348 ? 76.357 15.503 48.882 1.00 15.47 345 ALA A O 1
ATOM 2670 N N . ALA A 1 349 ? 76.520 13.930 47.294 1.00 15.34 346 ALA A N 1
ATOM 2671 C CA . ALA A 1 349 ? 77.248 13.005 48.162 1.00 18.42 346 ALA A CA 1
ATOM 2672 C C . ALA A 1 349 ? 78.599 13.593 48.587 1.00 18.66 346 ALA A C 1
ATOM 2673 O O . ALA A 1 349 ? 79.020 13.443 49.736 1.00 17.95 346 ALA A O 1
ATOM 2675 N N . ASP A 1 350 ? 79.274 14.254 47.651 1.00 17.42 347 ASP A N 1
ATOM 2676 C CA . ASP A 1 350 ? 80.563 14.908 47.956 1.00 20.69 347 ASP A CA 1
ATOM 2677 C C . ASP A 1 350 ? 80.408 16.033 48.965 1.00 19.94 347 ASP A C 1
ATOM 2678 O O . ASP A 1 350 ? 81.221 16.176 49.889 1.00 19.07 347 ASP A O 1
ATOM 2683 N N . LEU A 1 351 ? 79.367 16.845 48.790 1.00 19.62 348 LEU A N 1
ATOM 2684 C CA . LEU A 1 351 ? 79.108 17.929 49.729 1.00 17.88 348 LEU A CA 1
ATOM 2685 C C . LEU A 1 351 ? 78.951 17.372 51.134 1.00 18.93 348 LEU A C 1
ATOM 2686 O O . LEU A 1 351 ? 79.543 17.878 52.083 1.00 19.33 348 LEU A O 1
ATOM 2691 N N . ILE A 1 352 ? 78.177 16.298 51.264 1.00 17.25 349 ILE A N 1
ATOM 2692 C CA . ILE A 1 352 ? 77.933 15.693 52.568 1.00 17.44 349 ILE A CA 1
ATOM 2693 C C . ILE A 1 352 ? 79.229 15.146 53.160 1.00 16.50 349 ILE A C 1
ATOM 2694 O O . ILE A 1 352 ? 79.515 15.357 54.335 1.00 16.85 349 ILE A O 1
ATOM 2699 N N . ARG A 1 353 ? 80.011 14.451 52.344 1.00 17.65 350 ARG A N 1
ATOM 2700 C CA . ARG A 1 353 ? 81.281 13.877 52.803 1.00 21.60 350 ARG A CA 1
ATOM 2701 C C . ARG A 1 353 ? 82.260 14.969 53.233 1.00 20.18 350 ARG A C 1
ATOM 2702 O O . ARG A 1 353 ? 82.928 14.885 54.267 1.00 19.35 350 ARG A O 1
ATOM 2710 N N . TYR A 1 354 ? 82.348 15.991 52.405 1.00 20.01 351 TYR A N 1
ATOM 2711 C CA . TYR A 1 354 ? 83.202 17.128 52.712 1.00 21.50 351 TYR A CA 1
ATOM 2712 C C . TYR A 1 354 ? 82.825 17.758 54.054 1.00 19.85 351 TYR A C 1
ATOM 2713 O O . TYR A 1 354 ? 83.687 18.049 54.888 1.00 19.98 351 TYR A O 1
ATOM 2722 N N . PHE A 1 355 ? 81.534 17.956 54.280 1.00 17.40 352 PHE A N 1
ATOM 2723 C CA . PHE A 1 355 ? 81.073 18.507 55.542 1.00 16.47 352 PHE A CA 1
ATOM 2724 C C . PHE A 1 355 ? 81.492 17.649 56.721 1.00 19.16 352 PHE A C 1
ATOM 2725 O O . PHE A 1 355 ? 82.008 18.150 57.710 1.00 17.90 352 PHE A O 1
ATOM 2733 N N . TRP A 1 356 ? 81.248 16.345 56.627 1.00 18.05 353 TRP A N 1
ATOM 2734 C CA . TRP A 1 356 ? 81.565 15.451 57.736 1.00 19.45 353 TRP A CA 1
ATOM 2735 C C . TRP A 1 356 ? 83.051 15.395 58.079 1.00 18.78 353 TRP A C 1
ATOM 2736 O O . TRP A 1 356 ? 83.418 15.224 59.240 1.00 22.28 353 TRP A O 1
ATOM 2747 N N . ILE A 1 357 ? 83.904 15.507 57.073 1.00 17.68 354 ILE A N 1
ATOM 2748 C CA . ILE A 1 357 ? 85.339 15.491 57.332 1.00 20.13 354 ILE A CA 1
ATOM 2749 C C . ILE A 1 357 ? 85.804 16.841 57.898 1.00 22.27 354 ILE A C 1
ATOM 2750 O O . ILE A 1 357 ? 86.607 16.881 58.832 1.00 21.42 354 ILE A O 1
ATOM 2755 N N . TYR A 1 358 ? 85.299 17.936 57.331 1.00 18.95 355 TYR A N 1
ATOM 2756 C CA . TYR A 1 358 ? 85.737 19.278 57.746 1.00 21.90 355 TYR A CA 1
ATOM 2757 C C . TYR A 1 358 ? 84.572 20.211 58.084 1.00 19.35 355 TYR A C 1
ATOM 2758 O O . TYR A 1 358 ? 84.371 21.225 57.400 1.00 21.75 355 TYR A O 1
ATOM 2767 N N . PRO A 1 359 ? 83.809 19.884 59.133 1.00 18.03 356 PRO A N 1
ATOM 2768 C CA . PRO A 1 359 ? 82.601 20.665 59.441 1.00 20.58 356 PRO A CA 1
ATOM 2769 C C . PRO A 1 359 ? 82.903 22.119 59.819 1.00 24.20 356 PRO A C 1
ATOM 2770 O O . PRO A 1 359 ? 82.124 23.006 59.458 1.00 25.52 356 PRO A O 1
ATOM 2774 N N . ILE A 1 360 ? 83.992 22.341 60.552 1.00 23.86 357 ILE A N 1
ATOM 2775 C CA . ILE A 1 360 ? 84.403 23.695 60.954 1.00 27.25 357 ILE A CA 1
ATOM 2776 C C . ILE A 1 360 ? 84.878 24.485 59.729 1.00 28.01 357 ILE A C 1
ATOM 2777 O O . ILE A 1 360 ? 84.433 25.604 59.499 1.00 29.60 357 ILE A O 1
ATOM 2782 N N . PHE A 1 361 ? 85.757 23.884 58.929 1.00 24.79 358 PHE A N 1
ATOM 2783 C CA . PHE A 1 361 ? 86.189 24.497 57.678 1.00 22.21 358 PHE A CA 1
ATOM 2784 C C . PHE A 1 361 ? 85.002 24.819 56.779 1.00 31.75 358 PHE A C 1
ATOM 2785 O O . PHE A 1 361 ? 84.974 25.870 56.131 1.00 25.79 358 PHE A O 1
ATOM 2793 N N . PHE A 1 362 ? 84.032 23.900 56.718 1.00 25.82 359 PHE A N 1
ATOM 2794 C CA . PHE A 1 362 ? 82.806 24.137 55.962 1.00 24.78 359 PHE A CA 1
ATOM 2795 C C . PHE A 1 362 ? 82.170 25.438 56.441 1.00 29.11 359 PHE A C 1
ATOM 2796 O O . PHE A 1 362 ? 81.831 26.307 55.634 1.00 33.28 359 PHE A O 1
ATOM 2804 N N . GLY A 1 363 ? 82.035 25.579 57.760 1.00 29.69 360 GLY A N 1
ATOM 2805 C CA . GLY A 1 363 ? 81.547 26.816 58.356 1.00 33.87 360 GLY A CA 1
ATOM 2806 C C . GLY A 1 363 ? 82.368 28.044 57.981 1.00 33.94 360 GLY A C 1
ATOM 2807 O O . GLY A 1 363 ? 81.829 29.049 57.526 1.00 38.16 360 GLY A O 1
ATOM 2808 N N . TYR A 1 364 ? 83.678 27.975 58.177 1.00 31.69 361 TYR A N 1
ATOM 2809 C CA . TYR A 1 364 ? 84.539 29.090 57.790 1.00 36.24 361 TYR A CA 1
ATOM 2810 C C . TYR A 1 364 ? 84.396 29.432 56.301 1.00 36.81 361 TYR A C 1
ATOM 2811 O O . TYR A 1 364 ? 84.437 30.604 55.924 1.00 35.25 361 TYR A O 1
ATOM 2820 N N . GLN A 1 365 ? 84.213 28.425 55.452 1.00 32.12 362 GLN A N 1
ATOM 2821 C CA . GLN A 1 365 ? 84.090 28.702 54.019 1.00 34.91 362 GLN A CA 1
ATOM 2822 C C . GLN A 1 365 ? 82.785 29.411 53.635 1.00 39.76 362 GLN A C 1
ATOM 2823 O O . GLN A 1 365 ? 82.683 30.001 52.560 1.00 40.36 362 GLN A O 1
ATOM 2829 N N . MET A 1 366 ? 81.791 29.366 54.510 1.00 38.00 363 MET A N 1
ATOM 2830 C CA . MET A 1 366 ? 80.528 30.035 54.205 1.00 40.12 363 MET A CA 1
ATOM 2831 C C . MET A 1 366 ? 80.662 31.548 54.340 1.00 45.95 363 MET A C 1
ATOM 2832 O O . MET A 1 366 ? 79.857 32.305 53.798 1.00 49.57 363 MET A O 1
ATOM 2837 N N . GLN A 1 367 ? 81.687 31.976 55.070 1.00 45.13 364 GLN A N 1
ATOM 2838 C CA . GLN A 1 367 ? 82.038 33.390 55.172 1.00 45.68 364 GLN A CA 1
ATOM 2839 C C . GLN A 1 367 ? 82.521 33.934 53.817 1.00 50.23 364 GLN A C 1
ATOM 2840 O O . GLN A 1 367 ? 82.673 35.145 53.638 1.00 53.75 364 GLN A O 1
ATOM 2846 N N . ASN A 1 368 ? 82.753 33.033 52.868 1.00 46.52 365 ASN A N 1
ATOM 2847 C CA . ASN A 1 368 ? 83.195 33.401 51.529 1.00 42.82 365 ASN A CA 1
ATOM 2848 C C . ASN A 1 368 ? 81.972 33.542 50.650 1.00 48.61 365 ASN A C 1
ATOM 2849 O O . ASN A 1 368 ? 81.284 32.564 50.404 1.00 43.80 365 ASN A O 1
ATOM 2854 N N . PRO A 1 369 ? 81.699 34.765 50.166 1.00 51.01 366 PRO A N 1
ATOM 2855 C CA . PRO A 1 369 ? 80.482 35.068 49.397 1.00 52.17 366 PRO A CA 1
ATOM 2856 C C . PRO A 1 369 ? 80.266 34.163 48.174 1.00 48.80 366 PRO A C 1
ATOM 2857 O O . PRO A 1 369 ? 79.137 33.720 47.942 1.00 49.94 366 PRO A O 1
ATOM 2861 N N . ASP A 1 370 ? 81.321 33.905 47.404 1.00 50.90 367 ASP A N 1
ATOM 2862 C CA . ASP A 1 370 ? 81.226 33.049 46.220 1.00 50.47 367 ASP A CA 1
ATOM 2863 C C . ASP A 1 370 ? 80.855 31.599 46.564 1.00 46.61 367 ASP A C 1
ATOM 2864 O O . ASP A 1 370 ? 79.931 31.026 45.987 1.00 43.29 367 ASP A O 1
ATOM 2869 N N . LEU A 1 371 ? 81.586 31.005 47.499 1.00 46.92 368 LEU A N 1
ATOM 2870 C CA . LEU A 1 371 ? 81.290 29.649 47.926 1.00 43.60 368 LEU A CA 1
ATOM 2871 C C . LEU A 1 371 ? 79.914 29.608 48.549 1.00 40.62 368 LEU A C 1
ATOM 2872 O O . LEU A 1 371 ? 79.094 28.757 48.204 1.00 39.27 368 LEU A O 1
ATOM 2877 N N . ARG A 1 372 ? 79.659 30.546 49.454 1.00 37.46 369 ARG A N 1
ATOM 2878 C CA . ARG A 1 372 ? 78.371 30.630 50.124 1.00 39.30 369 ARG A CA 1
ATOM 2879 C C . ARG A 1 372 ? 77.232 30.553 49.118 1.00 39.10 369 ARG A C 1
ATOM 2880 O O . ARG A 1 372 ? 76.287 29.790 49.309 1.00 36.84 369 ARG A O 1
ATOM 2888 N N . ASP A 1 373 ? 77.308 31.343 48.051 1.00 39.65 370 ASP A N 1
ATOM 2889 C CA . ASP A 1 373 ? 76.211 31.363 47.092 1.00 40.08 370 ASP A CA 1
ATOM 2890 C C . ASP A 1 373 ? 76.057 30.042 46.328 1.00 37.33 370 ASP A C 1
ATOM 2891 O O . ASP A 1 373 ? 74.936 29.574 46.109 1.00 29.93 370 ASP A O 1
ATOM 2896 N N . GLU A 1 374 ? 77.169 29.426 45.938 1.00 33.05 371 GLU A N 1
ATOM 2897 C CA . GLU A 1 374 ? 77.086 28.088 45.342 1.00 35.77 371 GLU A CA 1
ATOM 2898 C C . GLU A 1 374 ? 76.475 27.066 46.309 1.00 29.06 371 GLU A C 1
ATOM 2899 O O . GLU A 1 374 ? 75.657 26.244 45.909 1.00 30.69 371 GLU A O 1
ATOM 2905 N N . VAL A 1 375 ? 76.863 27.117 47.578 1.00 30.62 372 VAL A N 1
ATOM 2906 C CA . VAL A 1 375 ? 76.365 26.140 48.541 1.00 29.07 372 VAL A CA 1
ATOM 2907 C C . VAL A 1 375 ? 74.870 26.335 48.759 1.00 32.32 372 VAL A C 1
ATOM 2908 O O . VAL A 1 375 ? 74.131 25.372 48.922 1.00 25.23 372 VAL A O 1
ATOM 2912 N N . ILE A 1 376 ? 74.418 27.584 48.733 1.00 28.63 373 ILE A N 1
ATOM 2913 C CA . ILE A 1 376 ? 72.986 27.853 48.795 1.00 27.67 373 ILE A CA 1
ATOM 2914 C C . ILE A 1 376 ? 72.237 27.149 47.664 1.00 25.77 373 ILE A C 1
ATOM 2915 O O . ILE A 1 376 ? 71.178 26.564 47.893 1.00 26.20 373 ILE A O 1
ATOM 2920 N N . ARG A 1 377 ? 72.765 27.217 46.442 1.00 24.64 374 ARG A N 1
ATOM 2921 C CA . ARG A 1 377 ? 72.099 26.557 45.319 1.00 23.81 374 ARG A CA 1
ATOM 2922 C C . ARG A 1 377 ? 72.183 25.036 45.462 1.00 27.76 374 ARG A C 1
ATOM 2923 O O . ARG A 1 377 ? 71.199 24.328 45.242 1.00 24.72 374 ARG A O 1
ATOM 2931 N N . LEU A 1 378 ? 73.370 24.542 45.810 1.00 26.73 375 LEU A N 1
ATOM 2932 C CA . LEU A 1 378 ? 73.576 23.107 45.974 1.00 24.87 375 LEU A CA 1
ATOM 2933 C C . LEU A 1 378 ? 72.691 22.528 47.070 1.00 23.64 375 LEU A C 1
ATOM 2934 O O . LEU A 1 378 ? 72.120 21.463 46.892 1.00 25.12 375 LEU A O 1
ATOM 2939 N N . LEU A 1 379 ? 72.596 23.205 48.210 1.00 23.49 376 LEU A N 1
ATOM 2940 C CA . LEU A 1 379 ? 71.710 22.725 49.269 1.00 24.90 376 LEU A CA 1
ATOM 2941 C C . LEU A 1 379 ? 70.252 22.893 48.875 1.00 24.92 376 LEU A C 1
ATOM 2942 O O . LEU A 1 379 ? 69.368 22.272 49.458 1.00 25.46 376 LEU A O 1
ATOM 2947 N N . GLY A 1 380 ? 70.006 23.724 47.868 1.00 22.32 377 GLY A N 1
ATOM 2948 C CA . GLY A 1 380 ? 68.666 23.907 47.357 1.00 23.42 377 GLY A CA 1
ATOM 2949 C C . GLY A 1 380 ? 68.288 22.795 46.407 1.00 23.95 377 GLY A C 1
ATOM 2950 O O . GLY A 1 380 ? 67.149 22.707 45.973 1.00 27.77 377 GLY A O 1
ATOM 2951 N N . GLY A 1 381 ? 69.257 21.946 46.078 1.00 26.39 378 GLY A N 1
ATOM 2952 C CA . GLY A 1 381 ? 69.003 20.774 45.263 1.00 26.11 378 GLY A CA 1
ATOM 2953 C C . GLY A 1 381 ? 69.446 20.925 43.820 1.00 26.08 378 GLY A C 1
ATOM 2954 O O . GLY A 1 381 ? 69.244 20.024 43.012 1.00 29.51 378 GLY A O 1
ATOM 2955 N N . CYS A 1 382 ? 70.046 22.067 43.493 1.00 26.25 379 CYS A N 1
ATOM 2956 C CA . CYS A 1 382 ? 70.448 22.350 42.118 1.00 24.19 379 CYS A CA 1
ATOM 2957 C C . CYS A 1 382 ? 71.832 21.783 41.824 1.00 25.87 379 CYS A C 1
ATOM 2958 O O . CYS A 1 382 ? 72.792 22.520 41.591 1.00 27.29 379 CYS A O 1
ATOM 2961 N N . CYS A 1 383 ? 71.923 20.460 41.843 1.00 23.25 380 CYS A N 1
ATOM 2962 C CA . CYS A 1 383 ? 73.195 19.781 41.671 1.00 21.50 380 CYS A CA 1
ATOM 2963 C C . CYS A 1 383 ? 73.328 19.206 40.272 1.00 24.98 380 CYS A C 1
ATOM 2964 O O . CYS A 1 383 ? 74.298 18.514 39.980 1.00 24.07 380 CYS A O 1
ATOM 2967 N N . PHE A 1 384 ? 72.359 19.473 39.403 1.00 27.32 381 PHE A N 1
ATOM 2968 C CA . PHE A 1 384 ? 72.299 18.726 38.148 1.00 28.49 381 PHE A CA 1
ATOM 2969 C C . PHE A 1 384 ? 72.779 19.493 36.916 1.00 38.27 381 PHE A C 1
ATOM 2970 O O . PHE A 1 384 ? 72.790 18.943 35.810 1.00 37.39 381 PHE A O 1
ATOM 2978 N N . ASP A 1 385 ? 73.204 20.740 37.122 1.00 33.25 382 ASP A N 1
ATOM 2979 C CA . ASP A 1 385 ? 73.772 21.569 36.055 1.00 42.01 382 ASP A CA 1
ATOM 2980 C C . ASP A 1 385 ? 74.881 22.476 36.605 1.00 40.30 382 ASP A C 1
ATOM 2981 O O . ASP A 1 385 ? 74.686 23.679 36.770 1.00 43.40 382 ASP A O 1
ATOM 2986 N N . CYS A 1 386 ? 76.047 21.896 36.880 1.00 36.23 383 CYS A N 1
ATOM 2987 C CA . CYS A 1 386 ? 77.083 22.597 37.640 1.00 34.51 383 CYS A CA 1
ATOM 2988 C C . CYS A 1 386 ? 78.433 22.679 36.932 1.00 36.86 383 CYS A C 1
ATOM 2989 O O . CYS A 1 386 ? 79.467 22.875 37.580 1.00 34.89 383 CYS A O 1
ATOM 2992 N N . GLU A 1 387 ? 78.432 22.530 35.613 1.00 39.05 384 GLU A N 1
ATOM 2993 C CA . GLU A 1 387 ? 79.682 22.608 34.869 1.00 38.87 384 GLU A CA 1
ATOM 2994 C C . GLU A 1 387 ? 80.323 23.962 35.137 1.00 40.12 384 GLU A C 1
ATOM 2995 O O . GLU A 1 387 ? 79.716 25.004 34.881 1.00 45.35 384 GLU A O 1
ATOM 2997 N N . GLY A 1 388 ? 81.530 23.951 35.692 1.00 43.14 385 GLY A N 1
ATOM 2998 C CA . GLY A 1 388 ? 82.274 25.184 35.898 1.00 43.07 385 GLY A CA 1
ATOM 2999 C C . GLY A 1 388 ? 82.114 25.875 37.241 1.00 48.04 385 GLY A C 1
ATOM 3000 O O . GLY A 1 388 ? 82.657 26.965 37.442 1.00 44.78 385 GLY A O 1
ATOM 3001 N N . TRP A 1 389 ? 81.371 25.268 38.164 1.00 37.84 386 TRP A N 1
ATOM 3002 C CA . TRP A 1 389 ? 81.277 25.826 39.506 1.00 39.46 386 TRP A CA 1
ATOM 3003 C C . TRP A 1 389 ? 82.547 25.490 40.271 1.00 38.13 386 TRP A C 1
ATOM 3004 O O . TRP A 1 389 ? 83.294 24.602 39.874 1.00 43.70 386 TRP A O 1
ATOM 3015 N N . LYS A 1 390 ? 82.786 26.192 41.372 1.00 37.72 387 LYS A N 1
ATOM 3016 C CA . LYS A 1 390 ? 84.010 25.999 42.137 1.00 39.62 387 LYS A CA 1
ATOM 3017 C C . LYS A 1 390 ? 83.834 24.940 43.228 1.00 38.69 387 LYS A C 1
ATOM 3018 O O . LYS A 1 390 ? 84.711 24.098 43.434 1.00 31.95 387 LYS A O 1
ATOM 3024 N N . ALA A 1 391 ? 82.685 24.973 43.900 1.00 36.32 388 ALA A N 1
ATOM 3025 C CA . ALA A 1 391 ? 82.454 24.137 45.081 1.00 34.28 388 ALA A CA 1
ATOM 3026 C C . ALA A 1 391 ? 82.542 22.632 44.829 1.00 30.06 388 ALA A C 1
ATOM 3027 O O . ALA A 1 391 ? 83.228 21.926 45.577 1.00 28.61 388 ALA A O 1
ATOM 3029 N N . PRO A 1 392 ? 81.850 22.126 43.788 1.00 30.70 389 PRO A N 1
ATOM 3030 C CA . PRO A 1 392 ? 81.915 20.682 43.531 1.00 30.20 389 PRO A CA 1
ATOM 3031 C C . PRO A 1 392 ? 83.355 20.208 43.393 1.00 31.71 389 PRO A C 1
ATOM 3032 O O . PRO A 1 392 ? 83.701 19.133 43.881 1.00 29.97 389 PRO A O 1
ATOM 3036 N N . ALA A 1 393 ? 84.173 21.006 42.714 1.00 31.87 390 ALA A N 1
ATOM 3037 C CA . ALA A 1 393 ? 85.595 20.707 42.524 1.00 32.79 390 ALA A CA 1
ATOM 3038 C C . ALA A 1 393 ? 86.339 20.652 43.851 1.00 29.02 390 ALA A C 1
ATOM 3039 O O . ALA A 1 393 ? 87.150 19.753 44.098 1.00 31.94 390 ALA A O 1
ATOM 3041 N N . ILE A 1 394 ? 86.072 21.634 44.697 1.00 29.05 391 ILE A N 1
ATOM 3042 C CA . ILE A 1 394 ? 86.713 21.717 45.997 1.00 28.76 391 ILE A CA 1
ATOM 3043 C C . ILE A 1 394 ? 86.374 20.507 46.846 1.00 27.98 391 ILE A C 1
ATOM 3044 O O . ILE A 1 394 ? 87.244 19.927 47.488 1.00 24.55 391 ILE A O 1
ATOM 3049 N N . PHE A 1 395 ? 85.102 20.125 46.844 1.00 26.27 392 PHE A N 1
ATOM 3050 C CA . PHE A 1 395 ? 84.671 18.942 47.576 1.00 25.79 392 PHE A CA 1
ATOM 3051 C C . PHE A 1 395 ? 85.401 17.702 47.083 1.00 25.40 392 PHE A C 1
ATOM 3052 O O . PHE A 1 395 ? 85.974 16.957 47.866 1.00 25.26 392 PHE A O 1
ATOM 3060 N N . ARG A 1 396 ? 85.352 17.480 45.777 1.00 23.08 393 ARG A N 1
ATOM 3061 C CA . ARG A 1 396 ? 85.894 16.265 45.192 1.00 29.41 393 ARG A CA 1
ATOM 3062 C C . ARG A 1 396 ? 87.395 16.174 45.474 1.00 29.89 393 ARG A C 1
ATOM 3063 O O . ARG A 1 396 ? 87.896 15.150 45.960 1.00 25.75 393 ARG A O 1
ATOM 3071 N N . ASN A 1 397 ? 88.107 17.264 45.209 1.00 28.18 394 ASN A N 1
ATOM 3072 C CA . ASN A 1 397 ? 89.546 17.283 45.443 1.00 25.57 394 ASN A CA 1
ATOM 3073 C C . ASN A 1 397 ? 89.914 16.994 46.892 1.00 23.45 394 ASN A C 1
ATOM 3074 O O . ASN A 1 397 ? 90.835 16.222 47.154 1.00 29.24 394 ASN A O 1
ATOM 3079 N N . ALA A 1 398 ? 89.184 17.594 47.829 1.00 25.39 395 ALA A N 1
ATOM 3080 C CA . ALA A 1 398 ? 89.443 17.416 49.260 1.00 23.26 395 ALA A CA 1
ATOM 3081 C C . ALA A 1 398 ? 89.250 15.969 49.698 1.00 26.91 395 ALA A C 1
ATOM 3082 O O . ALA A 1 398 ? 90.080 15.400 50.418 1.00 23.98 395 ALA A O 1
ATOM 3084 N N . ILE A 1 399 ? 88.131 15.388 49.277 1.00 24.70 396 ILE A N 1
ATOM 3085 C CA . ILE A 1 399 ? 87.832 14.003 49.572 1.00 24.07 396 ILE A CA 1
ATOM 3086 C C . ILE A 1 399 ? 88.906 13.098 49.009 1.00 26.21 396 ILE A C 1
ATOM 3087 O O . ILE A 1 399 ? 89.347 12.182 49.676 1.00 28.11 396 ILE A O 1
ATOM 3092 N N . GLU A 1 400 ? 89.326 13.350 47.778 1.00 26.60 397 GLU A N 1
ATOM 3093 C CA . GLU A 1 400 ? 90.359 12.513 47.184 1.00 29.67 397 GLU A CA 1
ATOM 3094 C C . GLU A 1 400 ? 91.686 12.655 47.916 1.00 31.88 397 GLU A C 1
ATOM 3095 O O . GLU A 1 400 ? 92.356 11.659 48.183 1.00 29.29 397 GLU A O 1
ATOM 3101 N N . GLU A 1 401 ? 92.036 13.888 48.272 1.00 27.08 398 GLU A N 1
ATOM 3102 C CA . GLU A 1 401 ? 93.238 14.145 49.065 1.00 26.42 398 GLU A CA 1
ATOM 3103 C C . GLU A 1 401 ? 93.165 13.429 50.410 1.00 29.81 398 GLU A C 1
ATOM 3104 O O . GLU A 1 401 ? 94.130 12.785 50.830 1.00 31.56 398 GLU A O 1
ATOM 3110 N N . TYR A 1 402 ? 92.022 13.536 51.083 1.00 26.63 399 TYR A N 1
ATOM 3111 C CA . TYR A 1 402 ? 91.835 12.888 52.378 1.00 26.78 399 TYR A CA 1
ATOM 3112 C C . TYR A 1 402 ? 91.990 11.374 52.238 1.00 31.34 399 TYR A C 1
ATOM 3113 O O . TYR A 1 402 ? 92.673 10.735 53.035 1.00 34.21 399 TYR A O 1
ATOM 3122 N N . ASP A 1 403 ? 91.342 10.803 51.230 1.00 29.31 400 ASP A N 1
ATOM 3123 C CA . ASP A 1 403 ? 91.379 9.354 51.047 1.00 34.64 400 ASP A CA 1
ATOM 3124 C C . ASP A 1 403 ? 92.777 8.847 50.684 1.00 39.50 400 ASP A C 1
ATOM 3125 O O . ASP A 1 403 ? 93.229 7.834 51.215 1.00 38.18 400 ASP A O 1
ATOM 3130 N N . ARG A 1 404 ? 93.453 9.556 49.782 1.00 35.60 401 ARG A N 1
ATOM 3131 C CA . ARG A 1 404 ? 94.731 9.090 49.249 1.00 34.24 401 ARG A CA 1
ATOM 3132 C C . ARG A 1 404 ? 95.828 9.087 50.306 1.00 39.91 401 ARG A C 1
ATOM 3133 O O . ARG A 1 404 ? 96.869 8.461 50.122 1.00 45.70 401 ARG A O 1
ATOM 3135 N N . LYS A 1 405 ? 95.581 9.764 51.421 1.00 36.50 402 LYS A N 1
ATOM 3136 C CA . LYS A 1 405 ? 96.599 9.945 52.444 1.00 40.96 402 LYS A CA 1
ATOM 3137 C C . LYS A 1 405 ? 96.347 9.087 53.678 1.00 41.82 402 LYS A C 1
ATOM 3138 O O . LYS A 1 405 ? 97.180 9.042 54.579 1.00 37.34 402 LYS A O 1
ATOM 3144 N N . GLN A 1 406 ? 95.195 8.420 53.725 1.00 42.02 403 GLN A N 1
ATOM 3145 C CA . GLN A 1 406 ? 94.813 7.634 54.900 1.00 41.94 403 GLN A CA 1
ATOM 3146 C C . GLN A 1 406 ? 95.565 6.303 54.975 1.00 47.54 403 GLN A C 1
ATOM 3147 O O . GLN A 1 406 ? 95.990 5.756 53.952 1.00 43.87 403 GLN A O 1
#

B-factor: mean 28.12, std 9.13, range [13.41, 68.01]

Organism: NCBI:txid1883

InterPro domains:
  IPR002938 FAD-binding domain [PF01494] (10-329)
  IPR036188 FAD/NAD(P)-binding domain superfamily [G3DSA:3.50.50.60] (1-409)
  IPR036188 FAD/NAD(P)-binding domain superfamily [SSF51905] (9-375)
  IPR050816 Flavin-dependent halogenases [PTHR43747] (7-333)

Radius of gyration: 20.9 Å; Cα contacts (8 Å, |Δi|>4): 869; chains: 1; bounding box: 53×48×59 Å

Solvent-accessible surface area: 16608 Å² total; per-residue (Å²): 108,147,27,25,0,0,0,12,10,0,15,12,8,1,1,2,0,1,0,31,0,82,115,91,64,12,42,2,1,0,3,18,85,72,127,12,82,41,96,69,29,33,5,8,1,2,0,25,0,0,67,16,0,80,118,14,54,6,18,132,73,0,95,93,30,23,6,16,77,13,25,1,18,35,0,29,1,20,130,48,166,29,121,18,51,4,37,45,45,14,82,1,13,0,0,53,12,28,48,0,3,25,30,1,52,150,40,0,72,125,63,32,6,94,47,85,104,6,105,8,46,42,12,28,102,98,64,144,96,2,28,0,0,38,8,108,40,112,86,101,67,91,1,86,9,105,0,0,0,0,8,20,20,54,87,0,28,0,17,172,88,62,30,7,13,173,62,82,47,54,142,115,7,28,2,7,10,0,5,4,37,22,82,40,14,98,64,46,147,104,109,90,36,23,8,2,5,2,0,9,15,128,80,26,15,1,0,18,5,11,4,1,12,114,68,16,4,0,0,0,0,0,0,31,69,108,22,9,117,127,99,6,136,57,27,70,67,0,8,46,42,0,31,82,112,2,6,104,48,0,115,124,17,18,164,110,26,121,106,73,55,124,14,81,45,73,45,3,33,15,7,89,0,68,86,4,5,5,43,6,17,0,0,0,3,40,0,1,15,30,25,6,47,2,11,26,3,42,13,1,7,9,0,21,0,0,53,41,0,0,70,0,0,22,64,26,30,91,64,92,102,42,101,70,4,0,70,44,0,70,83,64,0,42,38,0,4,59,28,0,18,8,0,10,46,3,0,8,26,69,29,76,106,2,7,132,26,10,144,59,92,107,19,76,72,32,2,16,97,0,19,3,0,43,2,39,122,16,105,77,72,133,2,20,49,59,7,80,93,20,1,87,85,86,69,95,135,117